Protein 4ITJ (pdb70)

Organism: Homo sapiens (NCBI:txid9606)

InterPro domains:
  IPR000488 Death domain [PF00531] (585-666)
  IPR000488 Death domain [PS50017] (583-669)
  IPR000488 Death domain [SM00005] (573-669)
  IPR000719 Protein kinase domain [PS50011] (17-289)
  IPR000719 Protein kinase domain [SM00220] (17-289)
  IPR001245 Serine-threonine/tyrosine-protein kinase, catalytic domain [PF07714] (21-284)
  IPR001245 Serine-threonine/tyrosine-protein kinase, catalytic domain [PR00109] (92-105)
  IPR001245 Serine-threonine/tyrosine-protein kinase, catalytic domain [PR00109] (209-231)
  IPR001245 Serine-threonine/tyrosine-protein kinase, catalytic domain [PR00109] (256-278)
  IPR008271 Serine/threonine-protein kinase, active site [PS00108] (134-146)
  IPR011009 Protein kinase-like domain superfamily [SSF56112] (6-286)
  IPR011029 Death-like domain superfamily [G3DSA:1.10.533.10] (572-668)
  IPR011029 Death-like domain superfamily [SSF47986] (578-666)
  IPR037934 RIP1, Death domain [cd08777] (583-668)
  IPR051681 Serine/Threonine Kinases and Pseudokinases [PTHR44329] (22-290)

Secondary structure (DSSP, 8-state):
-PPEE-GGGB----EEEEEEETTTEEEEEEEEEESS--GGGHHHHHHHHHHHHT---TTB--EEEEEEETTEEEEEEE--TT-BHHHHHTSSS---HHHHHHHHHHHHHHHHHHHHTT---S--SGGGEEE-TTS-EEE--TT-SS-HHHHHH----TTS-GGGTT-SSSPP-HHHHHHHHHHHHHHHHHTS-S-TT-S-HHHHHHHHHTT----GGG--S---HHHHHHHHHHT-SSGGGSPPHHHHHHHHHHHIIIII-/----EE-GGGEEEEEEPS-S-SSEEEEEEETTTEEEEEEEEEESS--GGGHHHHHHHHHHHHT---TTBPPEEEEEEETTEEEEEE---TT-BHHHHHTSSSPPPHHHHHHHHHHHHHHHHHHHHTT---S--SGGGEEE-TTS-EEE--TT-TT-HHHHHHHH-TT----GGGS-GGGTT-TT----HHHHHHHHHHHHHHHHHTS-S-TT---HHHHHHHHHHT----GGG--S---HHHHHHHHHHT-SSGGGSPPHHHHHHHHHHHIIIII-

Nearest PDB structures (foldseek):
  4itj-assembly2_B  TM=1.004E+00  e=1.442E-56  Homo sapiens
  6ocq-assembly2_B  TM=9.776E-01  e=4.265E-48  Homo sapiens
  6nyh-assembly1_A  TM=9.895E-01  e=3.797E-47  Homo sapiens
  6rln-assembly2_B  TM=9.912E-01  e=4.018E-46  Homo sapiens
  5hx6-assembly2_B  TM=9.685E-01  e=1.902E-46  Homo sapiens

B-factor: mean 28.62, std 14.61, range [7.78, 112.58]

Solvent-accessible surface area: 25467 Å² total; per-residue (Å²): 141,6,108,109,11,125,42,87,38,22,116,106,104,38,56,87,53,90,6,93,17,159,118,116,15,77,5,28,24,14,6,8,46,138,38,108,102,25,126,100,88,34,151,39,2,44,87,22,0,40,95,29,25,139,29,85,44,12,24,8,26,38,23,48,0,0,0,48,58,141,6,30,2,0,8,0,23,30,68,6,95,66,30,41,0,19,125,18,16,123,50,120,85,102,29,85,54,37,30,4,0,56,0,0,12,4,0,0,24,0,0,23,45,12,15,44,104,65,35,36,7,64,36,1,24,4,88,2,0,10,0,31,81,79,72,21,1,28,4,4,24,48,34,4,31,22,25,121,82,0,41,78,16,82,109,37,52,58,6,58,1,9,49,28,4,96,61,139,130,39,178,49,71,64,37,6,1,0,1,4,0,0,0,0,0,2,0,0,1,12,45,58,60,1,27,118,134,38,146,49,98,112,82,19,20,99,28,5,80,93,39,87,43,5,66,43,114,46,18,132,67,146,13,2,206,77,1,42,69,23,0,100,73,0,17,74,61,83,43,148,46,4,28,56,0,62,35,2,23,70,167,8,22,67,20,16,42,89,112,17,104,118,93,19,98,124,9,116,34,78,37,11,113,85,48,87,127,54,157,61,18,52,60,28,27,4,9,43,0,112,13,140,121,114,17,74,7,18,0,9,14,0,4,102,21,75,83,12,113,123,45,43,78,39,0,38,99,12,0,66,76,45,12,165,38,60,46,10,24,8,26,39,30,56,0,0,0,34,55,149,4,42,1,0,8,0,24,31,58,11,89,63,30,24,0,15,122,9,12,124,54,116,83,104,14,76,59,43,29,2,0,55,0,0,11,4,0,0,23,0,0,20,36,12,19,56,94,65,32,50,7,82,25,1,38,2,100,3,0,12,0,25,89,70,65,13,1,29,3,3,26,14,33,5,48,24,26,139,56,0,30,117,2,31,126,47,113,59,19,113,81,79,53,73,11,47,1,10,58,21,3,87,66,166,134,38,79,47,62,72,32,5,1,1,1,7,0,0,0,0,0,4,0,0,1,14,46,58,56,1,32,113,127,38,158,51,120,101,95,15,13,105,24,3,89,98,41,82,34,4,82,34,137,54,21,140,63,154,14,2,195,76,0,42,61,21,0,104,102,0,17,80,60,80,33,130,58,4,35,66,1,61,30,3,23,65,158,8,26,72,27,12,44,92,116,14,124

Structure (mmCIF, N/CA/C/O backbone):
data_4ITJ
#
_entry.id   4ITJ
#
_cell.length_a   46.841
_cell.length_b   97.136
_cell.length_c   128.119
_cell.angle_alpha   90.00
_cell.angle_beta   90.00
_cell.angle_gamma   90.00
#
_symmetry.space_group_name_H-M   'P 21 21 21'
#
loop_
_entity.id
_entity.type
_entity.pdbx_description
1 polymer 'Receptor-interacting serine/threonine-protein kinase 1'
2 non-polymer N-[(1S)-1-(2-chloro-6-fluorophenyl)ethyl]-5-cyano-1-methyl-1H-pyrrole-2-carboxamide
3 non-polymer 'IODIDE ION'
4 water water
#
loop_
_atom_site.group_PDB
_atom_site.id
_atom_site.type_symbol
_atom_site.label_atom_id
_atom_site.label_alt_id
_atom_site.label_comp_id
_atom_site.label_asym_id
_atom_site.label_entity_id
_atom_site.label_seq_id
_atom_site.pdbx_PDB_ins_code
_atom_site.Cartn_x
_atom_site.Cartn_y
_atom_site.Cartn_z
_atom_site.occupancy
_atom_site.B_iso_or_equiv
_atom_site.auth_seq_id
_atom_site.auth_comp_id
_atom_site.auth_asym_id
_atom_site.auth_atom_id
_atom_site.pdbx_PDB_model_num
ATOM 1 N N . ASN A 1 8 ? 8.435 -12.703 47.921 1.00 87.14 8 ASN A N 1
ATOM 2 C CA . ASN A 1 8 ? 8.997 -13.230 49.160 1.00 88.58 8 ASN A CA 1
ATOM 3 C C . ASN A 1 8 ? 10.518 -13.310 49.137 1.00 84.87 8 ASN A C 1
ATOM 4 O O . ASN A 1 8 ? 11.135 -13.388 48.072 1.00 83.26 8 ASN A O 1
ATOM 9 N N . VAL A 1 9 ? 11.114 -13.291 50.326 1.00 74.08 9 VAL A N 1
ATOM 10 C CA . VAL A 1 9 ? 12.550 -13.475 50.480 1.00 70.13 9 VAL A CA 1
ATOM 11 C C . VAL A 1 9 ? 12.947 -14.932 50.279 1.00 70.86 9 VAL A C 1
ATOM 12 O O . VAL A 1 9 ? 12.208 -15.849 50.647 1.00 71.67 9 VAL A O 1
ATOM 16 N N . ILE A 1 10 ? 14.124 -15.129 49.695 1.00 59.85 10 ILE A N 1
ATOM 17 C CA . ILE A 1 10 ? 14.718 -16.450 49.551 1.00 59.44 10 ILE A CA 1
ATOM 18 C C . ILE A 1 10 ? 15.039 -17.041 50.921 1.00 57.63 10 ILE A C 1
ATOM 19 O O . ILE A 1 10 ? 15.718 -16.406 51.731 1.00 52.84 10 ILE A O 1
ATOM 24 N N . LYS A 1 11 ? 14.545 -18.246 51.190 1.00 65.14 11 LYS A N 1
ATOM 25 C CA . LYS A 1 11 ? 14.898 -18.930 52.432 1.00 65.57 11 LYS A CA 1
ATOM 26 C C . LYS A 1 11 ? 16.161 -19.734 52.216 1.00 65.17 11 LYS A C 1
ATOM 27 O O . LYS A 1 11 ? 16.240 -20.552 51.300 1.00 68.31 11 LYS A O 1
ATOM 33 N N . MET A 1 12 ? 17.154 -19.502 53.062 1.00 47.27 12 MET A N 1
ATOM 34 C CA . MET A 1 12 ? 18.421 -20.197 52.926 1.00 46.01 12 MET A CA 1
ATOM 35 C C . MET A 1 12 ? 18.702 -21.052 54.145 1.00 47.52 12 MET A C 1
ATOM 36 O O . MET A 1 12 ? 18.121 -20.847 55.213 1.00 41.77 12 MET A O 1
ATOM 41 N N . LYS A 1 13 ? 19.597 -22.016 53.971 1.00 45.83 13 LYS A N 1
ATOM 42 C CA . LYS A 1 13 ? 19.955 -22.939 55.036 1.00 50.59 13 LYS A CA 1
ATOM 43 C C . LYS A 1 13 ? 21.447 -22.818 55.302 1.00 47.64 13 LYS A C 1
ATOM 44 O O . LYS A 1 13 ? 22.216 -22.472 54.406 1.00 45.92 13 LYS A O 1
ATOM 50 N N . SER A 1 14 ? 21.857 -23.090 56.536 1.00 45.51 14 SER A N 1
ATOM 51 C CA . SER A 1 14 ? 23.264 -22.995 56.900 1.00 48.30 14 SER A CA 1
ATOM 52 C C . SER A 1 14 ? 24.073 -24.050 56.158 1.00 50.41 14 SER A C 1
ATOM 53 O O . SER A 1 14 ? 25.274 -23.887 55.941 1.00 49.76 14 SER A O 1
ATOM 56 N N . SER A 1 15 ? 23.399 -25.132 55.774 1.00 52.53 15 SER A N 1
ATOM 57 C CA . SER A 1 15 ? 24.034 -26.225 55.041 1.00 57.67 15 SER A CA 1
ATOM 58 C C . SER A 1 15 ? 24.061 -25.950 53.539 1.00 55.23 15 SER A C 1
ATOM 59 O O . SER A 1 15 ? 24.453 -26.811 52.746 1.00 52.61 15 SER A O 1
ATOM 62 N N . ASP A 1 16 ? 23.626 -24.752 53.153 1.00 49.67 16 ASP A N 1
ATOM 63 C CA . ASP A 1 16 ? 23.747 -24.304 51.773 1.00 49.06 16 ASP A CA 1
ATOM 64 C C . ASP A 1 16 ? 25.075 -23.587 51.634 1.00 46.38 16 ASP A C 1
ATOM 65 O O . ASP A 1 16 ? 25.468 -23.176 50.537 1.00 45.29 16 ASP A O 1
ATOM 70 N N . PHE A 1 17 ? 25.768 -23.436 52.758 1.00 45.60 17 PHE A N 1
ATOM 71 C CA . PHE A 1 17 ? 27.023 -22.704 52.764 1.00 45.37 17 PHE A CA 1
ATOM 72 C C . PHE A 1 17 ? 28.234 -23.565 53.062 1.00 51.88 17 PHE A C 1
ATOM 73 O O . PHE A 1 17 ? 28.146 -24.599 53.729 1.00 56.51 17 PHE A O 1
ATOM 81 N N . LEU A 1 18 ? 29.361 -23.121 52.523 1.00 66.07 18 LEU A N 1
ATOM 82 C CA . LEU A 1 18 ? 30.642 -23.772 52.688 1.00 67.91 18 LEU A CA 1
ATOM 83 C C . LEU A 1 18 ? 31.405 -22.906 53.681 1.00 69.91 18 LEU A C 1
ATOM 84 O O . LEU A 1 18 ? 30.790 -22.225 54.503 1.00 70.91 18 LEU A O 1
ATOM 89 N N . GLU A 1 19 ? 32.733 -22.906 53.592 1.00 67.00 19 GLU A N 1
ATOM 90 C CA . GLU A 1 19 ? 33.565 -22.108 54.493 1.00 65.52 19 GLU A CA 1
ATOM 91 C C . GLU A 1 19 ? 33.432 -20.617 54.193 1.00 60.20 19 GLU A C 1
ATOM 92 O O . GLU A 1 19 ? 32.580 -20.210 53.395 1.00 53.92 19 GLU A O 1
ATOM 94 N N . PHE A 1 28 ? 28.593 -5.725 62.926 1.00 68.56 28 PHE A N 1
ATOM 95 C CA . PHE A 1 28 ? 27.357 -5.929 63.676 1.00 67.00 28 PHE A CA 1
ATOM 96 C C . PHE A 1 28 ? 26.838 -7.350 63.480 1.00 69.98 28 PHE A C 1
ATOM 97 O O . PHE A 1 28 ? 26.549 -7.768 62.353 1.00 67.30 28 PHE A O 1
ATOM 105 N N . GLY A 1 29 ? 26.715 -8.076 64.592 1.00 66.43 29 GLY A N 1
ATOM 106 C CA . GLY A 1 29 ? 26.447 -9.505 64.572 1.00 62.89 29 GLY A CA 1
ATOM 107 C C . GLY A 1 29 ? 27.740 -10.222 64.236 1.00 68.65 29 GLY A C 1
ATOM 108 O O . GLY A 1 29 ? 28.797 -9.592 64.181 1.00 69.99 29 GLY A O 1
ATOM 109 N N . LYS A 1 30 ? 27.674 -11.532 64.019 1.00 55.57 30 LYS A N 1
ATOM 110 C CA . LYS A 1 30 ? 28.823 -12.265 63.505 1.00 55.27 30 LYS A CA 1
ATOM 111 C C . LYS A 1 30 ? 28.831 -12.127 61.988 1.00 56.00 30 LYS A C 1
ATOM 112 O O . LYS A 1 30 ? 28.008 -12.737 61.295 1.00 50.22 30 LYS A O 1
ATOM 114 N N . VAL A 1 31 ? 29.745 -11.308 61.476 1.00 54.32 31 VAL A N 1
ATOM 115 C CA . VAL A 1 31 ? 29.826 -11.066 60.036 1.00 54.50 31 VAL A CA 1
ATOM 116 C C . VAL A 1 31 ? 30.885 -11.943 59.371 1.00 56.11 31 VAL A C 1
ATOM 117 O O . VAL A 1 31 ? 32.075 -11.870 59.691 1.00 56.60 31 VAL A O 1
ATOM 121 N N . SER A 1 32 ? 30.435 -12.769 58.436 1.00 49.10 32 SER A N 1
ATOM 122 C CA . SER A 1 32 ? 31.289 -13.774 57.835 1.00 53.03 32 SER A CA 1
ATOM 123 C C . SER A 1 32 ? 31.177 -13.752 56.319 1.00 46.65 32 SER A C 1
ATOM 124 O O . SER A 1 32 ? 30.080 -13.765 55.767 1.00 45.14 32 SER A O 1
ATOM 127 N N . LEU A 1 33 ? 32.321 -13.705 55.650 1.00 46.10 33 LEU A N 1
ATOM 128 C CA . LEU A 1 33 ? 32.376 -13.978 54.226 1.00 41.00 33 LEU A CA 1
ATOM 129 C C . LEU A 1 33 ? 32.064 -15.461 54.090 1.00 47.00 33 LEU A C 1
ATOM 130 O O . LEU A 1 33 ? 32.792 -16.294 54.624 1.00 47.88 33 LEU A O 1
ATOM 135 N N . ALA A 1 34 ? 30.972 -15.800 53.409 1.00 39.46 34 ALA A N 1
ATOM 136 C CA . ALA A 1 34 ? 30.560 -17.202 53.306 1.00 40.72 34 ALA A CA 1
ATOM 137 C C . ALA A 1 34 ? 30.343 -17.644 51.856 1.00 42.43 34 ALA A C 1
ATOM 138 O O . ALA A 1 34 ? 29.684 -16.950 51.084 1.00 36.45 34 ALA A O 1
ATOM 140 N N . PHE A 1 35 ? 30.890 -18.804 51.492 1.00 38.01 35 PHE A N 1
ATOM 141 C CA . PHE A 1 35 ? 30.737 -19.323 50.132 1.00 35.12 35 PHE A CA 1
ATOM 142 C C . PHE A 1 35 ? 29.514 -20.234 50.015 1.00 36.16 35 PHE A C 1
ATOM 143 O O . PHE A 1 35 ? 29.516 -21.361 50.509 1.00 42.44 35 PHE A O 1
ATOM 151 N N . HIS A 1 36 ? 28.465 -19.728 49.376 1.00 33.53 36 HIS A N 1
ATOM 152 C CA . HIS A 1 36 ? 27.270 -20.517 49.107 1.00 30.56 36 HIS A CA 1
ATOM 153 C C . HIS A 1 36 ? 27.627 -21.581 48.073 1.00 37.38 36 HIS A C 1
ATOM 154 O O . HIS A 1 36 ? 28.226 -21.270 47.040 1.00 31.71 36 HIS A O 1
ATOM 161 N N . ARG A 1 37 ? 27.252 -22.829 48.346 1.00 38.13 37 ARG A N 1
ATOM 162 C CA . ARG A 1 37 ? 27.678 -23.977 47.537 1.00 40.97 37 ARG A CA 1
ATOM 163 C C . ARG A 1 37 ? 27.224 -23.953 46.075 1.00 40.59 37 ARG A C 1
ATOM 164 O O . ARG A 1 37 ? 27.698 -24.747 45.262 1.00 44.04 37 ARG A O 1
ATOM 172 N N . THR A 1 38 ? 26.311 -23.045 45.744 1.00 43.13 38 THR A N 1
ATOM 173 C CA . THR A 1 38 ? 25.777 -22.945 44.388 1.00 44.17 38 THR A CA 1
ATOM 174 C C . THR A 1 38 ? 26.003 -21.552 43.795 1.00 45.40 38 THR A C 1
ATOM 175 O O . THR A 1 38 ? 26.320 -21.403 42.607 1.00 47.43 38 THR A O 1
ATOM 179 N N . GLN A 1 39 ? 25.860 -20.531 44.638 1.00 46.02 39 GLN A N 1
ATOM 180 C CA . GLN A 1 39 ? 25.813 -19.150 44.170 1.00 39.31 39 GLN A CA 1
ATOM 181 C C . GLN A 1 39 ? 27.055 -18.334 44.490 1.00 38.94 39 GLN A C 1
ATOM 182 O O . GLN A 1 39 ? 27.146 -17.158 44.124 1.00 39.07 39 GLN A O 1
ATOM 188 N N . GLY A 1 40 ? 28.008 -18.946 45.177 1.00 31.92 40 GLY A N 1
ATOM 189 C CA . GLY A 1 40 ? 29.271 -18.289 45.442 1.00 32.77 40 GLY A CA 1
ATOM 190 C C . GLY A 1 40 ? 29.308 -17.379 46.656 1.00 32.11 40 GLY A C 1
ATOM 191 O O . GLY A 1 40 ? 28.541 -17.535 47.612 1.00 32.29 40 GLY A O 1
ATOM 192 N N . LEU A 1 41 ? 30.227 -16.424 46.602 1.00 32.48 41 LEU A N 1
ATOM 193 C CA . LEU A 1 41 ? 30.571 -15.597 47.752 1.00 38.84 41 LEU A CA 1
ATOM 194 C C . LEU A 1 41 ? 29.447 -14.639 48.134 1.00 38.07 41 LEU A C 1
ATOM 195 O O . LEU A 1 41 ? 28.896 -13.934 47.286 1.00 35.19 41 LEU A O 1
ATOM 200 N N . MET A 1 42 ? 29.116 -14.628 49.419 1.00 32.23 42 MET A N 1
ATOM 201 C CA . MET A 1 42 ? 28.117 -13.723 49.958 1.00 34.18 42 MET A CA 1
ATOM 202 C C . MET A 1 42 ? 28.591 -13.268 51.325 1.00 37.72 42 MET A C 1
ATOM 203 O O . MET A 1 42 ? 29.598 -13.766 51.842 1.00 37.82 42 MET A O 1
ATOM 208 N N . ILE A 1 43 ? 27.869 -12.328 51.918 1.00 34.47 43 ILE A N 1
ATOM 209 C CA . ILE A 1 43 ? 28.163 -11.935 53.285 1.00 35.17 43 ILE A CA 1
ATOM 210 C C . ILE A 1 43 ? 27.023 -12.359 54.188 1.00 33.84 43 ILE A C 1
ATOM 211 O O . ILE A 1 43 ? 25.870 -11.984 53.979 1.00 40.24 43 ILE A O 1
ATOM 216 N N . MET A 1 44 ? 27.344 -13.183 55.177 1.00 39.56 44 MET A N 1
ATOM 217 C CA . MET A 1 44 ? 26.344 -13.614 56.131 1.00 37.37 44 MET A CA 1
ATOM 218 C C . MET A 1 44 ? 26.518 -12.817 57.406 1.00 38.87 44 MET A C 1
ATOM 219 O O . MET A 1 44 ? 27.593 -12.787 57.995 1.00 40.13 44 MET A O 1
ATOM 224 N N . LYS A 1 45 ? 25.452 -12.142 57.800 1.00 35.06 45 LYS A N 1
ATOM 225 C CA . LYS A 1 45 ? 25.390 -11.467 59.077 1.00 37.71 45 LYS A CA 1
ATOM 226 C C . LYS A 1 45 ? 24.538 -12.353 59.971 1.00 35.90 45 LYS A C 1
ATOM 227 O O . LYS A 1 45 ? 23.311 -12.357 59.876 1.00 37.30 45 LYS A O 1
ATOM 233 N N . THR A 1 46 ? 25.196 -13.165 60.791 1.00 38.06 46 THR A N 1
ATOM 234 C CA . THR A 1 46 ? 24.477 -13.987 61.757 1.00 42.04 46 THR A CA 1
ATOM 235 C C . THR A 1 46 ? 24.167 -13.103 62.949 1.00 45.53 46 THR A C 1
ATOM 236 O O . THR A 1 46 ? 25.072 -12.645 63.641 1.00 44.49 46 THR A O 1
ATOM 240 N N . VAL A 1 47 ? 22.884 -12.838 63.171 1.00 41.32 47 VAL A N 1
ATOM 241 C CA . VAL A 1 47 ? 22.499 -11.865 64.181 1.00 45.46 47 VAL A CA 1
ATOM 242 C C . VAL A 1 47 ? 22.262 -12.549 65.524 1.00 50.42 47 VAL A C 1
ATOM 243 O O . VAL A 1 47 ? 22.304 -11.904 66.575 1.00 48.21 47 VAL A O 1
ATOM 247 N N . TYR A 1 48 ? 22.031 -13.860 65.482 1.00 42.20 48 TYR A N 1
ATOM 248 C CA . TYR A 1 48 ? 21.684 -14.604 66.690 1.00 43.86 48 TYR A CA 1
ATOM 249 C C . TYR A 1 48 ? 22.151 -16.059 66.669 1.00 45.53 48 TYR A C 1
ATOM 250 O O . TYR A 1 48 ? 22.064 -16.754 65.652 1.00 43.11 48 TYR A O 1
ATOM 259 N N . LYS A 1 49 ? 22.660 -16.494 67.817 1.00 49.23 49 LYS A N 1
ATOM 260 C CA . LYS A 1 49 ? 22.947 -17.893 68.093 1.00 50.36 49 LYS A CA 1
ATOM 261 C C . LYS A 1 49 ? 22.695 -18.082 69.576 1.00 52.34 49 LYS A C 1
ATOM 262 O O . LYS A 1 49 ? 23.326 -17.418 70.401 1.00 48.93 49 LYS A O 1
ATOM 268 N N . GLY A 1 50 ? 21.762 -18.962 69.920 1.00 55.94 50 GLY A N 1
ATOM 269 C CA . GLY A 1 50 ? 21.425 -19.166 71.318 1.00 59.19 50 GLY A CA 1
ATOM 270 C C . GLY A 1 50 ? 20.175 -19.994 71.527 1.00 58.92 50 GLY A C 1
ATOM 271 O O . GLY A 1 50 ? 19.808 -20.790 70.661 1.00 59.98 50 GLY A O 1
ATOM 272 N N . PRO A 1 51 ? 19.516 -19.810 72.681 1.00 62.94 51 PRO A N 1
ATOM 273 C CA . PRO A 1 51 ? 18.296 -20.551 73.020 1.00 63.21 51 PRO A CA 1
ATOM 274 C C . PRO A 1 51 ? 17.216 -20.374 71.959 1.00 63.17 51 PRO A C 1
ATOM 275 O O . PRO A 1 51 ? 17.136 -19.311 71.337 1.00 59.50 51 PRO A O 1
ATOM 279 N N . ASN A 1 52 ? 16.407 -21.407 71.750 1.00 51.19 52 ASN A N 1
ATOM 280 C CA . ASN A 1 52 ? 15.272 -21.311 70.841 1.00 54.31 52 ASN A CA 1
ATOM 281 C C . ASN A 1 52 ? 14.370 -20.119 71.161 1.00 56.44 52 ASN A C 1
ATOM 282 O O . ASN A 1 52 ? 14.158 -19.775 72.329 1.00 50.01 52 ASN A O 1
ATOM 287 N N . CYS A 1 53 ? 13.854 -19.486 70.112 1.00 55.53 53 CYS A N 1
ATOM 288 C CA . CYS A 1 53 ? 12.983 -18.325 70.252 1.00 56.87 53 CYS A CA 1
ATOM 289 C C . CYS A 1 53 ? 12.078 -18.203 69.031 1.00 57.00 53 CYS A C 1
ATOM 290 O O . CYS A 1 53 ? 12.070 -17.175 68.351 1.00 58.85 53 CYS A O 1
ATOM 293 N N . ILE A 1 54 ? 11.319 -19.263 68.760 1.00 56.51 54 ILE A N 1
ATOM 294 C CA . ILE A 1 54 ? 10.495 -19.347 67.555 1.00 57.49 54 ILE A CA 1
ATOM 295 C C . ILE A 1 54 ? 9.359 -18.317 67.546 1.00 55.70 54 ILE A C 1
ATOM 296 O O . ILE A 1 54 ? 8.840 -17.958 66.484 1.00 51.20 54 ILE A O 1
ATOM 301 N N . GLU A 1 55 ? 9.002 -17.823 68.729 1.00 53.51 55 GLU A N 1
ATOM 302 C CA . GLU A 1 55 ? 7.994 -16.768 68.856 1.00 57.20 55 GLU A CA 1
ATOM 303 C C . GLU A 1 55 ? 8.292 -15.562 67.953 1.00 52.8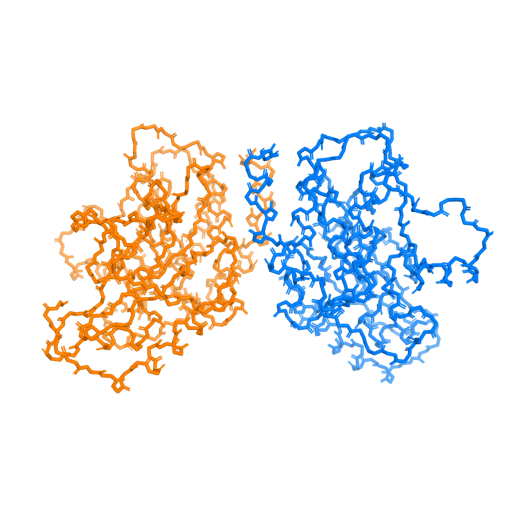5 55 GLU A C 1
ATOM 304 O O . GLU A 1 55 ? 7.386 -14.970 67.363 1.00 45.07 55 GLU A O 1
ATOM 306 N N . HIS A 1 56 ? 9.568 -15.210 67.844 1.00 77.70 56 HIS A N 1
ATOM 307 C CA . HIS A 1 56 ? 9.997 -14.098 67.000 1.00 76.94 56 HIS A CA 1
ATOM 308 C C . HIS A 1 56 ? 9.707 -14.344 65.513 1.00 73.53 56 HIS A C 1
ATOM 309 O O . HIS A 1 56 ? 9.325 -13.420 64.770 1.00 72.21 56 HIS A O 1
ATOM 316 N N . ASN A 1 57 ? 9.865 -15.604 65.104 1.00 50.28 57 ASN A N 1
ATOM 317 C CA . ASN A 1 57 ? 10.006 -15.972 63.692 1.00 52.15 57 ASN A CA 1
ATOM 318 C C . ASN A 1 57 ? 9.139 -15.222 62.679 1.00 50.34 57 ASN A C 1
ATOM 319 O O . ASN A 1 57 ? 9.684 -14.500 61.832 1.00 44.43 57 ASN A O 1
ATOM 324 N N . GLU A 1 58 ? 7.817 -15.376 62.784 1.00 64.28 58 GLU A N 1
ATOM 325 C CA . GLU A 1 58 ? 6.872 -14.679 61.908 1.00 66.21 58 GLU A CA 1
ATOM 326 C C . GLU A 1 58 ? 7.349 -13.256 61.632 1.00 61.72 58 GLU A C 1
ATOM 327 O O . GLU A 1 58 ? 7.697 -12.914 60.487 1.00 59.51 58 GLU A O 1
ATOM 333 N N . ALA A 1 59 ? 7.453 -12.467 62.701 1.00 47.09 59 ALA A N 1
ATOM 334 C CA . ALA A 1 59 ? 7.816 -11.060 62.581 1.00 46.15 59 ALA A CA 1
ATOM 335 C C . ALA A 1 59 ? 9.073 -10.915 61.736 1.00 42.81 59 ALA A C 1
ATOM 336 O O . ALA A 1 59 ? 9.063 -10.229 60.701 1.00 41.80 59 ALA A O 1
ATOM 338 N N . LEU A 1 60 ? 10.129 -11.614 62.155 1.00 43.30 60 LEU A N 1
ATOM 339 C CA . LEU A 1 60 ? 11.414 -11.551 61.471 1.00 41.19 60 LEU A CA 1
ATOM 340 C C . LEU A 1 60 ? 11.218 -11.738 59.981 1.00 44.34 60 LEU A C 1
ATOM 341 O O . LEU A 1 60 ? 11.631 -10.885 59.176 1.00 37.75 60 LEU A O 1
ATOM 346 N N . LEU A 1 61 ? 10.533 -12.827 59.631 1.00 41.88 61 LEU A N 1
ATOM 347 C CA . LEU A 1 61 ? 10.391 -13.207 58.235 1.00 39.84 61 LEU A CA 1
ATOM 348 C C . LEU A 1 61 ? 9.745 -12.034 57.530 1.00 42.57 61 LEU A C 1
ATOM 349 O O . LEU A 1 61 ? 10.262 -11.526 56.519 1.00 40.11 61 LEU A O 1
ATOM 354 N N . GLU A 1 62 ? 8.642 -11.576 58.115 1.00 42.27 62 GLU A N 1
ATOM 355 C CA . GLU A 1 62 ? 7.862 -10.499 57.534 1.00 48.04 62 GLU A CA 1
ATOM 356 C C . GLU A 1 62 ? 8.766 -9.292 57.305 1.00 43.53 62 GLU A C 1
ATOM 357 O O . GLU A 1 62 ? 8.784 -8.710 56.204 1.00 39.71 62 GLU A O 1
ATOM 363 N N . GLU A 1 63 ? 9.562 -8.962 58.323 1.00 38.32 63 GLU A N 1
ATOM 364 C CA . GLU A 1 63 ? 10.410 -7.782 58.227 1.00 39.20 63 GLU A CA 1
ATOM 365 C C . GLU A 1 63 ? 11.339 -7.943 57.032 1.00 37.27 63 GLU A C 1
ATOM 366 O O . GLU A 1 63 ? 11.473 -7.031 56.206 1.00 31.49 63 GLU A O 1
ATOM 372 N N . ALA A 1 64 ? 11.931 -9.127 56.906 1.00 32.80 64 ALA A N 1
ATOM 373 C CA . ALA A 1 64 ? 12.849 -9.365 55.803 1.00 32.17 64 ALA A CA 1
ATOM 374 C C . ALA A 1 64 ? 12.145 -9.074 54.484 1.00 33.91 64 ALA A C 1
ATOM 375 O O . ALA A 1 64 ? 12.679 -8.350 53.624 1.00 30.65 64 ALA A O 1
ATOM 377 N N . LYS A 1 65 ? 10.919 -9.574 54.351 1.00 31.53 65 LYS A N 1
ATOM 378 C CA . LYS A 1 65 ? 10.218 -9.417 53.085 1.00 35.49 65 LYS A CA 1
ATOM 379 C C . LYS A 1 65 ? 10.070 -7.935 52.798 1.00 36.46 65 LYS A C 1
ATOM 380 O O . LYS A 1 65 ? 10.352 -7.468 51.681 1.00 29.99 65 LYS A O 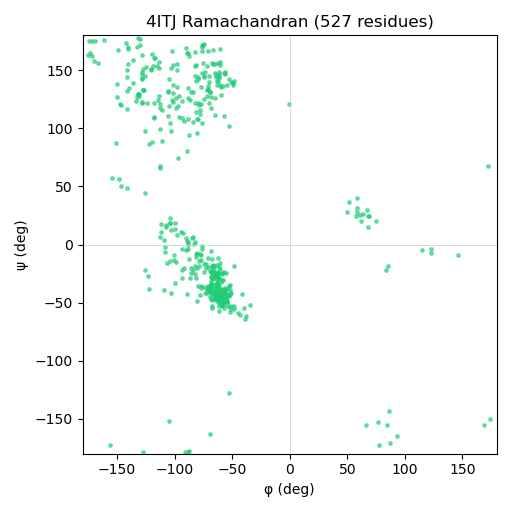1
ATOM 386 N N . MET A 1 66 ? 9.708 -7.186 53.837 1.00 34.87 66 MET A N 1
ATOM 387 C CA . MET A 1 66 ? 9.476 -5.763 53.666 1.00 36.51 66 MET A CA 1
ATOM 388 C C . MET A 1 66 ? 10.768 -5.139 53.162 1.00 27.16 66 MET A C 1
ATOM 389 O O . MET A 1 66 ? 10.782 -4.413 52.157 1.00 31.14 66 MET A O 1
ATOM 394 N N . MET A 1 67 ? 11.868 -5.495 53.817 1.00 32.09 67 MET A N 1
ATOM 395 C CA . MET A 1 67 ? 13.128 -4.834 53.516 1.00 28.72 67 MET A CA 1
ATOM 396 C C . MET A 1 67 ? 13.629 -5.308 52.157 1.00 30.97 67 MET A C 1
ATOM 397 O O . MET A 1 67 ? 14.429 -4.628 51.506 1.00 25.91 67 MET A O 1
ATOM 402 N N . ASN A 1 68 ? 13.133 -6.462 51.715 1.00 26.03 68 ASN A N 1
ATOM 403 C CA . ASN A 1 68 ? 13.546 -6.976 50.413 1.00 30.61 68 ASN A CA 1
ATOM 404 C C . ASN A 1 68 ? 12.842 -6.267 49.269 1.00 27.17 68 ASN A C 1
ATOM 405 O O . ASN A 1 68 ? 13.176 -6.475 48.097 1.00 27.46 68 ASN A O 1
ATOM 410 N N . ARG A 1 69 ? 11.855 -5.431 49.580 1.00 26.97 69 ARG A N 1
ATOM 411 C CA . ARG A 1 69 ? 11.190 -4.738 48.482 1.00 27.73 69 ARG A CA 1
ATOM 412 C C . ARG A 1 69 ? 11.994 -3.512 48.031 1.00 25.69 69 ARG A C 1
ATOM 413 O O . ARG A 1 69 ? 11.683 -2.888 47.016 1.00 27.12 69 ARG A O 1
ATOM 421 N N . LEU A 1 70 ? 13.035 -3.188 48.790 1.00 23.73 70 LEU A N 1
ATOM 422 C CA . LEU A 1 70 ? 13.907 -2.063 48.469 1.00 20.19 70 LEU A CA 1
ATOM 423 C C . LEU A 1 70 ? 14.997 -2.548 47.524 1.00 21.27 70 LEU A C 1
ATOM 424 O O . LEU A 1 70 ? 16.024 -3.074 47.960 1.00 25.56 70 LEU A O 1
ATOM 429 N N . ARG A 1 71 ? 14.747 -2.387 46.227 1.00 23.17 71 ARG A N 1
ATOM 430 C CA . ARG A 1 71 ? 15.632 -2.914 45.191 1.00 27.09 71 ARG A CA 1
ATOM 431 C C . ARG A 1 71 ? 16.023 -1.851 44.172 1.00 21.62 71 ARG A C 1
ATOM 432 O O . ARG A 1 71 ? 15.166 -1.258 43.503 1.00 21.03 71 ARG A O 1
ATOM 440 N N . HIS A 1 72 ? 17.325 -1.636 44.025 1.00 16.84 72 HIS A N 1
ATO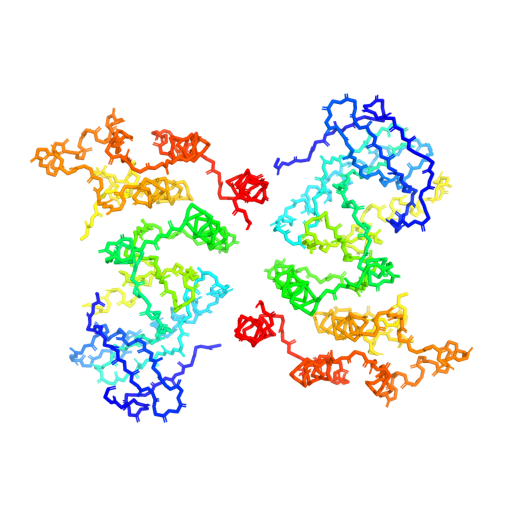M 441 C CA . HIS A 1 72 ? 17.806 -0.585 43.139 1.00 14.98 72 HIS A CA 1
ATOM 442 C C . HIS A 1 72 ? 19.293 -0.837 42.942 1.00 17.07 72 HIS A C 1
ATOM 443 O O . HIS A 1 72 ? 19.903 -1.504 43.768 1.00 14.62 72 HIS A O 1
ATOM 450 N N . SER A 1 73 ? 19.880 -0.350 41.849 1.00 15.28 73 SER A N 1
ATOM 451 C CA . SER A 1 73 ? 21.297 -0.639 41.593 1.00 16.48 73 SER A CA 1
ATOM 452 C C . SER A 1 73 ? 22.239 -0.091 42.676 1.00 15.57 73 SER A C 1
ATOM 453 O O . SER A 1 73 ? 23.382 -0.556 42.825 1.00 16.23 73 SER A O 1
ATOM 456 N N . ARG A 1 74 ? 21.762 0.881 43.451 1.00 14.55 74 ARG A N 1
ATOM 457 C CA . ARG A 1 74 ? 22.632 1.545 44.416 1.00 12.18 74 ARG A CA 1
ATOM 458 C C . ARG A 1 74 ? 22.282 1.244 45.867 1.00 15.75 74 ARG A C 1
ATOM 459 O O . ARG A 1 74 ? 22.691 1.986 46.762 1.00 14.77 74 ARG A O 1
ATOM 467 N N . VAL A 1 75 ? 21.513 0.179 46.097 1.00 13.14 75 VAL A N 1
ATOM 468 C CA . VAL A 1 75 ? 21.326 -0.359 47.441 1.00 11.90 75 VAL A CA 1
ATOM 469 C C . VAL A 1 75 ? 21.613 -1.862 47.450 1.00 13.52 75 VAL A C 1
ATOM 470 O O . VAL A 1 75 ? 21.405 -2.567 46.440 1.00 15.01 75 VAL A O 1
ATOM 474 N N . VAL A 1 76 ? 22.117 -2.358 48.571 1.00 15.12 76 VAL A N 1
ATOM 475 C CA . VAL A 1 76 ? 22.544 -3.753 48.624 1.00 16.70 76 VAL A CA 1
ATOM 476 C C . VAL A 1 76 ? 21.340 -4.667 48.612 1.00 21.16 76 VAL A C 1
ATOM 477 O O . VAL A 1 76 ? 20.243 -4.278 49.039 1.00 19.80 76 VAL A O 1
ATOM 481 N N . LYS A 1 77 ? 21.546 -5.889 48.124 1.00 18.45 77 LYS A N 1
ATOM 482 C CA . LYS A 1 77 ? 20.479 -6.874 48.055 1.00 22.05 77 LYS A CA 1
ATOM 483 C C . LYS A 1 77 ? 20.524 -7.846 49.223 1.00 26.85 77 LYS A C 1
ATOM 484 O O . LYS A 1 77 ? 21.594 -8.331 49.613 1.00 21.56 77 LYS A O 1
ATOM 490 N N . LEU A 1 78 ? 19.352 -8.110 49.788 1.00 21.49 78 LEU A N 1
ATOM 491 C CA . LEU A 1 78 ? 19.187 -9.223 50.722 1.00 26.37 78 LEU A CA 1
ATOM 492 C C . LEU A 1 78 ? 19.043 -10.478 49.875 1.00 22.48 78 LEU A C 1
ATOM 493 O O . LEU A 1 78 ? 18.023 -10.665 49.218 1.00 23.82 78 LEU A O 1
ATOM 498 N N . LEU A 1 79 ? 20.069 -11.321 49.877 1.00 22.22 79 LEU A N 1
ATOM 499 C CA . LEU A 1 79 ? 20.065 -12.516 49.038 1.00 26.17 79 LEU A CA 1
ATOM 500 C C . LEU A 1 79 ? 19.269 -13.631 49.700 1.00 29.90 79 LEU A C 1
ATOM 501 O O . LEU A 1 79 ? 18.697 -14.494 49.019 1.00 31.70 79 LEU A O 1
ATOM 506 N N . GLY A 1 80 ? 19.234 -13.627 51.030 1.00 29.71 80 GLY A N 1
ATOM 507 C CA . GLY A 1 80 ? 18.426 -14.626 51.706 1.00 30.75 80 GLY A CA 1
ATOM 508 C C . GLY A 1 80 ? 18.358 -14.448 53.201 1.00 37.49 80 GLY A C 1
ATOM 509 O O . GLY A 1 80 ? 19.019 -13.576 53.758 1.00 26.66 80 GLY A O 1
ATOM 510 N N . VAL A 1 81 ? 17.540 -15.277 53.842 1.00 34.04 81 VAL A N 1
ATOM 511 C CA . VAL A 1 81 ? 17.460 -15.325 55.296 1.00 35.61 81 VAL A CA 1
ATOM 512 C C . VAL A 1 81 ? 17.628 -16.767 55.754 1.00 39.74 81 VAL A C 1
ATOM 513 O O . VAL A 1 81 ? 17.167 -17.699 55.095 1.00 41.92 81 VAL A O 1
ATOM 517 N N . ILE A 1 82 ? 18.318 -16.949 56.872 1.00 34.72 82 ILE A N 1
ATOM 518 C CA . ILE A 1 82 ? 18.410 -18.249 57.500 1.00 37.12 82 ILE A CA 1
ATOM 519 C C . ILE A 1 82 ? 17.630 -18.170 58.796 1.00 39.31 82 ILE A C 1
ATOM 520 O O . ILE A 1 82 ? 17.973 -17.395 59.700 1.00 33.65 82 ILE A O 1
ATOM 525 N N . ILE A 1 83 ? 16.556 -18.949 58.857 1.00 40.27 83 ILE A N 1
ATOM 526 C CA . ILE A 1 83 ? 15.710 -19.004 60.036 1.00 41.68 83 ILE A CA 1
ATOM 527 C C . ILE A 1 83 ? 15.713 -20.429 60.575 1.00 47.88 83 ILE A C 1
ATOM 528 O O . ILE A 1 83 ? 14.882 -21.261 60.198 1.00 45.72 83 ILE A O 1
ATOM 533 N N . GLU A 1 84 ? 16.684 -20.699 61.440 1.00 40.26 84 GLU A N 1
ATOM 534 C CA . GLU A 1 84 ? 16.877 -22.024 62.015 1.00 42.60 84 GLU A CA 1
ATOM 535 C C . GLU A 1 84 ? 16.743 -21.980 63.535 1.00 48.90 84 GLU A C 1
ATOM 536 O O . GLU A 1 84 ? 16.803 -20.904 64.149 1.00 44.39 84 GLU A O 1
ATOM 542 N N . GLU A 1 85 ? 16.568 -23.157 64.131 1.00 49.67 85 GLU A N 1
ATOM 543 C CA . GLU A 1 85 ? 16.453 -23.290 65.581 1.00 53.63 85 GLU A CA 1
ATOM 544 C C . GLU A 1 85 ? 17.622 -22.610 66.301 1.00 52.35 85 GLU A C 1
ATOM 545 O O . GLU A 1 85 ? 18.734 -23.143 66.354 1.00 46.69 85 GLU A O 1
ATOM 551 N N . GLY A 1 86 ? 17.369 -21.421 66.840 1.00 49.50 86 GLY A N 1
ATOM 552 C CA . GLY A 1 86 ? 18.389 -20.701 67.582 1.00 43.97 86 GLY A CA 1
ATOM 553 C C . GLY A 1 86 ? 19.548 -20.210 66.728 1.00 47.74 86 GLY A C 1
ATOM 554 O O . GLY A 1 86 ? 20.603 -19.851 67.258 1.00 44.82 86 GLY A O 1
ATOM 555 N N . LYS A 1 87 ? 19.370 -20.212 65.408 1.00 51.08 87 LYS A N 1
ATOM 556 C CA . LYS A 1 87 ? 20.334 -19.561 64.521 1.00 47.72 87 LYS A CA 1
ATOM 557 C C . LYS A 1 87 ? 19.598 -18.705 63.504 1.00 45.60 87 LYS A C 1
ATOM 558 O O . LYS A 1 87 ? 18.728 -19.195 62.783 1.00 45.67 87 LYS A O 1
ATOM 564 N N . TYR A 1 88 ? 19.944 -17.422 63.464 1.00 46.63 88 TYR A N 1
ATOM 565 C CA . TYR A 1 88 ? 19.280 -16.474 62.571 1.00 44.38 88 TYR A CA 1
ATOM 566 C C . TYR A 1 88 ? 20.315 -15.664 61.797 1.00 41.85 88 TYR A C 1
ATOM 567 O O . TYR A 1 88 ? 21.257 -15.111 62.378 1.00 37.89 88 TYR A O 1
ATOM 576 N N . SER A 1 89 ? 20.146 -15.604 60.481 1.00 38.08 89 SER A N 1
ATOM 577 C CA . SER A 1 89 ? 21.125 -14.920 59.650 1.00 37.06 89 SER A CA 1
ATOM 578 C C . SER A 1 89 ? 20.477 -14.147 58.512 1.00 26.62 89 SER A C 1
ATOM 579 O O . SER A 1 89 ? 19.464 -14.566 57.959 1.00 28.69 89 SER A O 1
ATOM 582 N N . LEU A 1 90 ? 21.062 -13.000 58.197 1.00 32.30 90 LEU A N 1
ATOM 583 C CA . LEU A 1 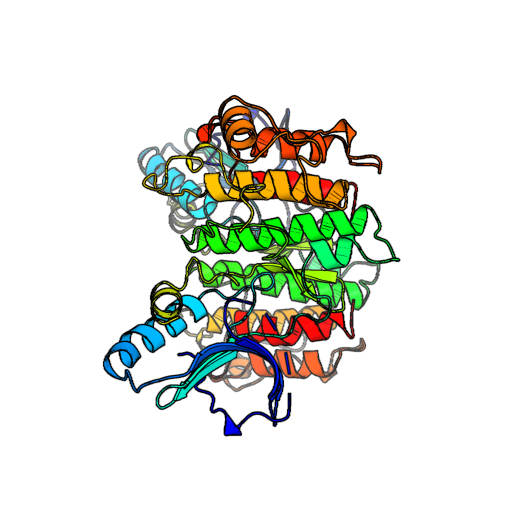90 ? 20.723 -12.247 57.003 1.00 27.80 90 LEU A CA 1
ATOM 584 C C . LEU A 1 90 ? 21.866 -12.447 56.018 1.00 26.56 90 LEU A C 1
ATOM 585 O O . LEU A 1 90 ? 23.023 -12.314 56.378 1.00 26.88 90 LEU A O 1
ATOM 590 N N . VAL A 1 91 ? 21.539 -12.768 54.777 1.00 31.57 91 VAL A N 1
ATOM 591 C CA . VAL A 1 91 ? 22.551 -12.979 53.753 1.00 32.34 91 VAL A CA 1
ATOM 592 C C . VAL A 1 91 ? 22.419 -11.902 52.674 1.00 20.81 91 VAL A C 1
ATOM 593 O O . VAL A 1 91 ? 21.341 -11.724 52.074 1.00 26.78 91 VAL A O 1
ATOM 597 N N . MET A 1 92 ? 23.538 -11.208 52.466 1.00 26.97 92 MET A N 1
ATOM 598 C CA . MET A 1 92 ? 23.620 -9.963 51.703 1.00 25.78 92 MET A CA 1
ATOM 599 C C . MET A 1 92 ? 24.669 -10.155 50.616 1.00 25.85 92 MET A C 1
ATOM 600 O O . MET A 1 92 ? 25.592 -10.958 50.778 1.00 29.22 92 MET A O 1
ATOM 605 N N . GLU A 1 93 ? 24.541 -9.433 49.509 1.00 22.44 93 GLU A N 1
ATOM 606 C CA . GLU A 1 93 ? 25.525 -9.556 48.445 1.00 25.96 93 GLU A CA 1
ATOM 607 C C . GLU A 1 93 ? 26.910 -9.130 48.934 1.00 29.14 93 GLU A C 1
ATOM 608 O O . GLU A 1 93 ? 27.042 -8.381 49.911 1.00 21.91 93 GLU A O 1
ATOM 614 N N . TYR A 1 94 ? 27.937 -9.633 48.263 1.00 24.39 94 TYR A N 1
ATOM 615 C CA . TYR A 1 94 ? 29.314 -9.406 48.668 1.00 30.38 94 TYR A CA 1
ATOM 616 C C . TYR A 1 94 ? 29.847 -8.197 47.929 1.00 29.16 94 TYR A C 1
ATOM 617 O O . TYR A 1 94 ? 29.813 -8.140 46.698 1.00 32.05 94 TYR A O 1
ATOM 626 N N . MET A 1 95 ? 30.317 -7.212 48.683 1.00 23.30 95 MET A N 1
ATOM 627 C CA . MET A 1 95 ? 30.881 -6.016 48.078 1.00 22.90 95 MET A CA 1
ATOM 628 C C . MET A 1 95 ? 32.402 -6.065 48.187 1.00 24.36 95 MET A C 1
ATOM 629 O O . MET A 1 95 ? 32.970 -5.840 49.254 1.00 22.72 95 MET A O 1
ATOM 634 N N . GLU A 1 96 ? 33.042 -6.367 47.062 1.00 26.05 96 GLU A N 1
ATOM 635 C CA . GLU A 1 96 ? 34.447 -6.795 47.026 1.00 31.27 96 GLU A CA 1
ATOM 636 C C . GLU A 1 96 ? 35.434 -5.830 47.679 1.00 34.17 96 GLU A C 1
ATOM 637 O O . GLU A 1 96 ? 36.393 -6.253 48.345 1.00 33.20 96 GLU A O 1
ATOM 643 N N . LYS A 1 97 ? 35.204 -4.534 47.489 1.00 29.80 97 LYS A N 1
ATOM 644 C CA . LYS A 1 97 ? 36.137 -3.542 47.999 1.00 26.79 97 LYS A CA 1
ATOM 645 C C . LYS A 1 97 ? 35.786 -2.976 49.372 1.00 29.82 97 LYS A C 1
ATOM 646 O O . LYS A 1 97 ? 36.406 -2.005 49.810 1.00 31.88 97 LYS A O 1
ATOM 652 N N . GLY A 1 98 ? 34.812 -3.576 50.055 1.00 25.88 98 GLY A N 1
ATOM 653 C CA . GLY A 1 98 ? 34.467 -3.155 51.412 1.00 26.00 98 GLY A CA 1
ATOM 654 C C . GLY A 1 98 ? 33.872 -1.754 51.486 1.00 26.35 98 GLY A C 1
ATOM 655 O O . GLY A 1 98 ? 33.308 -1.261 50.505 1.00 21.62 98 GLY A O 1
ATOM 656 N N . ASN A 1 99 ? 33.996 -1.089 52.632 1.00 27.68 99 ASN A N 1
ATOM 657 C CA . ASN A 1 99 ? 33.325 0.206 52.774 1.00 25.81 99 ASN A CA 1
ATOM 658 C C . ASN A 1 99 ? 34.085 1.390 52.181 1.00 27.63 99 ASN A C 1
ATOM 659 O O . ASN A 1 99 ? 35.277 1.283 51.846 1.00 25.38 99 ASN A O 1
ATOM 664 N N . LEU A 1 100 ? 33.383 2.514 52.031 1.00 20.27 100 LEU A N 1
ATOM 665 C CA . LEU A 1 100 ? 33.935 3.696 51.378 1.00 17.03 100 LEU A CA 1
ATOM 666 C C . LEU A 1 100 ? 35.196 4.198 52.064 1.00 20.63 100 LEU A C 1
ATOM 667 O O . LEU A 1 100 ? 36.144 4.593 51.402 1.00 24.79 100 LEU A O 1
ATOM 672 N N . MET A 1 101 ? 35.191 4.195 53.393 1.00 25.08 101 MET A N 1
ATOM 673 C CA . MET A 1 101 ? 36.337 4.706 54.152 1.00 24.04 101 MET A CA 1
ATOM 674 C C . MET A 1 101 ? 37.551 3.807 53.904 1.00 28.37 101 MET A C 1
ATOM 675 O O . MET A 1 101 ? 38.683 4.285 53.743 1.00 29.73 101 MET A O 1
ATOM 680 N N . HIS A 1 102 ? 37.305 2.506 53.846 1.00 31.14 102 HIS A N 1
ATOM 681 C CA . HIS A 1 102 ? 38.376 1.560 53.538 1.00 35.16 102 HIS A CA 1
ATOM 682 C C . HIS A 1 102 ? 38.972 1.856 52.165 1.00 35.08 102 HIS A C 1
ATOM 683 O O . HIS A 1 102 ? 40.194 1.902 52.005 1.00 34.28 102 HIS A O 1
ATOM 690 N N . VAL A 1 103 ? 38.109 2.069 51.176 1.00 29.16 103 VAL A N 1
ATOM 691 C CA . VAL A 1 103 ? 38.536 2.417 49.818 1.00 28.76 103 VAL A CA 1
ATOM 692 C C . VAL A 1 103 ? 39.332 3.732 49.725 1.00 37.42 103 VAL A C 1
ATOM 693 O O . VAL A 1 103 ? 40.346 3.814 49.021 1.00 36.18 103 VAL A O 1
ATOM 697 N N . LEU A 1 104 ? 38.865 4.759 50.430 1.00 29.56 104 LEU A N 1
ATOM 698 C CA . LEU A 1 104 ? 39.547 6.050 50.462 1.00 32.51 104 LEU A CA 1
ATOM 699 C C . LEU A 1 104 ? 40.930 5.944 51.115 1.00 26.85 104 LEU A C 1
ATOM 700 O O . LEU A 1 104 ? 41.841 6.701 50.783 1.00 39.07 104 LEU A O 1
ATOM 705 N N . LYS A 1 105 ? 41.068 5.008 52.047 1.00 32.70 105 LYS A N 1
ATOM 706 C CA . LYS A 1 105 ? 42.283 4.900 52.853 1.00 40.27 105 LYS A CA 1
ATOM 707 C C . LYS A 1 105 ? 43.277 3.836 52.396 1.00 46.76 105 LYS A C 1
ATOM 708 O O . LYS A 1 105 ? 44.141 3.420 53.171 1.00 44.43 105 LYS A O 1
ATOM 714 N N . ALA A 1 106 ? 43.164 3.391 51.149 1.00 56.47 106 ALA A N 1
ATOM 715 C CA . ALA A 1 106 ? 44.093 2.389 50.637 1.00 63.55 106 ALA A CA 1
ATOM 716 C C . ALA A 1 106 ? 45.207 3.056 49.837 1.00 74.81 106 ALA A C 1
ATOM 717 O O . ALA A 1 106 ? 45.021 4.157 49.312 1.00 70.94 106 ALA A O 1
ATOM 719 N N . GLU A 1 107 ? 46.351 2.371 49.749 1.00 62.42 107 GLU A N 1
ATOM 720 C CA . GLU A 1 107 ? 47.561 2.870 49.087 1.00 62.96 107 GLU A CA 1
ATOM 721 C C . GLU A 1 107 ? 47.309 3.596 47.766 1.00 66.06 107 GLU A C 1
ATOM 722 O O . GLU A 1 107 ? 47.906 4.640 47.499 1.00 70.23 107 GLU A O 1
ATOM 724 N N . MET A 1 108 ? 46.416 3.046 46.952 1.00 83.47 108 MET A N 1
ATOM 725 C CA . MET A 1 108 ? 46.093 3.630 45.654 1.00 87.10 108 MET A CA 1
ATOM 726 C C . MET A 1 108 ? 45.342 4.954 45.775 1.00 85.46 108 MET A C 1
ATOM 727 O O . MET A 1 108 ? 45.323 5.586 46.834 1.00 84.68 108 MET A O 1
ATOM 729 N N . SER A 1 109 ? 44.713 5.369 44.681 1.00 80.91 109 SER A N 1
ATOM 730 C CA . SER A 1 109 ? 44.020 6.649 44.658 1.00 77.48 109 SER A CA 1
ATOM 731 C C . SER A 1 109 ? 42.921 6.677 43.598 1.00 74.23 109 SER A C 1
ATOM 732 O O . SER A 1 109 ? 42.632 5.659 42.968 1.00 78.66 109 SER A O 1
ATOM 735 N N . THR A 1 110 ? 42.330 7.854 43.395 1.00 58.39 110 THR A N 1
ATOM 736 C CA . THR A 1 110 ? 41.056 7.992 42.688 1.00 46.39 110 THR A CA 1
ATOM 737 C C . THR A 1 110 ? 40.974 9.333 41.972 1.00 39.84 110 THR A C 1
ATOM 738 O O . THR A 1 110 ? 41.158 10.382 42.593 1.00 43.73 110 THR A O 1
ATOM 742 N N . PRO A 1 111 ? 40.684 9.321 40.666 1.00 38.56 111 PRO A N 1
ATOM 743 C CA . PRO A 1 111 ? 40.507 10.636 40.041 1.00 35.61 111 PRO A CA 1
ATOM 744 C C . PRO A 1 111 ? 39.298 11.382 40.609 1.00 38.57 111 PRO A C 1
ATOM 745 O O . PRO A 1 111 ? 38.372 10.762 41.146 1.00 38.04 111 PRO A O 1
ATOM 749 N N . LEU A 1 112 ? 39.345 12.708 40.498 1.00 35.71 112 LEU A N 1
ATOM 750 C CA . LEU A 1 112 ? 38.194 13.577 40.705 1.00 33.56 112 LEU A CA 1
ATOM 751 C C . LEU A 1 112 ? 36.923 12.960 40.111 1.00 33.20 112 LEU A C 1
ATOM 752 O O . LEU A 1 112 ? 35.923 12.805 40.794 1.00 27.98 112 LEU A O 1
ATOM 757 N N . SER A 1 113 ? 36.976 12.613 38.830 1.00 43.55 113 SER A N 1
ATOM 758 C CA . SER A 1 113 ? 35.835 12.037 38.116 1.00 36.14 113 SER A CA 1
ATOM 759 C C . SER A 1 113 ? 35.189 10.843 38.836 1.00 30.87 113 SER A C 1
ATOM 760 O O . SER A 1 113 ? 33.962 10.714 38.873 1.00 29.90 113 SER A O 1
ATOM 763 N N . VAL A 1 114 ? 36.022 9.965 39.381 1.00 20.36 114 VAL A N 1
ATOM 764 C CA . VAL A 1 114 ? 35.549 8.788 40.096 1.00 25.36 114 VAL A CA 1
ATOM 765 C C . VAL A 1 114 ? 34.924 9.101 41.477 1.00 28.66 114 VAL A C 1
ATOM 766 O O . VAL A 1 114 ? 33.890 8.522 41.851 1.00 19.07 114 VAL A O 1
ATOM 770 N N . LYS A 1 115 ? 35.542 10.008 42.233 1.00 24.57 115 LYS A N 1
ATOM 771 C CA . LYS A 1 115 ? 34.938 10.432 43.504 1.00 23.58 115 LYS A CA 1
ATOM 772 C C . LYS A 1 115 ? 33.594 11.097 43.194 1.00 18.85 115 LYS A C 1
ATOM 773 O O . LYS A 1 115 ? 32.607 10.945 43.946 1.00 20.83 115 LYS A O 1
ATOM 779 N N . GLY A 1 116 ? 33.549 11.781 42.053 1.00 20.83 116 GLY A N 1
ATOM 780 C CA . GLY A 1 116 ? 32.345 12.419 41.552 1.00 23.07 116 GLY A CA 1
ATOM 781 C C . GLY A 1 116 ? 31.248 11.424 41.212 1.00 21.28 116 GLY A C 1
ATOM 782 O O . GLY A 1 116 ? 30.065 11.655 41.509 1.00 16.79 116 GLY A O 1
ATOM 783 N N . ARG A 1 117 ? 31.638 10.330 40.557 1.00 20.62 117 ARG A N 1
ATOM 784 C CA . ARG A 1 117 ? 30.696 9.256 40.245 1.00 24.58 117 ARG A CA 1
ATOM 785 C C . ARG A 1 117 ? 30.176 8.602 41.521 1.00 18.80 117 ARG A C 1
ATOM 786 O O . ARG A 1 117 ? 28.982 8.308 41.628 1.00 17.63 117 ARG A O 1
ATOM 794 N N . ILE A 1 118 ? 31.064 8.374 42.484 1.00 15.98 118 ILE A N 1
ATOM 795 C CA . ILE A 1 118 ? 30.658 7.807 43.772 1.00 16.34 118 ILE A CA 1
ATOM 796 C C . ILE A 1 118 ? 29.608 8.701 44.418 1.00 14.43 118 ILE A C 1
ATOM 797 O O . ILE A 1 118 ? 28.600 8.201 44.955 1.00 13.55 118 ILE A O 1
ATOM 802 N N . ILE A 1 119 ? 29.838 10.014 44.366 1.00 14.07 119 ILE A N 1
ATOM 803 C CA . ILE A 1 119 ? 28.856 10.951 44.931 1.00 15.78 119 ILE A CA 1
ATOM 804 C C . ILE A 1 119 ? 27.520 10.838 44.195 1.00 17.22 119 ILE A C 1
ATOM 805 O O . ILE A 1 119 ? 26.450 10.735 44.822 1.00 11.14 119 ILE A O 1
ATOM 810 N N . LEU A 1 120 ? 27.575 10.839 42.863 1.00 14.90 120 LEU A N 1
ATOM 811 C CA . LEU A 1 120 ? 26.346 10.683 42.080 1.00 17.03 120 LEU A CA 1
ATOM 812 C C . LEU A 1 120 ? 25.574 9.400 42.444 1.00 14.16 120 LEU A C 1
ATOM 813 O O . LEU A 1 120 ? 24.334 9.410 42.552 1.00 15.34 120 LEU A O 1
ATOM 818 N N . GLU A 1 121 ? 26.292 8.299 42.648 1.00 12.76 121 GLU A N 1
ATOM 819 C CA . GLU A 1 121 ? 25.650 7.012 42.939 1.00 12.30 121 GLU A CA 1
ATOM 820 C C . GLU A 1 121 ? 25.051 7.018 44.341 1.00 12.28 121 GLU A C 1
ATOM 821 O O . GLU A 1 121 ? 23.982 6.441 44.590 1.00 9.98 121 GLU A O 1
ATOM 827 N N . ILE A 1 122 ? 25.737 7.682 45.264 1.00 11.05 122 ILE A N 1
ATOM 828 C CA . ILE A 1 122 ? 25.152 7.897 46.591 1.00 9.95 122 ILE A CA 1
ATOM 829 C C . ILE A 1 122 ? 23.831 8.682 46.510 1.00 11.65 122 ILE A C 1
ATOM 830 O O . ILE A 1 122 ? 22.825 8.318 47.155 1.00 11.09 122 ILE A O 1
ATOM 835 N N . ILE A 1 123 ? 23.832 9.764 45.735 1.00 10.76 123 ILE A N 1
ATOM 836 C CA . ILE A 1 123 ? 22.625 10.557 45.547 1.00 11.55 123 ILE A CA 1
ATOM 837 C C . ILE A 1 123 ? 21.515 9.689 44.957 1.00 12.13 123 ILE A C 1
ATOM 838 O O . ILE A 1 123 ? 20.367 9.765 45.406 1.00 11.55 123 ILE A O 1
ATOM 843 N N . GLU A 1 124 ? 21.853 8.862 43.967 1.00 11.73 124 GLU A N 1
ATOM 844 C CA . GLU A 1 124 ? 20.853 8.006 43.318 1.00 13.09 124 GLU A CA 1
ATOM 845 C C . GLU A 1 124 ? 20.247 7.045 44.316 1.00 13.00 124 GLU A C 1
ATOM 846 O O . GLU A 1 124 ? 19.028 6.853 44.357 1.00 13.54 124 GLU A O 1
ATOM 852 N N . GLY A 1 125 ? 21.111 6.419 45.107 1.00 10.26 125 GLY A N 1
ATOM 853 C CA . GLY A 1 125 ? 20.635 5.468 46.113 1.00 10.48 125 GLY A CA 1
ATOM 854 C C . GLY A 1 125 ? 19.733 6.118 47.140 1.00 14.17 125 GLY A C 1
ATOM 855 O O . GLY A 1 125 ? 18.670 5.559 47.521 1.00 13.31 125 GLY A O 1
ATOM 856 N N . MET A 1 126 ? 20.143 7.297 47.611 1.00 10.08 126 MET A N 1
ATOM 857 C CA . MET A 1 126 ? 19.365 7.952 48.660 1.00 13.07 126 MET A CA 1
ATOM 858 C C . MET A 1 126 ? 18.037 8.464 48.124 1.00 13.73 126 MET A C 1
ATOM 859 O O . MET A 1 126 ? 17.013 8.401 48.820 1.00 12.36 126 MET A O 1
ATOM 864 N N . ALA A 1 127 ? 18.057 8.954 46.889 1.00 12.86 127 ALA A N 1
ATOM 865 C CA . ALA A 1 127 ? 16.841 9.375 46.202 1.00 15.09 127 ALA A CA 1
ATOM 866 C C . ALA A 1 127 ? 15.903 8.187 46.071 1.00 14.79 127 ALA A C 1
ATOM 867 O O . ALA A 1 127 ? 14.694 8.325 46.274 1.00 17.72 127 ALA A O 1
ATOM 869 N N . TYR A 1 128 ? 16.447 7.022 45.723 1.00 13.83 128 TYR A N 1
ATOM 870 C CA . TYR A 1 128 ? 15.602 5.820 45.670 1.00 11.92 128 TYR A CA 1
ATOM 871 C C . TYR A 1 128 ? 14.938 5.526 47.029 1.00 13.17 128 TYR A C 1
ATOM 872 O O . TYR A 1 128 ? 13.679 5.390 47.112 1.00 15.74 128 TYR A O 1
ATOM 881 N N . LEU A 1 129 ? 15.759 5.453 48.084 1.00 11.94 129 LEU A N 1
ATOM 882 C CA . LEU A 1 129 ? 15.225 5.148 49.427 1.00 13.50 129 LEU A CA 1
ATOM 883 C C . LEU A 1 129 ? 14.153 6.149 49.839 1.00 16.64 129 LEU A C 1
ATOM 884 O O . LEU A 1 129 ? 13.074 5.763 50.282 1.00 16.78 129 LEU A O 1
ATOM 889 N N . HIS A 1 130 ? 14.437 7.434 49.683 1.00 12.91 130 HIS A N 1
ATOM 890 C CA . HIS A 1 130 ? 13.466 8.463 50.056 1.00 16.07 130 HIS A CA 1
ATOM 891 C C . HIS A 1 130 ? 12.198 8.398 49.212 1.00 17.43 130 HIS A C 1
ATOM 892 O O . HIS A 1 130 ? 11.102 8.687 49.708 1.00 18.61 130 HIS A O 1
ATOM 899 N N . GLY A 1 131 ? 12.350 8.024 47.944 1.00 14.81 131 GLY A N 1
ATOM 900 C CA . GLY A 1 131 ? 11.207 7.840 47.061 1.00 17.47 131 GLY A CA 1
ATOM 901 C C . GLY A 1 131 ? 10.339 6.678 47.511 1.00 19.91 131 GLY A C 1
ATOM 902 O O . GLY A 1 131 ? 9.145 6.620 47.172 1.00 23.67 131 GLY A O 1
ATOM 903 N N . LYS A 1 132 ? 10.933 5.741 48.250 1.00 16.13 132 LYS A N 1
ATOM 904 C CA . LYS A 1 132 ? 10.153 4.643 48.843 1.00 21.02 132 LYS A CA 1
ATOM 905 C C . LYS A 1 132 ? 9.629 4.975 50.245 1.00 24.45 132 LYS A C 1
ATOM 906 O O . LYS A 1 132 ? 9.037 4.123 50.922 1.00 23.44 132 LYS A O 1
ATOM 912 N N . GLY A 1 133 ? 9.840 6.209 50.683 1.00 19.37 133 GLY A N 1
ATOM 913 C CA . GLY A 1 133 ? 9.413 6.603 52.019 1.00 20.69 133 GLY A CA 1
ATOM 914 C C . GLY A 1 133 ? 10.292 6.071 53.134 1.00 20.35 133 GLY A C 1
ATOM 915 O O . GLY A 1 133 ? 9.884 6.021 54.310 1.00 21.44 133 GLY A O 1
ATOM 916 N N . VAL A 1 134 ? 11.520 5.695 52.780 1.00 17.51 134 VAL A N 1
ATOM 917 C CA . VAL A 1 134 ? 12.448 5.123 53.744 1.00 17.08 134 VAL A CA 1
ATOM 918 C C . VAL A 1 134 ? 13.551 6.105 54.133 1.00 19.96 134 VAL A C 1
ATOM 919 O O . VAL A 1 134 ? 14.325 6.543 53.277 1.00 19.81 134 VAL A O 1
ATOM 923 N N A ILE A 1 135 ? 13.627 6.427 55.423 0.54 16.18 135 ILE A N 1
ATOM 924 N N B ILE A 1 135 ? 13.622 6.446 55.417 0.46 16.17 135 ILE A N 1
ATOM 925 C CA A ILE A 1 135 ? 14.701 7.273 55.943 0.54 15.04 135 ILE A CA 1
ATOM 926 C CA B ILE A 1 135 ? 14.704 7.289 55.922 0.46 15.03 135 ILE A CA 1
ATOM 927 C C A ILE A 1 135 ? 15.815 6.383 56.464 0.54 13.45 135 ILE A C 1
ATOM 928 C C B ILE A 1 135 ? 15.812 6.397 56.464 0.46 13.46 135 ILE A C 1
ATOM 929 O O A ILE A 1 135 ? 15.576 5.494 57.281 0.54 15.42 135 ILE A O 1
ATOM 930 O O B ILE A 1 135 ? 15.560 5.520 57.289 0.46 15.42 135 ILE A O 1
ATOM 939 N N . HIS A 1 136 ? 17.041 6.606 56.001 1.00 11.59 136 HIS A N 1
ATOM 940 C CA . HIS A 1 136 ? 18.132 5.736 56.423 1.00 10.83 136 HIS A CA 1
ATOM 941 C C . HIS A 1 136 ? 18.419 5.859 57.910 1.00 13.29 136 HIS A C 1
ATOM 942 O O . HIS A 1 136 ? 18.436 4.845 58.636 1.00 15.32 136 HIS A O 1
ATOM 949 N N . LYS A 1 137 ? 18.637 7.103 58.339 1.00 13.45 137 LYS A N 1
ATOM 950 C CA . LYS A 1 137 ? 18.896 7.470 59.735 1.00 13.78 137 LYS A CA 1
ATOM 951 C C . LYS A 1 137 ? 20.351 7.314 60.181 1.00 13.86 137 LYS A C 1
ATOM 952 O O . LYS A 1 137 ? 20.763 7.954 61.156 1.00 13.55 137 LYS A O 1
ATOM 958 N N . ASP A 1 138 ? 21.136 6.482 59.481 1.00 10.73 138 ASP A N 1
ATOM 959 C CA . ASP A 1 138 ? 22.530 6.298 59.871 1.00 13.10 138 ASP A CA 1
ATOM 960 C C . ASP A 1 138 ? 23.447 6.189 58.660 1.00 14.85 138 ASP A C 1
ATOM 961 O O . ASP A 1 138 ? 24.286 5.284 58.573 1.00 14.46 138 ASP A O 1
ATOM 966 N N . LEU A 1 139 ? 23.292 7.129 57.732 1.00 13.91 139 LEU A N 1
ATOM 967 C CA . LEU A 1 139 ? 24.175 7.181 56.576 1.00 13.38 139 LEU A CA 1
ATOM 968 C C . LEU A 1 139 ? 25.557 7.633 57.019 1.00 15.10 139 LEU A C 1
ATOM 969 O O . LEU A 1 139 ? 25.705 8.597 57.786 1.00 12.74 139 LEU A O 1
ATOM 974 N N . LYS A 1 140 ? 26.574 6.921 56.537 1.00 11.30 140 LYS A N 1
ATOM 975 C CA . LYS A 1 140 ? 27.949 7.161 56.952 1.00 14.14 140 LYS A CA 1
ATOM 976 C C . LYS A 1 140 ? 28.815 6.270 56.074 1.00 14.88 140 LYS A C 1
ATOM 977 O O . LYS A 1 140 ? 28.297 5.340 55.439 1.00 14.91 140 LYS A O 1
ATOM 983 N N . PRO A 1 141 ? 30.129 6.534 56.035 1.00 13.75 141 PRO A N 1
ATOM 984 C CA . PRO A 1 141 ? 30.957 5.767 55.092 1.00 15.58 141 PRO A CA 1
ATOM 985 C C . PRO A 1 141 ? 30.976 4.252 55.363 1.00 20.13 141 PRO A C 1
ATOM 986 O O . PRO A 1 141 ? 31.126 3.481 54.405 1.00 16.40 141 PRO A O 1
ATOM 990 N N . GLU A 1 142 ? 30.813 3.830 56.616 1.00 18.12 142 GLU A N 1
ATOM 991 C CA . GLU A 1 142 ? 30.705 2.401 56.919 1.00 18.73 142 GLU A CA 1
ATOM 992 C C . GLU A 1 142 ? 29.495 1.758 56.260 1.00 19.99 142 GLU A C 1
ATOM 993 O O . GLU A 1 142 ? 29.465 0.543 56.067 1.00 20.44 142 GLU A O 1
ATOM 999 N N . ASN A 1 143 ? 28.482 2.565 55.956 1.00 17.22 143 ASN A N 1
ATOM 1000 C CA . ASN A 1 143 ? 27.274 2.041 55.323 1.00 15.96 143 ASN A CA 1
ATOM 1001 C C . ASN A 1 143 ? 27.246 2.276 53.819 1.00 15.48 143 ASN A C 1
ATOM 1002 O O . ASN A 1 143 ? 26.204 2.122 53.181 1.00 14.76 143 ASN A O 1
ATOM 1007 N N . ILE A 1 144 ? 28.391 2.650 53.253 1.00 15.44 144 ILE A N 1
ATOM 1008 C CA . ILE A 1 144 ? 28.505 2.818 51.796 1.00 16.45 144 ILE A CA 1
ATOM 1009 C C . ILE A 1 144 ? 29.536 1.804 51.307 1.00 20.72 144 ILE A C 1
ATOM 1010 O O . ILE A 1 144 ? 30.729 1.933 51.585 1.00 23.34 144 ILE A O 1
ATOM 1015 N N . LEU A 1 145 ? 29.064 0.773 50.611 1.00 17.11 145 LEU A N 1
ATOM 1016 C CA . LEU A 1 145 ? 29.929 -0.343 50.241 1.00 21.45 145 LEU A CA 1
ATOM 1017 C C . LEU A 1 145 ? 30.354 -0.218 48.783 1.00 22.81 145 LEU A C 1
ATOM 1018 O O . LEU A 1 145 ? 29.672 0.428 47.984 1.00 16.60 145 LEU A O 1
ATOM 1023 N N . VAL A 1 146 ? 31.498 -0.808 48.435 1.00 18.50 146 VAL A N 1
ATOM 1024 C CA . VAL A 1 146 ? 32.084 -0.584 47.112 1.00 18.53 146 VAL A CA 1
ATOM 1025 C C . VAL A 1 146 ? 32.349 -1.921 46.417 1.00 21.42 146 VAL A C 1
ATOM 1026 O O . VAL A 1 146 ? 32.879 -2.846 47.034 1.00 20.23 146 VAL A O 1
ATOM 1030 N N . ASP A 1 147 ? 31.951 -2.038 45.150 1.00 17.21 147 ASP A N 1
ATOM 1031 C CA . ASP A 1 147 ? 32.196 -3.286 44.432 1.00 24.32 147 ASP A CA 1
ATOM 1032 C C . ASP A 1 147 ? 33.569 -3.285 43.769 1.00 24.51 147 ASP A C 1
ATOM 1033 O O . ASP A 1 147 ? 34.336 -2.320 43.882 1.00 21.95 147 ASP A O 1
ATOM 1038 N N . ASN A 1 148 ? 33.859 -4.359 43.047 1.00 30.50 148 ASN A N 1
ATOM 1039 C CA . ASN A 1 148 ? 35.155 -4.508 42.412 1.00 31.02 148 ASN A CA 1
ATOM 1040 C C . ASN A 1 148 ? 35.408 -3.480 41.318 1.00 31.56 148 ASN A C 1
ATOM 1041 O O . ASN A 1 148 ? 36.559 -3.257 40.937 1.00 33.03 148 ASN A O 1
ATOM 1046 N N . ASP A 1 149 ? 34.345 -2.854 40.818 1.00 26.66 149 ASP A N 1
ATOM 1047 C CA . ASP A 1 149 ? 34.489 -1.834 39.776 1.00 26.53 149 ASP A CA 1
ATOM 1048 C C . ASP A 1 149 ? 34.330 -0.385 40.276 1.00 24.69 149 ASP A C 1
ATOM 1049 O O . ASP A 1 149 ? 34.114 0.529 39.469 1.00 21.90 149 ASP A O 1
ATOM 1054 N N . PHE A 1 150 ? 34.459 -0.196 41.591 1.00 25.39 150 PHE A N 1
ATOM 1055 C CA . PHE A 1 150 ? 34.326 1.118 42.240 1.00 25.88 150 PHE A CA 1
ATOM 1056 C C . PHE A 1 150 ? 32.939 1.746 42.125 1.00 25.71 150 PHE A C 1
ATOM 1057 O O . PHE A 1 150 ? 32.814 2.972 42.158 1.00 24.36 150 PHE A O 1
ATOM 1065 N N . HIS A 1 151 ? 31.909 0.914 41.975 1.00 23.38 151 HIS A N 1
ATOM 1066 C CA . HIS A 1 151 ? 30.529 1.391 42.034 1.00 16.47 151 HIS A CA 1
ATOM 1067 C C . HIS A 1 151 ? 30.014 1.121 43.446 1.00 15.32 151 HIS A C 1
ATOM 1068 O O . HIS A 1 151 ? 30.464 0.175 44.109 1.00 19.60 151 HIS A O 1
ATOM 1075 N N . ILE A 1 152 ? 29.097 1.952 43.931 1.00 17.99 152 ILE A N 1
ATOM 1076 C CA . ILE A 1 152 ? 28.726 1.831 45.339 1.00 16.99 152 ILE A CA 1
ATOM 1077 C C . ILE A 1 152 ? 27.293 1.368 45.568 1.00 16.03 152 ILE A C 1
ATOM 1078 O O . ILE A 1 152 ? 26.430 1.527 44.694 1.00 11.56 152 ILE A O 1
ATOM 1083 N N . LYS A 1 153 ? 27.050 0.803 46.746 1.00 13.81 153 LYS A N 1
ATOM 1084 C CA . LYS A 1 153 ? 25.685 0.536 47.185 1.00 13.69 153 LYS A CA 1
ATOM 1085 C C . LYS A 1 153 ? 25.537 0.947 48.633 1.00 16.87 153 LYS A C 1
ATOM 1086 O O . LYS A 1 153 ? 26.424 0.697 49.457 1.00 18.27 153 LYS A O 1
ATOM 1092 N N . ILE A 1 154 ? 24.410 1.570 48.948 1.00 13.13 154 ILE A N 1
ATOM 1093 C CA . ILE A 1 154 ? 24.125 1.958 50.330 1.00 14.00 154 ILE A CA 1
ATOM 1094 C C . ILE A 1 154 ? 23.624 0.729 51.085 1.00 15.86 154 ILE A C 1
ATOM 1095 O O . ILE A 1 154 ? 22.935 -0.119 50.508 1.00 14.13 154 ILE A O 1
ATOM 1100 N N . ALA A 1 155 ? 23.984 0.623 52.364 1.00 14.09 155 ALA A N 1
ATOM 1101 C CA . ALA A 1 155 ? 23.605 -0.531 53.182 1.00 14.78 155 ALA A CA 1
ATOM 1102 C C . ALA A 1 155 ? 23.133 -0.071 54.553 1.00 18.51 155 ALA A C 1
ATOM 1103 O O . ALA A 1 155 ? 23.489 1.018 54.983 1.00 14.44 155 ALA A O 1
ATOM 1105 N N . ASP A 1 156 ? 22.363 -0.914 55.240 1.00 16.21 156 ASP A N 1
ATOM 1106 C CA . ASP A 1 156 ? 21.956 -0.642 56.623 1.00 19.57 156 ASP A CA 1
ATOM 1107 C C . ASP A 1 156 ? 22.621 -1.674 57.530 1.00 17.23 156 ASP A C 1
ATOM 1108 O O . ASP A 1 156 ? 21.937 -2.486 58.149 1.00 22.30 156 ASP A O 1
ATOM 1113 N N . LEU A 1 157 ? 23.950 -1.633 57.622 1.00 14.27 157 LEU A N 1
ATOM 1114 C CA . LEU A 1 157 ? 24.692 -2.712 58.292 1.00 21.50 157 LEU A CA 1
ATOM 1115 C C . LEU A 1 157 ? 24.442 -2.770 59.801 1.00 27.73 157 LEU A C 1
ATOM 1116 O O . LEU A 1 157 ? 24.545 -3.842 60.412 1.00 28.09 157 LEU A O 1
ATOM 1121 N N . GLY A 1 158 ? 24.151 -1.621 60.405 1.00 21.20 158 GLY A N 1
ATOM 1122 C CA . GLY A 1 158 ? 23.838 -1.575 61.833 1.00 24.90 158 GLY A CA 1
ATOM 1123 C C . GLY A 1 158 ? 22.392 -1.931 62.127 1.00 26.52 158 GLY A C 1
ATOM 1124 O O . GLY A 1 158 ? 21.945 -1.891 63.288 1.00 27.33 158 GLY A O 1
ATOM 1125 N N . LEU A 1 159 ? 21.656 -2.268 61.072 1.00 20.14 159 LEU A N 1
ATOM 1126 C CA . LEU A 1 159 ? 20.256 -2.692 61.159 1.00 19.85 159 LEU A CA 1
ATOM 1127 C C . LEU A 1 159 ? 19.336 -1.646 61.810 1.00 26.14 159 LEU A C 1
ATOM 1128 O O . LEU A 1 159 ? 18.432 -1.976 62.583 1.00 25.16 159 LEU A O 1
ATOM 1133 N N . ALA A 1 160 ? 19.563 -0.382 61.478 1.00 26.11 160 ALA A N 1
ATOM 1134 C CA . ALA A 1 160 ? 18.778 0.714 62.043 1.00 22.91 160 ALA A CA 1
ATOM 1135 C C . ALA A 1 160 ? 17.343 0.671 61.542 1.00 22.58 160 ALA A C 1
ATOM 1136 O O . ALA A 1 160 ? 16.439 1.213 62.187 1.00 30.05 160 ALA A O 1
ATOM 1138 N N . SER A 1 161 ? 17.135 0.037 60.388 1.00 22.93 161 SER A N 1
ATOM 1139 C CA . SER A 1 161 ? 15.807 -0.052 59.793 1.00 21.76 161 SER A CA 1
ATOM 1140 C C . SER A 1 161 ? 15.194 -1.457 59.919 1.00 25.29 161 SER A C 1
ATOM 1141 O O . SER A 1 161 ? 13.989 -1.634 59.716 1.00 27.91 161 SER A O 1
ATOM 1144 N N . PHE A 1 162 ? 16.031 -2.445 60.229 1.00 25.40 162 PHE A N 1
ATOM 1145 C CA . PHE A 1 162 ? 15.578 -3.811 60.500 1.00 29.06 162 PHE A CA 1
ATOM 1146 C C . PHE A 1 162 ? 15.270 -3.934 61.995 1.00 31.12 162 PHE A C 1
ATOM 1147 O O . PHE A 1 162 ? 16.086 -4.448 62.765 1.00 31.69 162 PHE A O 1
ATOM 1155 N N . LYS A 1 163 ? 14.099 -3.468 62.409 1.00 33.03 163 LYS A N 1
ATOM 1156 C CA . LYS A 1 163 ? 13.817 -3.317 63.839 1.00 40.98 163 LYS A CA 1
ATOM 1157 C C . LYS A 1 163 ? 13.805 -4.644 64.602 1.00 40.98 163 LYS A C 1
ATOM 1158 O O . LYS A 1 163 ? 14.403 -4.763 65.677 1.00 42.38 163 LYS A O 1
ATOM 1164 N N . MET A 1 164 ? 13.144 -5.642 64.027 1.00 35.75 164 MET A N 1
ATOM 1165 C CA . MET A 1 164 ? 13.054 -6.955 64.657 1.00 34.22 164 MET A CA 1
ATOM 1166 C C . MET A 1 164 ? 14.403 -7.663 64.713 1.00 40.05 164 MET A C 1
ATOM 1167 O O . MET A 1 164 ? 14.784 -8.170 65.761 1.00 36.87 164 MET A O 1
ATOM 1172 N N . TRP A 1 165 ? 15.135 -7.685 63.600 1.00 27.32 165 TRP A N 1
ATOM 1173 C CA . TRP A 1 165 ? 16.434 -8.350 63.575 1.00 32.02 165 TRP A CA 1
ATOM 1174 C C . TRP A 1 165 ? 17.390 -7.657 64.535 1.00 35.48 165 TRP A C 1
ATOM 1175 O O . TRP A 1 165 ? 18.237 -8.301 65.164 1.00 37.19 165 TRP A O 1
ATOM 1186 N N . SER A 1 166 ? 17.222 -6.343 64.667 1.00 31.70 166 SER A N 1
ATOM 1187 C CA . SER A 1 166 ? 18.010 -5.566 65.611 1.00 34.40 166 SER A CA 1
ATOM 1188 C C . SER A 1 166 ? 17.671 -5.972 67.052 1.00 36.36 166 SER A C 1
ATOM 1189 O O . SER A 1 166 ? 18.570 -6.142 67.882 1.00 42.84 166 SER A O 1
ATOM 1192 N N . LYS A 1 167 ? 16.377 -6.121 67.345 1.00 44.52 167 LYS A N 1
ATOM 1193 C CA . LYS A 1 167 ? 15.945 -6.537 68.685 1.00 50.95 167 LYS A CA 1
ATOM 1194 C C . LYS A 1 167 ? 16.496 -7.922 69.033 1.00 52.94 167 LYS A C 1
ATOM 1195 O O . LYS A 1 167 ? 17.192 -8.094 70.042 1.00 53.24 167 LYS A O 1
ATOM 1197 N N . LEU A 1 168 ? 16.159 -8.889 68.179 1.00 42.76 168 LEU A N 1
ATOM 1198 C CA . LEU A 1 168 ? 16.679 -10.256 68.197 1.00 46.79 168 LEU A CA 1
ATOM 1199 C C . LEU A 1 168 ? 18.131 -10.309 68.650 1.00 51.67 168 LEU A C 1
ATOM 1200 O O . LEU A 1 168 ? 18.488 -11.065 69.554 1.00 57.10 168 LEU A O 1
ATOM 1205 N N . ASN A 1 169 ? 18.961 -9.497 68.001 1.00 48.06 169 ASN A N 1
ATOM 1206 C CA . ASN A 1 169 ? 20.392 -9.427 68.284 1.00 50.18 169 ASN A CA 1
ATOM 1207 C C . ASN A 1 169 ? 20.717 -9.195 69.760 1.00 58.29 169 ASN A C 1
ATOM 1208 O O . ASN A 1 169 ? 21.772 -9.611 70.250 1.00 60.10 169 ASN A O 1
ATOM 1213 N N . GLY A 1 188 ? 30.175 3.377 66.868 1.00 57.21 188 GLY A N 1
ATOM 1214 C CA . GLY A 1 188 ? 28.936 4.127 66.758 1.00 47.51 188 GLY A CA 1
ATOM 1215 C C . GLY A 1 188 ? 29.198 5.617 66.650 1.00 44.26 188 GLY A C 1
ATOM 1216 O O . GLY A 1 188 ? 28.872 6.398 67.555 1.00 35.72 188 GLY A O 1
ATOM 1217 N N . THR A 1 189 ? 29.794 6.004 65.528 1.00 37.11 189 THR A N 1
ATOM 1218 C CA . THR A 1 189 ? 30.194 7.377 65.309 1.00 31.02 189 THR A CA 1
ATOM 1219 C C . THR A 1 189 ? 28.990 8.303 65.324 1.00 27.45 189 THR A C 1
ATOM 1220 O O . THR A 1 189 ? 27.872 7.938 64.917 1.00 28.72 189 THR A O 1
ATOM 1224 N N . LEU A 1 190 ? 29.241 9.505 65.815 1.00 20.39 190 LEU A N 1
ATOM 1225 C CA . LEU A 1 190 ? 28.253 10.559 65.859 1.00 17.43 190 LEU A CA 1
ATOM 1226 C C . LEU A 1 190 ? 28.644 11.616 64.835 1.00 17.80 190 LEU A C 1
ATOM 1227 O O . LEU A 1 190 ? 27.991 12.655 64.733 1.00 15.17 190 LEU A O 1
ATOM 1232 N N . TYR A 1 191 ? 29.707 11.345 64.077 1.00 18.37 191 TYR A N 1
ATOM 1233 C CA . TYR A 1 191 ? 30.303 12.356 63.201 1.00 17.39 191 TYR A CA 1
ATOM 1234 C C . TYR A 1 191 ? 29.393 12.758 62.038 1.00 13.29 191 TYR A C 1
ATOM 1235 O O . TYR A 1 191 ? 29.521 13.861 61.496 1.00 11.04 191 TYR A O 1
ATOM 1244 N N . TYR A 1 192 ? 28.495 11.861 61.643 1.00 13.05 192 TYR A N 1
ATOM 1245 C CA . TYR A 1 192 ? 27.628 12.113 60.481 1.00 12.25 192 TYR A CA 1
ATOM 1246 C C . TYR A 1 192 ? 26.176 12.295 60.890 1.00 12.85 192 TYR A C 1
ATOM 1247 O O . TYR A 1 192 ? 25.279 12.337 60.039 1.00 13.11 192 TYR A O 1
ATOM 1256 N N . MET A 1 193 ? 25.942 12.416 62.193 1.00 13.38 193 MET A N 1
ATOM 1257 C CA . MET A 1 193 ? 24.572 12.564 62.699 1.00 12.62 193 MET A CA 1
ATOM 1258 C C . MET A 1 193 ? 24.105 14.037 62.770 1.00 10.73 193 MET A C 1
ATOM 1259 O O . MET A 1 193 ? 24.836 14.921 63.246 1.00 12.45 193 MET A O 1
ATOM 1264 N N . ALA A 1 194 ? 22.883 14.306 62.303 1.00 8.79 194 ALA A N 1
ATOM 1265 C CA . ALA A 1 194 ? 22.378 15.683 62.242 1.00 9.28 194 ALA A CA 1
ATOM 1266 C C . ALA A 1 194 ? 22.276 16.231 63.661 1.00 12.71 194 ALA A C 1
ATOM 1267 O O . ALA A 1 194 ? 21.976 15.480 64.589 1.00 15.32 194 ALA A O 1
ATOM 1269 N N . PRO A 1 195 ? 22.556 17.527 63.841 1.00 12.40 195 PRO A N 1
ATOM 1270 C CA . PRO A 1 195 ? 22.634 18.016 65.220 1.00 12.80 195 PRO A CA 1
ATOM 1271 C C . PRO A 1 195 ? 21.298 17.934 65.954 1.00 14.69 195 PRO A C 1
ATOM 1272 O O . PRO A 1 195 ? 21.304 17.803 67.173 1.00 15.82 195 PRO A O 1
ATOM 1276 N N . GLU A 1 196 ? 20.181 17.984 65.236 1.00 12.94 196 GLU A N 1
ATOM 1277 C CA . GLU A 1 196 ? 18.869 17.804 65.875 1.00 16.42 196 GLU A CA 1
ATOM 1278 C C . GLU A 1 196 ? 18.709 16.445 66.566 1.00 19.53 196 GLU A C 1
ATOM 1279 O O . GLU A 1 196 ? 17.805 16.274 67.387 1.00 18.31 196 GLU A O 1
ATOM 1285 N N . HIS A 1 197 ? 19.577 15.485 66.253 1.00 12.00 197 HIS A N 1
ATOM 1286 C CA . HIS A 1 197 ? 19.555 14.182 66.943 1.00 14.15 197 HIS A CA 1
ATOM 1287 C C . HIS A 1 197 ? 20.610 14.048 68.027 1.00 16.15 197 HIS A C 1
ATOM 1288 O O . HIS A 1 197 ? 20.572 13.104 68.831 1.00 16.52 197 HIS A O 1
ATOM 1295 N N . LEU A 1 198 ? 21.569 14.964 68.045 1.00 13.69 198 LEU A N 1
ATOM 1296 C CA . LEU A 1 198 ? 22.578 14.953 69.101 1.00 16.13 198 LEU A CA 1
ATOM 1297 C C . LEU A 1 198 ? 21.905 15.403 70.398 1.00 16.72 198 LEU A C 1
ATOM 1298 O O . LEU A 1 198 ? 21.245 16.453 70.422 1.00 19.42 198 LEU A O 1
ATOM 1303 N N . ASN A 1 199 ? 22.058 14.612 71.459 1.00 16.23 199 ASN A N 1
ATOM 1304 C CA . ASN A 1 199 ? 21.453 14.922 72.762 1.00 20.53 199 ASN A CA 1
ATOM 1305 C C . ASN A 1 199 ? 19.932 15.068 72.709 1.00 27.93 199 ASN A C 1
ATOM 1306 O O . ASN A 1 199 ? 19.335 15.754 73.543 1.00 29.20 199 ASN A O 1
ATOM 1311 N N . ASP A 1 200 ? 19.316 14.442 71.710 1.00 23.93 200 ASP A N 1
ATOM 1312 C CA . ASP A 1 200 ? 17.856 14.344 71.643 1.00 24.67 200 ASP A CA 1
ATOM 1313 C C . ASP A 1 200 ? 17.468 13.072 70.898 1.00 24.82 200 ASP A C 1
ATOM 1314 O O . ASP A 1 200 ? 17.251 13.088 69.686 1.00 25.71 200 ASP A O 1
ATOM 1319 N N . VAL A 1 201 ? 17.363 11.966 71.628 1.00 22.07 201 VAL A N 1
ATOM 1320 C CA . VAL A 1 201 ? 17.094 10.683 70.990 1.00 21.21 201 VAL A CA 1
ATOM 1321 C C . VAL A 1 201 ? 15.623 10.480 70.667 1.00 24.23 201 VAL A C 1
ATOM 1322 O O . VAL A 1 201 ? 15.250 9.495 70.028 1.00 25.17 201 VAL A O 1
ATOM 1326 N N . ASN A 1 202 ? 14.777 11.395 71.118 1.00 17.54 202 ASN A N 1
ATOM 1327 C CA . ASN A 1 202 ? 13.348 11.196 70.923 1.00 23.40 202 ASN A CA 1
ATOM 1328 C C . ASN A 1 202 ? 12.839 11.867 69.664 1.00 19.98 202 ASN A C 1
ATOM 1329 O O . ASN A 1 202 ? 11.803 11.493 69.128 1.00 19.18 202 ASN A O 1
ATOM 1334 N N . ALA A 1 203 ? 13.582 12.857 69.189 1.00 23.40 203 ALA A N 1
ATOM 1335 C CA . ALA A 1 203 ? 13.206 13.553 67.959 1.00 23.57 203 ALA A CA 1
ATOM 1336 C C . ALA A 1 203 ? 13.150 12.563 66.801 1.00 19.19 203 ALA A C 1
ATOM 1337 O O . ALA A 1 203 ? 14.030 11.702 66.662 1.00 22.43 203 ALA A O 1
ATOM 1339 N N . LYS A 1 204 ? 12.108 12.649 65.977 1.00 17.54 204 LYS A N 1
ATOM 1340 C CA . LYS A 1 204 ? 11.984 11.715 64.876 1.00 19.21 204 LYS A CA 1
ATOM 1341 C C . LYS A 1 204 ? 12.893 12.172 63.746 1.00 19.90 204 LYS A C 1
ATOM 1342 O O . LYS A 1 204 ? 13.034 13.373 63.507 1.00 20.17 204 LYS A O 1
ATOM 1348 N N . PRO A 1 205 ? 13.521 11.217 63.051 1.00 18.33 205 PRO A N 1
ATOM 1349 C CA . PRO A 1 205 ? 14.344 11.598 61.894 1.00 17.20 205 PRO A CA 1
ATOM 1350 C C . PRO A 1 205 ? 13.475 11.965 60.698 1.00 18.70 205 PRO A C 1
ATOM 1351 O O . PRO A 1 205 ? 12.330 11.528 60.616 1.00 19.98 205 PRO A O 1
ATOM 1355 N N . THR A 1 206 ? 14.012 12.763 59.779 1.00 16.61 206 THR A N 1
ATOM 1356 C CA . THR A 1 206 ? 13.317 13.124 58.545 1.00 14.50 206 THR A CA 1
ATOM 1357 C C . THR A 1 206 ? 14.306 12.907 57.406 1.00 16.00 206 THR A C 1
ATOM 1358 O O . THR A 1 206 ? 15.461 12.553 57.657 1.00 12.51 206 THR A O 1
ATOM 1362 N N . GLU A 1 207 ? 13.869 13.130 56.166 1.00 15.38 207 GLU A N 1
ATOM 1363 C CA . GLU A 1 207 ? 14.786 13.074 55.018 1.00 14.12 207 GLU A CA 1
ATOM 1364 C C . GLU A 1 207 ? 16.017 13.983 55.218 1.00 13.97 207 GLU A C 1
ATOM 1365 O O . GLU A 1 207 ? 17.171 13.654 54.791 1.00 11.26 207 GLU A O 1
ATOM 1371 N N . LYS A 1 208 ? 15.781 15.125 55.869 1.00 14.91 208 LYS A N 1
ATOM 1372 C CA . LYS A 1 208 ? 16.852 16.094 56.115 1.00 11.21 208 LYS A CA 1
ATOM 1373 C C . LYS A 1 208 ? 17.956 15.563 57.049 1.00 11.03 208 LYS A C 1
ATOM 1374 O O . LYS A 1 208 ? 19.121 16.023 56.989 1.00 12.01 208 LYS A O 1
ATOM 1380 N N . SER A 1 209 ? 17.608 14.595 57.903 1.00 11.34 209 SER A N 1
ATOM 1381 C CA . SER A 1 209 ? 18.614 13.926 58.741 1.00 12.35 209 SER A CA 1
ATOM 1382 C C . SER A 1 209 ? 19.683 13.248 57.848 1.00 9.38 209 SER A C 1
ATOM 1383 O O . SER A 1 209 ? 20.935 13.333 58.082 1.00 12.72 209 SER A O 1
ATOM 1386 N N . ASP A 1 210 ? 19.170 12.601 56.800 1.00 11.38 210 ASP A N 1
ATOM 1387 C CA . ASP A 1 210 ? 20.033 11.890 55.859 1.00 10.92 210 ASP A CA 1
ATOM 1388 C C . ASP A 1 210 ? 20.803 12.897 55.025 1.00 13.47 210 ASP A C 1
ATOM 1389 O O . ASP A 1 210 ? 21.980 12.656 54.681 1.00 10.96 210 ASP A O 1
ATOM 1394 N N . VAL A 1 211 ? 20.151 14.003 54.669 1.00 9.79 211 VAL A N 1
ATOM 1395 C CA . VAL A 1 211 ? 20.872 15.029 53.869 1.00 10.26 211 VAL A CA 1
ATOM 1396 C C . VAL A 1 211 ? 22.093 15.579 54.626 1.00 10.41 211 VAL A C 1
ATOM 1397 O O . VAL A 1 211 ? 23.201 15.781 54.051 1.00 10.94 211 VAL A O 1
ATOM 1401 N N . TYR A 1 212 ? 21.910 15.799 55.928 1.00 11.24 212 TYR A N 1
ATOM 1402 C CA . TYR A 1 212 ? 23.062 16.183 56.754 1.00 10.84 212 TYR A CA 1
ATOM 1403 C C . TYR A 1 212 ? 24.189 15.137 56.726 1.00 10.09 212 TYR A C 1
ATOM 1404 O O . TYR A 1 212 ? 25.437 15.465 56.529 1.00 10.90 212 TYR A O 1
ATOM 1413 N N . SER A 1 213 ? 23.779 13.886 56.975 1.00 11.09 213 SER A N 1
ATOM 1414 C CA . SER A 1 213 ? 24.787 12.821 56.947 1.00 11.37 213 SER A CA 1
ATOM 1415 C C . SER A 1 213 ? 25.587 12.829 55.645 1.00 12.89 213 SER A C 1
ATOM 1416 O O . SER A 1 213 ? 26.822 12.703 55.650 1.00 12.91 213 SER A O 1
ATOM 1419 N N . PHE A 1 214 ? 24.867 12.984 54.536 1.00 9.81 214 PHE A N 1
ATOM 1420 C CA . PHE A 1 214 ? 25.467 13.063 53.203 1.00 12.60 214 PHE A CA 1
ATOM 1421 C C . PHE A 1 214 ? 26.460 14.212 53.090 1.00 14.02 214 PHE A C 1
ATOM 1422 O O . PHE A 1 214 ? 27.536 14.049 52.491 1.00 12.50 214 PHE A O 1
ATOM 1430 N N . ALA A 1 215 ? 26.134 15.366 53.673 1.00 10.96 215 ALA A N 1
ATOM 1431 C CA . ALA A 1 215 ? 27.101 16.483 53.663 1.00 13.90 215 ALA A CA 1
ATOM 1432 C C . ALA A 1 215 ? 28.444 16.068 54.281 1.00 12.92 215 ALA A C 1
ATOM 1433 O O . ALA A 1 215 ? 29.564 16.330 53.721 1.00 15.72 215 ALA A O 1
ATOM 1435 N N . VAL A 1 216 ? 28.358 15.435 55.453 1.00 12.28 216 VAL A N 1
ATOM 1436 C CA . VAL A 1 216 ? 29.639 15.042 56.064 1.00 10.57 216 VAL A CA 1
ATOM 1437 C C . VAL A 1 216 ? 30.348 13.936 55.274 1.00 16.34 216 VAL A C 1
ATOM 1438 O O . VAL A 1 216 ? 31.592 13.902 55.184 1.00 15.28 216 VAL A O 1
ATOM 1442 N N . VAL A 1 217 ? 29.558 13.041 54.681 1.00 11.10 217 VAL A N 1
ATOM 1443 C CA . VAL A 1 217 ? 30.133 12.096 53.725 1.00 11.38 217 VAL A CA 1
ATOM 1444 C C . VAL A 1 217 ? 30.909 12.784 52.577 1.00 11.42 217 VAL A C 1
ATOM 1445 O O . VAL A 1 217 ? 32.017 12.344 52.246 1.00 14.56 217 VAL A O 1
ATOM 1449 N N . LEU A 1 218 ? 30.371 13.861 51.993 1.00 11.33 218 LEU A N 1
ATOM 1450 C CA . LEU A 1 218 ? 31.096 14.614 50.944 1.00 15.08 218 LEU A CA 1
ATOM 1451 C C . LEU A 1 218 ? 32.446 15.071 51.475 1.00 20.66 218 LEU A C 1
ATOM 1452 O O . LEU A 1 218 ? 33.537 14.900 50.815 1.00 19.32 218 LEU A O 1
ATOM 1457 N N . TRP A 1 219 ? 32.383 15.641 52.686 1.00 13.96 219 TRP A N 1
ATOM 1458 C CA . TRP A 1 219 ? 33.641 16.047 53.310 1.00 16.25 219 TRP A CA 1
ATOM 1459 C C . TRP A 1 219 ? 34.659 14.912 53.400 1.00 15.30 219 TRP A C 1
ATOM 1460 O O . TRP A 1 219 ? 35.826 15.089 53.037 1.00 19.55 219 TRP A O 1
ATOM 1471 N N . ALA A 1 220 ? 34.231 13.761 53.911 1.00 13.26 220 ALA A N 1
ATOM 1472 C CA . ALA A 1 220 ? 35.114 12.624 54.112 1.00 17.41 220 ALA A CA 1
ATOM 1473 C C . ALA A 1 220 ? 35.675 12.083 52.792 1.00 22.04 220 ALA A C 1
ATOM 1474 O O . ALA A 1 220 ? 36.840 11.654 52.719 1.00 20.50 220 ALA A O 1
ATOM 1476 N N . ILE A 1 221 ? 34.841 12.092 51.757 1.00 15.52 221 ILE A N 1
ATOM 1477 C CA . ILE A 1 221 ? 35.275 11.681 50.424 1.00 15.61 221 ILE A CA 1
ATOM 1478 C C . ILE A 1 221 ? 36.433 12.546 49.969 1.00 20.47 221 ILE A C 1
ATOM 1479 O O . ILE A 1 221 ? 37.384 12.031 49.350 1.00 24.53 221 ILE A O 1
ATOM 1484 N N . PHE A 1 222 ? 36.394 13.846 50.271 1.00 17.25 222 PHE A N 1
ATOM 1485 C CA . PHE A 1 222 ? 37.588 14.624 49.892 1.00 18.66 222 PHE A CA 1
ATOM 1486 C C . PHE A 1 222 ? 38.775 14.671 50.890 1.00 25.98 222 PHE A C 1
ATOM 1487 O O . PHE A 1 222 ? 39.938 14.792 50.485 1.00 25.08 222 PHE A O 1
ATOM 1495 N N . ALA A 1 223 ? 38.504 14.544 52.180 1.00 17.34 223 ALA A N 1
ATOM 1496 C CA . ALA A 1 223 ? 39.581 14.511 53.177 1.00 22.48 223 ALA A CA 1
ATOM 1497 C C . ALA A 1 223 ? 40.309 13.163 53.306 1.00 28.29 223 ALA A C 1
ATOM 1498 O O . ALA A 1 223 ? 41.418 13.114 53.855 1.00 30.28 223 ALA A O 1
ATOM 1500 N N . ASN A 1 224 ? 39.687 12.082 52.824 1.00 19.48 224 ASN A N 1
ATOM 1501 C CA . ASN A 1 224 ? 40.187 10.710 52.998 1.00 21.53 224 ASN A CA 1
ATOM 1502 C C . ASN A 1 224 ? 40.355 10.267 54.447 1.00 30.13 224 ASN A C 1
ATOM 1503 O O . ASN A 1 224 ? 41.241 9.467 54.751 1.00 27.00 224 ASN A O 1
ATOM 1508 N N . LYS A 1 225 ? 39.513 10.784 55.335 1.00 25.54 225 LYS A N 1
ATOM 1509 C CA . LYS A 1 225 ? 39.618 10.463 56.745 1.00 28.41 225 LYS A CA 1
ATOM 1510 C C . LYS A 1 225 ? 38.379 10.980 57.452 1.00 22.89 225 LYS A C 1
ATOM 1511 O O . LYS A 1 225 ? 37.555 11.666 56.838 1.00 21.26 225 LYS A O 1
ATOM 1517 N N . GLU A 1 226 ? 38.280 10.669 58.740 1.00 27.87 226 GLU A N 1
ATOM 1518 C CA . GLU A 1 226 ? 37.179 11.123 59.582 1.00 27.01 226 GLU A CA 1
ATOM 1519 C C . GLU A 1 226 ? 37.366 12.593 59.959 1.00 24.38 226 GLU A C 1
ATOM 1520 O O . GLU A 1 226 ? 38.496 13.061 60.097 1.00 24.31 226 GLU A O 1
ATOM 1526 N N . PRO A 1 227 ? 36.251 13.335 60.125 1.00 17.68 227 PRO A N 1
ATOM 1527 C CA . PRO A 1 227 ? 36.306 14.737 60.541 1.00 18.70 227 PRO A CA 1
ATOM 1528 C C . PRO A 1 227 ? 36.647 14.858 62.028 1.00 18.92 227 PRO A C 1
ATOM 1529 O O . PRO A 1 227 ? 36.689 13.840 62.729 1.00 21.45 227 PRO A O 1
ATOM 1533 N N . TYR A 1 228 ? 36.872 16.091 62.480 1.00 22.53 228 TYR A N 1
ATOM 1534 C CA . TYR A 1 228 ? 36.945 16.407 63.912 1.00 24.53 228 TYR A CA 1
ATOM 1535 C C . TYR A 1 228 ? 38.157 15.808 64.649 1.00 29.80 228 TYR A C 1
ATOM 1536 O O . TYR A 1 228 ? 38.112 15.621 65.873 1.00 25.90 228 TYR A O 1
ATOM 1545 N N . GLU A 1 229 ? 39.242 15.524 63.931 1.00 25.25 229 GLU A N 1
ATOM 1546 C CA . GLU A 1 229 ? 40.375 14.828 64.567 1.00 32.19 229 GLU A CA 1
ATOM 1547 C C . GLU A 1 229 ? 40.980 15.565 65.772 1.00 36.30 229 GLU A C 1
ATOM 1548 O O . GLU A 1 229 ? 41.572 14.939 66.652 1.00 42.04 229 GLU A O 1
ATOM 1554 N N . ASN A 1 230 ? 40.817 16.885 65.830 1.00 36.66 230 ASN A N 1
ATOM 1555 C CA . ASN A 1 230 ? 41.310 17.627 66.996 1.00 42.31 230 ASN A CA 1
ATOM 1556 C C . ASN A 1 230 ? 40.234 18.084 67.996 1.00 41.23 230 ASN A C 1
ATOM 1557 O O . ASN A 1 230 ? 40.444 19.033 68.762 1.00 39.10 230 ASN A O 1
ATOM 1562 N N . ALA A 1 231 ? 39.086 17.414 67.992 1.00 31.60 231 ALA A N 1
ATOM 1563 C CA . ALA A 1 231 ? 38.076 17.675 69.009 1.00 35.02 231 ALA A CA 1
ATOM 1564 C C . ALA A 1 231 ? 38.653 17.343 70.383 1.00 36.79 231 ALA A C 1
ATOM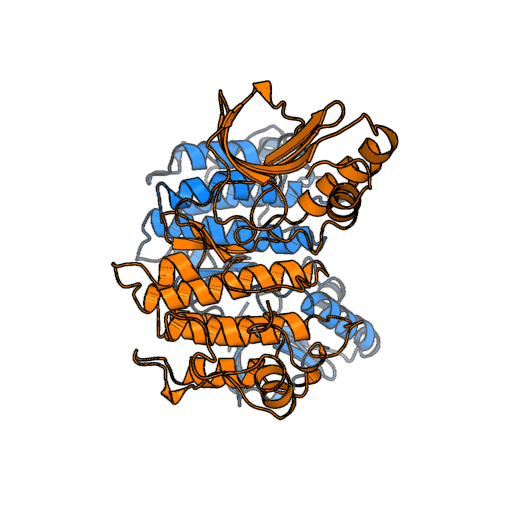 1565 O O . ALA A 1 231 ? 39.496 16.450 70.506 1.00 38.60 231 ALA A O 1
ATOM 1567 N N . ILE A 1 232 ? 38.211 18.060 71.410 1.00 32.09 232 ILE A N 1
ATOM 1568 C CA . ILE A 1 232 ? 38.684 17.799 72.770 1.00 44.28 232 ILE A CA 1
ATOM 1569 C C . ILE A 1 232 ? 38.184 16.447 73.260 1.00 46.89 232 ILE A C 1
ATOM 1570 O O . ILE A 1 232 ? 38.972 15.600 73.693 1.00 47.17 232 ILE A O 1
ATOM 1575 N N . ALA A 1 233 ? 36.864 16.270 73.190 1.00 46.72 233 ALA A N 1
ATOM 1576 C CA . ALA A 1 233 ? 36.197 15.073 73.696 1.00 47.59 233 ALA A CA 1
ATOM 1577 C C . ALA A 1 233 ? 34.723 15.071 73.297 1.00 44.85 233 ALA A C 1
ATOM 1578 O O . ALA A 1 233 ? 34.166 16.115 72.956 1.00 41.61 233 ALA A O 1
ATOM 1580 N N . GLU A 1 234 ? 34.095 13.898 73.371 1.00 50.78 234 GLU A N 1
ATOM 1581 C CA . GLU A 1 234 ? 32.730 13.682 72.876 1.00 43.92 234 GLU A CA 1
ATOM 1582 C C . GLU A 1 234 ? 31.717 14.734 73.327 1.00 45.57 234 GLU A C 1
ATOM 1583 O O . GLU A 1 234 ? 31.058 15.343 72.498 1.00 41.77 234 GLU A O 1
ATOM 1589 N N . GLN A 1 235 ? 31.600 14.944 74.635 1.00 36.12 235 GLN A N 1
ATOM 1590 C CA . GLN A 1 235 ? 30.642 15.904 75.203 1.00 35.36 235 GLN A CA 1
ATOM 1591 C C . GLN A 1 235 ? 30.739 17.301 74.576 1.00 32.26 235 GLN A C 1
ATOM 1592 O O . GLN A 1 235 ? 29.761 17.857 74.009 1.00 34.75 235 GLN A O 1
ATOM 1598 N N . GLN A 1 236 ? 31.939 17.862 74.680 1.00 29.53 236 GLN A N 1
ATOM 1599 C CA . GLN A 1 236 ? 32.214 19.187 74.158 1.00 33.64 236 GLN A CA 1
ATOM 1600 C C . GLN A 1 236 ? 32.052 19.227 72.647 1.00 25.70 236 GLN A C 1
ATOM 1601 O O . GLN A 1 236 ? 31.575 20.215 72.119 1.00 24.07 236 GLN A O 1
ATOM 1607 N N . LEU A 1 237 ? 32.447 18.163 71.958 1.00 24.14 237 LEU A N 1
ATOM 1608 C CA . LEU A 1 237 ? 32.304 18.127 70.498 1.00 22.14 237 LEU A CA 1
ATOM 1609 C C . LEU A 1 237 ? 30.833 18.154 70.085 1.00 23.60 237 LEU A C 1
ATOM 1610 O O . LEU A 1 237 ? 30.441 18.916 69.207 1.00 16.61 237 LEU A O 1
ATOM 1615 N N . ILE A 1 238 ? 30.015 17.324 70.727 1.00 23.87 238 ILE A N 1
ATOM 1616 C CA . ILE A 1 238 ? 28.574 17.324 70.477 1.00 20.60 238 ILE A CA 1
ATOM 1617 C C . ILE A 1 238 ? 28.011 18.717 70.692 1.00 22.41 238 ILE A C 1
ATOM 1618 O O . ILE A 1 238 ? 27.277 19.239 69.837 1.00 16.43 238 ILE A O 1
ATOM 1623 N N . MET A 1 239 ? 28.358 19.344 71.822 1.00 21.63 239 MET A N 1
ATOM 1624 C CA . MET A 1 239 ? 27.861 20.710 72.032 1.00 23.25 239 MET A CA 1
ATOM 1625 C C . MET A 1 239 ? 28.342 21.709 70.977 1.00 19.42 239 MET A C 1
ATOM 1626 O O . MET A 1 239 ? 27.596 22.595 70.573 1.00 19.34 239 MET A O 1
ATOM 1631 N N . ALA A 1 240 ? 29.587 21.569 70.532 1.00 20.87 240 ALA A N 1
ATOM 1632 C CA . ALA A 1 240 ? 30.109 22.437 69.473 1.00 21.74 240 ALA A CA 1
ATOM 1633 C C . ALA A 1 240 ? 29.350 22.262 68.147 1.00 19.90 240 ALA A C 1
ATOM 1634 O O . ALA A 1 240 ? 29.014 23.239 67.468 1.00 16.84 240 ALA A O 1
ATOM 1636 N N . ILE A 1 241 ? 29.081 21.016 67.779 1.00 18.34 241 ILE A N 1
ATOM 1637 C CA . ILE A 1 241 ? 28.339 20.739 66.543 1.00 14.01 241 ILE A CA 1
ATOM 1638 C C . ILE A 1 241 ? 26.922 21.285 66.642 1.00 15.30 241 ILE A C 1
ATOM 1639 O O . ILE A 1 241 ? 26.411 21.900 65.697 1.00 16.31 241 ILE A O 1
ATOM 1644 N N . LYS A 1 242 ? 26.296 21.098 67.799 1.00 18.40 242 LYS A N 1
ATOM 1645 C CA . LYS A 1 242 ? 24.947 21.626 68.004 1.00 18.59 242 LYS A CA 1
ATOM 1646 C C . LYS A 1 242 ? 24.929 23.148 67.909 1.00 19.55 242 LYS A C 1
ATOM 1647 O O . LYS A 1 242 ? 23.896 23.741 67.578 1.00 21.30 242 LYS A O 1
ATOM 1653 N N . SER A 1 243 ? 26.071 23.783 68.159 1.00 17.23 243 SER A N 1
ATOM 1654 C CA . SER A 1 243 ? 26.134 25.246 68.119 1.00 23.42 243 SER A CA 1
ATOM 1655 C C . SER A 1 243 ? 26.671 25.763 66.793 1.00 25.37 243 SER A C 1
ATOM 1656 O O . SER A 1 243 ? 26.940 26.962 66.644 1.00 29.65 243 SER A O 1
ATOM 1659 N N . GLY A 1 244 ? 26.843 24.859 65.835 1.00 18.06 244 GLY A N 1
ATOM 1660 C CA . GLY A 1 244 ? 27.210 25.267 64.492 1.00 17.29 244 GLY A CA 1
ATOM 1661 C C . GLY A 1 244 ? 28.576 24.838 63.984 1.00 17.75 244 GLY A C 1
ATOM 1662 O O . GLY A 1 244 ? 28.884 25.071 62.810 1.00 22.22 244 GLY A O 1
ATOM 1663 N N . ASN A 1 245 ? 29.397 24.205 64.819 1.00 21.57 245 ASN A N 1
ATOM 1664 C CA . ASN A 1 245 ? 30.704 23.752 64.334 1.00 22.50 245 ASN A CA 1
ATOM 1665 C C . ASN A 1 245 ? 30.585 22.584 63.337 1.00 21.26 245 ASN A C 1
ATOM 1666 O O . ASN A 1 245 ? 29.686 21.738 63.448 1.00 15.66 245 ASN A O 1
ATOM 1671 N N . ARG A 1 246 ? 31.475 22.556 62.350 1.00 17.81 246 ARG A N 1
ATOM 1672 C CA . ARG A 1 246 ? 31.361 21.609 61.239 1.00 17.95 246 ARG A CA 1
ATOM 1673 C C . ARG A 1 246 ? 32.756 21.089 60.867 1.00 19.92 246 ARG A C 1
ATOM 1674 O O . ARG A 1 246 ? 33.769 21.593 61.388 1.00 19.92 246 ARG A O 1
ATOM 1682 N N . PRO A 1 247 ? 32.828 20.062 60.001 1.00 17.22 247 PRO A N 1
ATOM 1683 C CA . PRO A 1 247 ? 34.162 19.581 59.623 1.00 16.51 247 PRO A CA 1
ATOM 1684 C C . PRO A 1 247 ? 35.004 20.699 59.023 1.00 18.36 247 PRO A C 1
ATOM 1685 O O . PRO A 1 247 ? 34.466 21.602 58.372 1.00 19.75 247 PRO A O 1
ATOM 1689 N N . ASP A 1 248 ? 36.316 20.637 59.243 1.00 23.90 248 ASP A N 1
ATOM 1690 C CA . ASP A 1 248 ? 37.217 21.709 58.819 1.00 24.75 248 ASP A CA 1
ATOM 1691 C C . ASP A 1 248 ? 37.489 21.614 57.325 1.00 21.28 248 ASP A C 1
ATOM 1692 O O . ASP A 1 248 ? 38.130 20.668 56.857 1.00 22.36 248 ASP A O 1
ATOM 1697 N N . VAL A 1 249 ? 36.997 22.596 56.580 1.00 21.03 249 VAL A N 1
ATOM 1698 C CA . VAL A 1 249 ? 37.162 22.605 55.132 1.00 25.01 249 VAL A CA 1
ATOM 1699 C C . VAL A 1 249 ? 38.654 22.694 54.776 1.00 34.06 249 VAL A C 1
ATOM 1700 O O . VAL A 1 249 ? 39.077 22.199 53.730 1.00 33.24 249 VAL A O 1
ATOM 1704 N N . ASP A 1 250 ? 39.448 23.289 55.668 1.00 25.72 250 ASP A N 1
ATOM 1705 C CA . ASP A 1 250 ? 40.908 23.356 55.489 1.00 35.51 250 ASP A CA 1
ATOM 1706 C C . ASP A 1 250 ? 41.600 21.992 55.518 1.00 39.12 250 ASP A C 1
ATOM 1707 O O . ASP A 1 250 ? 42.574 21.771 54.792 1.00 47.52 250 ASP A O 1
ATOM 1712 N N . ASP A 1 251 ? 41.124 21.084 56.371 1.00 38.05 251 ASP A N 1
ATOM 1713 C CA . ASP A 1 251 ? 41.745 19.758 56.485 1.00 39.75 251 ASP A CA 1
ATOM 1714 C C . ASP A 1 251 ? 41.555 18.889 55.239 1.00 41.84 251 ASP A C 1
ATOM 1715 O O . ASP A 1 251 ? 42.108 17.789 55.142 1.00 46.94 251 ASP A O 1
ATOM 1720 N N . ILE A 1 252 ? 40.769 19.387 54.291 1.00 38.66 252 ILE A N 1
ATOM 1721 C CA . ILE A 1 252 ? 40.766 18.841 52.943 1.00 35.49 252 ILE A CA 1
ATOM 1722 C C . ILE A 1 252 ? 41.992 19.446 52.286 1.00 46.01 252 ILE A C 1
ATOM 1723 O O . ILE A 1 252 ? 42.017 20.645 51.999 1.00 46.48 252 ILE A O 1
ATOM 1728 N N . THR A 1 253 ? 43.022 18.635 52.074 1.00 48.57 253 THR A N 1
ATOM 1729 C CA . THR A 1 253 ? 44.249 19.143 51.468 1.00 51.85 253 THR A CA 1
ATOM 1730 C C . THR A 1 253 ? 44.401 18.734 50.002 1.00 51.99 253 THR A C 1
ATOM 1731 O O . THR A 1 253 ? 45.233 19.290 49.285 1.00 51.91 253 THR A O 1
ATOM 1735 N N . GLU A 1 254 ? 43.600 17.771 49.553 1.00 56.74 254 GLU A N 1
ATOM 1736 C CA . GLU A 1 254 ? 43.541 17.479 48.121 1.00 54.11 254 GLU A CA 1
ATOM 1737 C C . GLU A 1 254 ? 42.462 18.349 47.482 1.00 53.76 254 GLU A C 1
ATOM 1738 O O . GLU A 1 254 ? 41.641 18.937 48.183 1.00 51.73 254 GLU A O 1
ATOM 1744 N N . TYR A 1 255 ? 42.464 18.447 46.156 1.00 42.96 255 TYR A N 1
ATOM 1745 C CA . TYR A 1 255 ? 41.559 19.369 45.474 1.00 35.85 255 TYR A CA 1
ATOM 1746 C C . TYR A 1 255 ? 40.088 18.959 45.574 1.00 32.61 255 TYR A C 1
ATOM 1747 O O . TYR A 1 255 ? 39.727 17.835 45.232 1.00 35.83 255 TYR A O 1
ATOM 1756 N N . CYS A 1 256 ? 39.244 19.879 46.028 1.00 34.86 256 CYS A N 1
ATOM 1757 C CA . CYS A 1 256 ? 37.800 19.642 46.018 1.00 28.80 256 CYS A CA 1
ATOM 1758 C C . CYS A 1 256 ? 37.088 20.754 45.246 1.00 23.19 256 CYS A C 1
ATOM 1759 O O . CYS A 1 256 ? 37.235 21.934 45.577 1.00 23.08 256 CYS A O 1
ATOM 1762 N N . PRO A 1 257 ? 36.327 20.395 44.185 1.00 24.00 257 PRO A N 1
ATOM 1763 C CA . PRO A 1 257 ? 35.637 21.407 43.374 1.00 22.82 257 PRO A CA 1
ATOM 1764 C C . PRO A 1 257 ? 34.822 22.360 44.225 1.00 27.28 257 PRO A C 1
ATOM 1765 O O . PRO A 1 257 ? 34.184 21.915 45.184 1.00 21.90 257 PRO A O 1
ATOM 1769 N N . ARG A 1 258 ? 34.853 23.645 43.875 1.00 23.83 258 ARG A N 1
ATOM 1770 C CA . ARG A 1 258 ? 34.136 24.685 44.614 1.00 26.32 258 ARG A CA 1
ATOM 1771 C C . ARG A 1 258 ? 32.662 24.364 44.825 1.00 24.80 258 ARG A C 1
ATOM 1772 O O . ARG A 1 258 ? 32.116 24.584 45.913 1.00 19.64 258 ARG A O 1
ATOM 1780 N N . GLU A 1 259 ? 32.004 23.856 43.792 1.00 24.16 259 GLU A N 1
ATOM 1781 C CA . GLU A 1 259 ? 30.583 23.590 43.956 1.00 28.48 259 GLU A CA 1
ATOM 1782 C C . GLU A 1 259 ? 30.276 22.393 44.883 1.00 19.68 259 GLU A C 1
ATOM 1783 O O . GLU A 1 259 ? 29.178 22.316 45.438 1.00 22.92 259 GLU A O 1
ATOM 1789 N N . ILE A 1 260 ? 31.246 21.507 45.106 1.00 16.86 260 ILE A N 1
ATOM 1790 C CA . ILE A 1 260 ? 31.050 20.431 46.086 1.00 19.49 260 ILE A CA 1
ATOM 1791 C C . ILE A 1 260 ? 31.261 20.975 47.494 1.00 23.21 260 ILE A C 1
ATOM 1792 O O . ILE A 1 260 ? 30.569 20.574 48.424 1.00 19.00 260 ILE A O 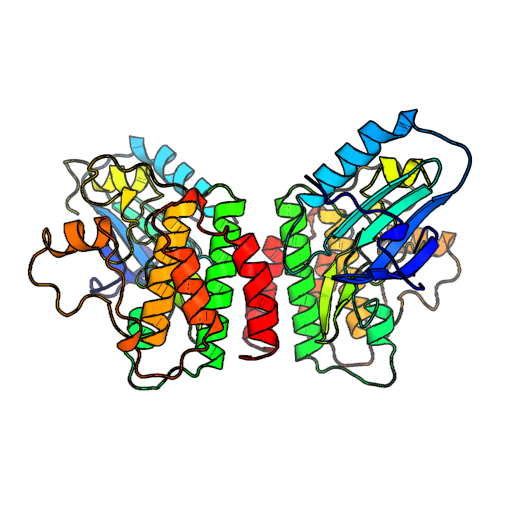1
ATOM 1797 N N . ILE A 1 261 ? 32.197 21.906 47.647 1.00 19.02 261 ILE A N 1
ATOM 1798 C CA . ILE A 1 261 ? 32.316 22.632 48.920 1.00 20.64 261 ILE A CA 1
ATOM 1799 C C . ILE A 1 261 ? 31.008 23.379 49.257 1.00 19.74 261 ILE A C 1
ATOM 1800 O O . ILE A 1 261 ? 30.498 23.324 50.411 1.00 19.15 261 ILE A O 1
ATOM 1805 N N . SER A 1 262 ? 30.451 24.061 48.254 1.00 16.99 262 SER A N 1
ATOM 1806 C CA . SER A 1 262 ? 29.199 24.767 48.446 1.00 20.15 262 SER A CA 1
ATOM 1807 C C . SER A 1 262 ? 28.109 23.764 48.815 1.00 20.01 262 SER A C 1
ATOM 1808 O O . SER A 1 262 ? 27.314 24.001 49.731 1.00 18.85 262 SER A O 1
ATOM 1811 N N . LEU A 1 263 ? 28.094 22.642 48.103 1.00 18.31 263 LEU A N 1
ATOM 1812 C CA . LEU A 1 263 ? 27.078 21.606 48.328 1.00 18.74 263 LEU A CA 1
ATOM 1813 C C . LEU A 1 263 ? 27.142 21.062 49.742 1.00 14.72 263 LEU A C 1
ATOM 1814 O O . LEU A 1 263 ? 26.111 20.965 50.419 1.00 16.50 263 LEU A O 1
ATOM 1819 N N . MET A 1 264 ? 28.331 20.701 50.208 1.00 14.62 264 MET A N 1
ATOM 1820 C CA . MET A 1 264 ? 28.430 20.163 51.565 1.00 17.01 264 MET A CA 1
ATOM 1821 C C . MET A 1 264 ? 28.018 21.221 52.578 1.00 18.36 264 MET A C 1
ATOM 1822 O O . MET A 1 264 ? 27.340 20.889 53.557 1.00 14.86 264 MET A O 1
ATOM 1827 N N . LYS A 1 265 ? 28.367 22.491 52.348 1.00 17.97 265 LYS A N 1
ATOM 1828 C CA . LYS A 1 265 ? 27.922 23.496 53.322 1.00 16.96 265 LYS A CA 1
ATOM 1829 C C . LYS A 1 265 ? 26.404 23.692 53.322 1.00 18.77 265 LYS A C 1
ATOM 1830 O O . LYS A 1 265 ? 25.809 23.961 54.369 1.00 16.07 265 LYS A O 1
ATOM 1836 N N . LEU A 1 266 ? 25.767 23.559 52.161 1.00 17.63 266 LEU A N 1
ATOM 1837 C CA . LEU A 1 266 ? 24.313 23.711 52.109 1.00 17.58 266 LEU A CA 1
ATOM 1838 C C . LEU A 1 266 ? 23.646 22.515 52.800 1.00 16.68 266 LEU A C 1
ATOM 1839 O O . LEU A 1 266 ? 22.628 22.651 53.502 1.00 18.21 266 LEU A O 1
ATOM 1844 N N . CYS A 1 267 ? 24.202 21.331 52.580 1.00 15.76 267 CYS A N 1
ATOM 1845 C CA . CYS A 1 267 ? 23.576 20.122 53.125 1.00 13.97 267 CYS A CA 1
ATOM 1846 C C . CYS A 1 267 ? 23.786 19.966 54.630 1.00 15.55 267 CYS A C 1
ATOM 1847 O O . CYS A 1 267 ? 23.073 19.182 55.272 1.00 15.21 267 CYS A O 1
ATOM 1850 N N . TRP A 1 268 ? 24.746 20.696 55.208 1.00 11.58 268 TRP A N 1
ATOM 1851 C CA . TRP A 1 268 ? 24.924 20.626 56.672 1.00 13.44 268 TRP A CA 1
ATOM 1852 C C . TRP A 1 268 ? 24.472 21.865 57.449 1.00 15.43 268 TRP A C 1
ATOM 1853 O O . TRP A 1 268 ? 24.828 22.046 58.616 1.00 14.23 268 TRP A O 1
ATOM 1864 N N . GLU A 1 269 ? 23.665 22.699 56.804 1.00 14.02 269 GLU A N 1
ATOM 1865 C CA . GLU A 1 269 ? 23.006 23.822 57.500 1.00 16.36 269 GLU A CA 1
ATOM 1866 C C . GLU A 1 269 ? 22.319 23.365 58.784 1.00 16.64 269 GLU A C 1
ATOM 1867 O O . GLU A 1 269 ? 21.682 22.321 58.799 1.00 14.68 269 GLU A O 1
ATOM 1873 N N . ALA A 1 270 ? 22.433 24.149 59.851 1.00 15.56 270 ALA A N 1
ATOM 1874 C CA . ALA A 1 270 ? 21.776 23.810 61.113 1.00 16.67 270 ALA A CA 1
ATOM 1875 C C . ALA A 1 270 ? 20.270 23.631 60.957 1.00 16.13 270 ALA A C 1
ATOM 1876 O O . ALA A 1 270 ? 19.696 22.686 61.505 1.00 17.60 270 ALA A O 1
ATOM 1878 N N . ASN A 1 271 ? 19.630 24.531 60.214 1.00 15.67 271 ASN A N 1
ATOM 1879 C CA . ASN A 1 271 ? 18.177 24.448 59.987 1.00 21.17 271 ASN A CA 1
ATOM 1880 C C . ASN A 1 271 ? 17.866 23.392 58.941 1.00 15.57 271 ASN A C 1
ATOM 1881 O O . ASN A 1 271 ? 18.266 23.528 57.789 1.00 15.33 271 ASN A O 1
ATOM 1886 N N . PRO A 1 272 ? 17.149 22.328 59.339 1.00 17.67 272 PRO A N 1
ATOM 1887 C CA . PRO A 1 272 ? 16.950 21.223 58.392 1.00 16.71 272 PRO A CA 1
ATOM 1888 C C . PRO A 1 272 ? 16.188 21.703 57.168 1.00 21.01 272 PRO A C 1
ATOM 1889 O O . PRO A 1 272 ? 16.371 21.161 56.070 1.00 19.36 272 PRO A O 1
ATOM 1893 N N . GLU A 1 273 ? 15.352 22.722 57.367 1.00 21.61 273 GLU A N 1
ATOM 1894 C CA . GLU A 1 273 ? 14.557 23.293 56.279 1.00 25.13 273 GLU A CA 1
ATOM 1895 C C . GLU A 1 273 ? 15.439 23.958 55.219 1.00 24.45 273 GLU A C 1
ATOM 1896 O O . GLU A 1 273 ? 15.063 24.035 54.041 1.00 27.63 273 GLU A O 1
ATOM 1902 N N . ALA A 1 274 ? 16.611 24.433 55.634 1.00 22.86 274 ALA A N 1
ATOM 1903 C CA . ALA A 1 274 ? 17.547 25.045 54.691 1.00 22.71 274 ALA A CA 1
ATOM 1904 C C . ALA A 1 274 ? 18.316 24.025 53.840 1.00 22.68 274 ALA A C 1
ATOM 1905 O O . ALA A 1 274 ? 18.952 24.391 52.850 1.00 21.03 274 ALA A O 1
ATOM 1907 N N . ARG A 1 275 ? 18.271 22.753 54.228 1.00 21.79 275 ARG A N 1
ATOM 1908 C CA . ARG A 1 275 ? 18.963 21.705 53.465 1.00 19.35 275 ARG A CA 1
ATOM 1909 C C . ARG A 1 275 ? 18.109 21.266 52.279 1.00 19.35 275 ARG A C 1
ATOM 1910 O O . ARG A 1 275 ? 16.880 21.237 52.377 1.00 20.19 275 ARG A O 1
ATOM 1918 N N . PRO A 1 276 ? 18.750 20.929 51.145 1.00 16.19 276 PRO A N 1
ATOM 1919 C CA . PRO A 1 276 ? 17.963 20.503 49.978 1.00 17.83 276 PRO A CA 1
ATOM 1920 C C . PRO A 1 276 ? 17.449 19.073 50.127 1.00 20.94 276 PRO A C 1
ATOM 1921 O O . PRO A 1 276 ? 17.840 18.370 51.059 1.00 18.98 276 PRO A O 1
ATOM 1925 N N . THR A 1 277 ? 16.558 18.663 49.231 1.00 18.21 277 THR A N 1
ATOM 1926 C CA . THR A 1 277 ? 16.120 17.274 49.176 1.00 19.06 277 THR A CA 1
ATOM 1927 C C . THR A 1 277 ? 17.079 16.537 48.265 1.00 14.41 277 THR A C 1
ATOM 1928 O O . THR A 1 277 ? 17.828 17.164 47.525 1.00 16.03 277 THR A O 1
ATOM 1932 N N . PHE A 1 278 ? 17.065 15.208 48.298 1.00 16.66 278 PHE A N 1
ATOM 1933 C CA . PHE A 1 278 ? 17.907 14.480 47.359 1.00 14.76 278 PHE A CA 1
ATOM 1934 C C . PHE A 1 278 ? 17.542 14.706 45.892 1.00 19.13 278 PHE A C 1
ATOM 1935 O O . PHE A 1 278 ? 18.434 14.782 45.061 1.00 16.70 278 PHE A O 1
ATOM 1943 N N . PRO A 1 279 ? 16.243 14.811 45.568 1.00 20.68 279 PRO A N 1
ATOM 1944 C CA . PRO A 1 279 ? 15.991 15.186 44.169 1.00 19.21 279 PRO A CA 1
ATOM 1945 C C . PRO A 1 279 ? 16.613 16.540 43.779 1.00 22.41 279 PRO A C 1
ATOM 1946 O O . PRO A 1 279 ? 17.193 16.638 42.683 1.00 21.50 279 PRO A O 1
ATOM 1950 N N . GLY A 1 280 ? 16.521 17.544 44.655 1.00 17.61 280 GLY A N 1
ATOM 1951 C CA . GLY A 1 280 ? 17.128 18.843 44.378 1.00 23.64 280 GLY A CA 1
ATOM 1952 C C . GLY A 1 280 ? 18.637 18.728 44.199 1.00 17.39 280 GLY A C 1
ATOM 1953 O O . GLY A 1 280 ? 19.241 19.298 43.248 1.00 20.09 280 GLY A O 1
ATOM 1954 N N . ILE A 1 281 ? 19.245 17.962 45.109 1.00 16.10 281 ILE A N 1
ATOM 1955 C CA . ILE A 1 281 ? 20.664 17.652 45.001 1.00 16.20 281 ILE A CA 1
ATOM 1956 C C . ILE A 1 281 ? 20.988 17.046 43.652 1.00 18.56 281 ILE A C 1
ATOM 1957 O O . ILE A 1 281 ? 21.913 17.520 42.998 1.00 16.58 281 ILE A O 1
ATOM 1962 N N . GLU A 1 282 ? 20.240 16.029 43.211 1.00 15.27 282 GLU A N 1
ATOM 1963 C CA . GLU A 1 282 ? 20.582 15.332 41.977 1.00 14.71 282 GLU A CA 1
ATOM 1964 C C . GLU A 1 282 ? 20.442 16.296 40.805 1.00 15.98 282 GLU A C 1
ATOM 1965 O O . GLU A 1 282 ? 21.276 16.296 39.892 1.00 19.09 282 GLU A O 1
ATOM 1971 N N . GLU A 1 283 ? 19.400 17.119 40.851 1.00 19.04 283 GLU A N 1
ATOM 1972 C CA . GLU A 1 283 ? 19.107 18.013 39.735 1.00 21.46 283 GLU A CA 1
ATOM 1973 C C . GLU A 1 283 ? 20.093 19.169 39.649 1.00 29.03 283 GLU A C 1
ATOM 1974 O O . GLU A 1 283 ? 20.181 19.811 38.606 1.00 33.31 283 GLU A O 1
ATOM 1980 N N . LYS A 1 284 ? 20.845 19.432 40.720 1.00 24.57 284 LYS A N 1
ATOM 1981 C CA . LYS A 1 284 ? 22.046 20.274 40.529 1.00 27.69 284 LYS A CA 1
ATOM 1982 C C . LYS A 1 284 ? 23.330 19.509 40.177 1.00 27.44 284 LYS A C 1
ATOM 1983 O O . LYS A 1 284 ? 24.096 19.927 39.307 1.00 24.54 284 LYS A O 1
ATOM 1989 N N . PHE A 1 285 ? 23.571 18.390 40.853 1.00 20.59 285 PHE A N 1
ATOM 1990 C CA . PHE A 1 285 ? 24.831 17.662 40.743 1.00 21.33 285 PHE A CA 1
ATOM 1991 C C . PHE A 1 285 ? 25.052 16.866 39.454 1.00 26.33 285 PHE A C 1
ATOM 1992 O O . PHE A 1 285 ? 26.188 16.761 38.972 1.00 21.73 285 PHE A O 1
ATOM 2000 N N . ARG A 1 286 ? 23.999 16.265 38.908 1.00 19.63 286 ARG A N 1
ATOM 2001 C CA . ARG A 1 286 ? 24.200 15.436 37.726 1.00 21.26 286 ARG A CA 1
ATOM 2002 C C . ARG A 1 286 ? 24.815 16.224 36.555 1.00 21.22 286 ARG A C 1
ATOM 2003 O O . ARG A 1 286 ? 25.838 15.810 36.020 1.00 25.22 286 ARG A O 1
ATOM 2011 N N . PRO A 1 287 ? 24.220 17.363 36.190 1.00 25.50 287 PRO A N 1
ATOM 2012 C CA . PRO A 1 287 ? 24.840 18.053 35.052 1.00 35.86 287 PRO A CA 1
ATOM 2013 C C . PRO A 1 287 ? 26.223 18.624 35.365 1.00 34.58 287 PRO A C 1
ATOM 2014 O O . PRO A 1 287 ? 26.995 18.838 34.440 1.00 34.80 287 PRO A O 1
ATOM 2018 N N . PHE A 1 288 ? 26.525 18.876 36.637 1.00 24.37 288 PHE A N 1
ATOM 2019 C CA . PHE A 1 288 ? 27.863 19.323 37.007 1.00 23.91 288 PHE A CA 1
ATOM 2020 C C . PHE A 1 288 ? 28.838 18.185 36.803 1.00 26.12 288 PHE A C 1
ATOM 2021 O O . PHE A 1 288 ? 29.925 18.380 36.271 1.00 29.15 288 PHE A O 1
ATOM 2029 N N . TYR A 1 289 ? 28.452 16.988 37.246 1.00 23.65 289 TYR A N 1
ATOM 2030 C CA . TYR A 1 289 ? 29.264 15.803 37.051 1.00 21.05 289 TYR A CA 1
ATOM 2031 C C . TYR A 1 289 ? 29.409 15.575 35.548 1.00 27.00 289 TYR A C 1
ATOM 2032 O O . TYR A 1 289 ? 30.485 15.211 35.072 1.00 34.69 289 TYR A O 1
ATOM 2041 N N . LEU A 1 290 ? 28.314 15.797 34.825 1.00 26.68 290 LEU A N 1
ATOM 2042 C CA . LEU A 1 290 ? 28.253 15.562 33.379 1.00 30.99 290 LEU A CA 1
ATOM 2043 C C . LEU A 1 290 ? 29.043 16.603 32.596 1.00 35.04 290 LEU A C 1
ATOM 2044 O O . LEU A 1 290 ? 29.691 16.278 31.595 1.00 37.73 290 LEU A O 1
ATOM 2049 N N . SER A 1 291 ? 28.978 17.858 33.024 1.00 33.57 291 SER A N 1
ATOM 2050 C CA . SER A 1 291 ? 29.675 18.896 32.276 1.00 34.36 291 SER A CA 1
ATOM 2051 C C . SER A 1 291 ? 31.140 19.047 32.673 1.00 40.17 291 SER A C 1
ATOM 2052 O O . SER A 1 291 ? 31.932 19.579 31.896 1.00 34.75 291 SER A O 1
ATOM 2055 N N . GLN A 1 292 ? 31.518 18.570 33.861 1.00 33.35 292 GLN A N 1
ATOM 2056 C CA A GLN A 1 292 ? 32.880 18.789 34.343 0.67 33.16 292 GLN A CA 1
ATOM 2057 C CA B GLN A 1 292 ? 32.871 18.789 34.380 0.33 33.22 292 GLN A CA 1
ATOM 2058 C C . GLN A 1 292 ? 33.630 17.532 34.782 1.00 34.37 292 GLN A C 1
ATOM 2059 O O . GLN A 1 292 ? 34.861 17.542 34.854 1.00 37.56 292 GLN A O 1
ATOM 2070 N N . LEU A 1 293 ? 32.912 16.453 35.084 1.00 32.59 293 LEU A N 1
ATOM 2071 C CA . LEU A 1 293 ? 33.589 15.279 35.641 1.00 31.47 293 LEU A CA 1
ATOM 2072 C C . LEU A 1 293 ? 33.423 13.950 34.867 1.00 31.47 293 LEU A C 1
ATOM 2073 O O . LEU A 1 293 ? 34.281 13.083 34.970 1.00 37.95 293 LEU A O 1
ATOM 2078 N N . GLU A 1 294 ? 32.327 1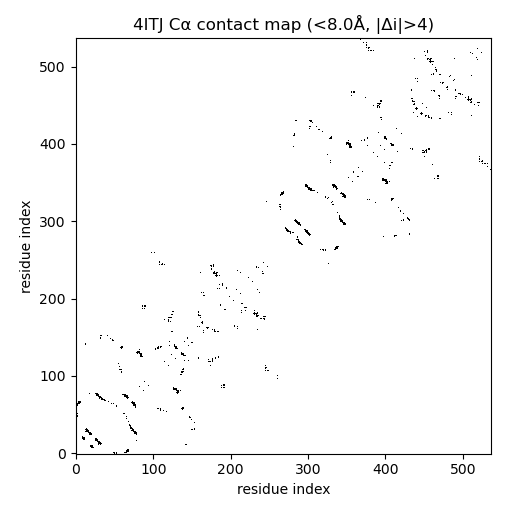3.763 34.127 1.00 36.06 294 GLU A N 1
ATOM 2079 C CA . GLU A 1 294 ? 32.080 12.444 33.499 1.00 30.24 294 GLU A CA 1
ATOM 2080 C C . GLU A 1 294 ? 33.009 12.119 32.338 1.00 39.31 294 GLU A C 1
ATOM 2081 O O . GLU A 1 294 ? 33.645 11.063 32.340 1.00 39.41 294 GLU A O 1
ATOM 2087 N N . LEU B 1 7 ? 10.251 22.880 41.314 1.00 89.38 7 LEU B N 1
ATOM 2088 C CA . LEU B 1 7 ? 9.976 21.558 41.871 1.00 92.16 7 LEU B CA 1
ATOM 2089 C C . LEU B 1 7 ? 8.475 21.273 41.870 1.00 90.60 7 LEU B C 1
ATOM 2090 O O . LEU B 1 7 ? 8.045 20.134 42.067 1.00 86.68 7 LEU B O 1
ATOM 2092 N N . ASN B 1 8 ? 7.689 22.329 41.683 1.00 101.52 8 ASN B N 1
ATOM 2093 C CA . ASN B 1 8 ? 6.306 22.211 41.236 1.00 96.09 8 ASN B CA 1
ATOM 2094 C C . ASN B 1 8 ? 6.147 23.133 40.025 1.00 82.83 8 ASN B C 1
ATOM 2095 O O . ASN B 1 8 ? 7.116 23.772 39.609 1.00 81.83 8 ASN B O 1
ATOM 2100 N N . VAL B 1 9 ? 4.950 23.211 39.457 1.00 52.72 9 VAL B N 1
ATOM 2101 C CA . VAL B 1 9 ? 4.829 23.653 38.064 1.00 43.83 9 VAL B CA 1
ATOM 2102 C C . VAL B 1 9 ? 4.834 25.160 37.807 1.00 40.59 9 VAL B C 1
ATOM 2103 O O . VAL B 1 9 ? 3.993 25.906 38.312 1.00 40.91 9 VAL B O 1
ATOM 2107 N N . ILE B 1 10 ? 5.791 25.583 36.990 1.00 37.92 10 ILE B N 1
ATOM 2108 C CA . ILE B 1 10 ? 5.994 26.988 36.657 1.00 42.12 10 ILE B CA 1
ATOM 2109 C C . ILE B 1 10 ? 5.087 27.463 35.513 1.00 38.30 10 ILE B C 1
ATOM 2110 O O . ILE B 1 10 ? 4.977 26.808 34.474 1.00 31.79 10 ILE B O 1
ATOM 2115 N N . LYS B 1 11 ? 4.424 28.596 35.730 1.00 36.31 11 LYS B N 1
ATOM 2116 C CA . LYS B 1 11 ? 3.512 29.181 34.753 1.00 33.25 11 LYS B CA 1
ATOM 2117 C C . LYS B 1 11 ? 4.276 30.096 33.812 1.00 33.82 11 LYS B C 1
ATOM 2118 O O . LYS B 1 11 ? 4.694 31.178 34.215 1.00 36.40 11 LYS B O 1
ATOM 2124 N N . MET B 1 12 ? 4.456 29.681 32.566 1.00 26.31 12 MET B N 1
ATOM 2125 C CA . MET B 1 12 ? 5.196 30.497 31.612 1.00 30.30 12 MET B CA 1
ATOM 2126 C C . MET B 1 12 ? 4.207 31.196 30.690 1.00 28.54 12 MET B C 1
ATOM 2127 O O . MET B 1 12 ? 3.032 30.843 30.668 1.00 27.80 12 MET B O 1
ATOM 2132 N N . LYS B 1 13 ? 4.670 32.194 29.944 1.00 28.75 13 LYS B N 1
ATOM 2133 C CA . LYS B 1 13 ? 3.796 32.864 28.979 1.00 27.35 13 LYS B CA 1
ATOM 2134 C C . LYS B 1 13 ? 4.354 32.742 27.584 1.00 27.18 13 LYS B C 1
ATOM 2135 O O . LYS B 1 13 ? 5.565 32.686 27.406 1.00 24.97 13 LYS B O 1
ATOM 2141 N N . SER B 1 14 ? 3.464 32.723 26.598 1.00 28.59 14 SER B N 1
ATOM 2142 C CA . SER B 1 14 ? 3.853 32.676 25.198 1.00 30.97 14 SER B CA 1
ATOM 2143 C C . SER B 1 14 ? 4.829 33.802 24.869 1.00 31.52 14 SER B C 1
ATOM 2144 O O . SER B 1 14 ? 5.785 33.611 24.110 1.00 27.75 14 SER B O 1
ATOM 2147 N N . SER B 1 15 ? 4.607 34.961 25.481 1.00 31.97 15 SER B N 1
ATOM 2148 C CA . SER B 1 15 ? 5.477 36.111 25.251 1.00 30.60 15 SER B CA 1
ATOM 2149 C C . SER B 1 15 ? 6.895 35.920 25.803 1.00 30.95 15 SER B C 1
ATOM 2150 O O . SER B 1 15 ? 7.796 36.695 25.468 1.00 29.72 15 SER B O 1
ATOM 2153 N N . ASP B 1 16 ? 7.103 34.890 26.629 1.00 26.79 16 ASP B N 1
ATOM 2154 C CA . ASP B 1 16 ? 8.443 34.575 27.139 1.00 25.43 16 ASP B CA 1
ATOM 2155 C C . ASP B 1 16 ? 9.288 33.886 26.070 1.00 25.06 16 ASP B C 1
ATOM 2156 O O . ASP B 1 16 ? 10.479 33.612 26.289 1.00 22.96 16 ASP B O 1
ATOM 2161 N N . PHE B 1 17 ? 8.673 33.612 24.918 1.00 25.72 17 PHE B N 1
ATOM 2162 C CA . PHE B 1 17 ? 9.267 32.727 23.919 1.00 28.64 17 PHE B CA 1
ATOM 2163 C C . PHE B 1 17 ? 9.327 33.307 22.511 1.00 32.64 17 PHE B C 1
ATOM 2164 O O . PHE B 1 17 ? 8.416 34.009 22.070 1.00 33.01 17 PHE B O 1
ATOM 2172 N N . LEU B 1 18 ? 10.409 32.982 21.807 1.00 28.87 18 LEU B N 1
ATOM 2173 C CA . LEU B 1 18 ? 10.483 33.160 20.360 1.00 31.02 18 LEU B CA 1
ATOM 2174 C C . LEU B 1 18 ? 10.556 31.756 19.779 1.00 31.76 18 LEU B C 1
ATOM 2175 O O . LEU B 1 18 ? 11.393 30.972 20.196 1.00 32.12 18 LEU B O 1
ATOM 2180 N N . GLU B 1 19 ? 9.686 31.420 18.832 1.00 32.17 19 GLU B N 1
ATOM 2181 C CA . GLU B 1 19 ? 9.558 30.023 18.411 1.00 32.33 19 GLU B CA 1
ATOM 2182 C C . GLU B 1 19 ? 9.965 29.731 16.973 1.00 34.03 19 GLU B C 1
ATOM 2183 O O . GLU B 1 19 ? 9.889 30.595 16.097 1.00 34.19 19 GLU B O 1
ATOM 2189 N N . SER B 1 20 ? 10.379 28.490 16.745 1.00 32.60 20 SER B N 1
ATOM 2190 C CA . SER B 1 20 ? 10.601 27.980 15.399 1.00 34.60 20 SER B CA 1
ATOM 2191 C C . SER B 1 20 ? 9.248 27.677 14.775 1.00 33.41 20 SER B C 1
ATOM 2192 O O . SER B 1 20 ? 8.214 27.728 15.453 1.00 33.06 20 SER B O 1
ATOM 2195 N N . ALA B 1 21 ? 9.253 27.361 13.480 1.00 34.13 21 ALA B N 1
ATOM 2196 C CA . ALA B 1 21 ? 8.076 26.817 12.810 1.00 33.54 21 ALA B CA 1
ATOM 2197 C C . ALA B 1 21 ? 7.794 25.433 13.380 1.00 32.38 21 ALA B C 1
ATOM 2198 O O . ALA B 1 21 ? 8.635 24.868 14.084 1.00 27.63 21 ALA B O 1
ATOM 2200 N N . GLU B 1 22 ? 6.617 24.885 13.080 1.00 33.23 22 GLU B N 1
ATOM 2201 C CA . GLU B 1 22 ? 6.238 23.557 13.571 1.00 35.26 22 GLU B CA 1
ATOM 2202 C C . GLU B 1 22 ? 7.236 22.500 13.130 1.00 37.91 22 GLU B C 1
ATOM 2203 O O . GLU B 1 22 ? 7.674 22.502 11.979 1.00 35.25 22 GLU B O 1
ATOM 2209 N N . LEU B 1 23 ? 7.596 21.611 14.054 1.00 32.07 23 LEU B N 1
ATOM 2210 C CA . LEU B 1 23 ? 8.550 20.528 13.786 1.00 37.35 23 LEU B CA 1
ATOM 2211 C C . LEU B 1 23 ? 7.905 19.306 13.114 1.00 43.30 23 LEU B C 1
ATOM 2212 O O . LEU B 1 23 ? 6.704 19.052 13.280 1.00 36.47 23 LEU B O 1
ATOM 2217 N N . ASP B 1 24 ? 8.707 18.546 12.369 1.00 58.50 24 ASP B N 1
ATOM 2218 C CA . ASP B 1 24 ? 8.210 17.325 11.729 1.00 62.84 24 ASP B CA 1
ATOM 2219 C C . ASP B 1 24 ? 8.341 16.126 12.670 1.00 60.96 24 ASP B C 1
ATOM 2220 O O . ASP B 1 24 ? 7.965 15.002 12.328 1.00 64.89 24 ASP B O 1
ATOM 2225 N N . SER B 1 25 ? 8.873 16.385 13.861 1.00 51.57 25 SER B N 1
ATOM 2226 C CA . SER B 1 25 ? 8.923 15.396 14.934 1.00 45.94 25 SER B CA 1
ATOM 2227 C C . SER B 1 25 ? 8.440 16.038 16.238 1.00 44.41 25 SER B C 1
ATOM 2228 O O . SER B 1 25 ? 8.266 17.256 16.314 1.00 43.15 25 SER B O 1
ATOM 2231 N N . GLY B 1 26 ? 8.230 15.229 17.271 1.00 37.61 26 GLY B N 1
ATOM 2232 C CA . GLY B 1 26 ? 7.883 15.786 18.567 1.00 28.18 26 GLY B CA 1
ATOM 2233 C C . GLY B 1 26 ? 6.569 15.271 19.121 1.00 27.74 26 GLY B C 1
ATOM 2234 O O . GLY B 1 26 ? 6.216 15.572 20.265 1.00 26.87 26 GLY B O 1
ATOM 2235 N N . GLY B 1 27 ? 5.840 14.513 18.306 1.00 27.86 27 GLY B N 1
ATOM 2236 C CA . GLY B 1 27 ? 4.632 13.831 18.750 1.00 26.72 27 GLY B CA 1
ATOM 2237 C C . GLY B 1 27 ? 3.337 14.627 18.694 1.00 30.86 27 GLY B C 1
ATOM 2238 O O . GLY B 1 27 ? 3.103 15.435 17.784 1.00 29.78 27 GLY B O 1
ATOM 2239 N N . PHE B 1 28 ? 2.506 14.389 19.703 1.00 27.62 28 PHE B N 1
ATOM 2240 C CA . PHE B 1 28 ? 1.148 14.929 19.835 1.00 26.25 28 PHE B CA 1
ATOM 2241 C C . PHE B 1 28 ? 1.113 16.460 19.951 1.00 28.25 28 PHE B C 1
ATOM 2242 O O . PHE B 1 28 ? 1.949 17.056 20.633 1.00 25.66 28 PHE B O 1
ATOM 2250 N N . GLY B 1 29 ? 0.133 17.092 19.304 1.00 28.90 29 GLY B N 1
ATOM 2251 C CA . GLY B 1 29 ? -0.022 18.540 19.386 1.00 24.70 29 GLY B CA 1
ATOM 2252 C C . GLY B 1 29 ? 0.801 19.294 18.357 1.00 25.92 29 GLY B C 1
ATOM 2253 O O . GLY B 1 29 ? 1.366 18.688 17.448 1.00 27.88 29 GLY B O 1
ATOM 2254 N N . LYS B 1 30 ? 0.856 20.622 18.492 1.00 24.45 30 LYS B N 1
ATOM 2255 C CA . LYS B 1 30 ? 1.682 21.452 17.620 1.00 25.24 30 LYS B CA 1
ATOM 2256 C C . LYS B 1 30 ? 3.014 21.719 18.299 1.00 25.83 30 LYS B C 1
ATOM 2257 O O . LYS B 1 30 ? 3.078 22.458 19.294 1.00 25.66 30 LYS B O 1
ATOM 2259 N N . VAL B 1 31 ? 4.074 21.113 17.772 1.00 20.41 31 VAL B N 1
ATOM 2260 C CA . VAL B 1 31 ? 5.374 21.111 18.449 1.00 25.89 31 VAL B CA 1
ATOM 2261 C C . VAL B 1 31 ? 6.364 22.053 17.778 1.00 24.90 31 VAL B C 1
ATOM 2262 O O . VAL B 1 31 ? 6.528 22.028 16.556 1.00 29.35 31 VAL B O 1
ATOM 2266 N N . SER B 1 32 ? 7.017 22.898 18.573 1.00 24.88 32 SER B N 1
ATOM 2267 C CA . SER B 1 32 ? 8.011 23.816 18.025 1.00 25.99 32 SER B CA 1
ATOM 2268 C C . SER B 1 32 ? 9.208 23.925 18.953 1.00 25.23 32 SER B C 1
ATOM 2269 O O . SER B 1 32 ? 9.099 23.672 20.153 1.00 22.62 32 SER B O 1
ATOM 2272 N N . LEU B 1 33 ? 10.357 24.292 18.399 1.00 23.95 33 LEU B N 1
ATOM 2273 C CA . LEU B 1 33 ? 11.488 24.678 19.228 1.00 22.64 33 LEU B CA 1
ATOM 2274 C C . LEU B 1 33 ? 11.219 26.097 19.717 1.00 25.09 33 LEU B C 1
ATOM 2275 O O . LEU B 1 33 ? 10.803 26.955 18.943 1.00 28.81 33 LEU B O 1
ATOM 2280 N N . ALA B 1 34 ? 11.459 26.355 20.996 1.00 25.34 34 ALA B N 1
ATOM 2281 C CA . ALA B 1 34 ? 11.180 27.674 21.538 1.00 27.09 34 ALA B CA 1
ATOM 2282 C C . ALA B 1 34 ? 12.342 28.192 22.374 1.00 29.84 34 ALA B C 1
ATOM 2283 O O . ALA B 1 34 ? 12.807 27.525 23.294 1.00 33.10 34 ALA B O 1
ATOM 2285 N N . PHE B 1 35 ? 12.802 29.390 22.049 1.00 22.33 35 PHE B N 1
ATOM 2286 C CA . PHE B 1 35 ? 13.836 30.049 22.820 1.00 26.30 35 PHE B CA 1
ATOM 2287 C C . PHE B 1 35 ? 13.176 30.963 23.849 1.00 28.21 35 PHE B C 1
ATOM 2288 O O . PHE B 1 35 ? 12.562 31.976 23.497 1.00 26.90 35 PHE B O 1
ATOM 2296 N N . HIS B 1 36 ? 13.266 30.553 25.115 1.00 23.84 36 HIS B N 1
ATOM 2297 C CA . HIS B 1 36 ? 12.792 31.347 26.247 1.00 20.43 36 HIS B CA 1
ATOM 2298 C C . HIS B 1 36 ? 13.746 32.522 26.414 1.00 27.97 36 HIS B C 1
ATOM 2299 O O . HIS B 1 36 ? 14.968 32.336 26.409 1.00 26.00 36 HIS B O 1
ATOM 2306 N N . ARG B 1 37 ? 13.191 33.725 26.563 1.00 24.88 37 ARG B N 1
ATOM 2307 C CA . ARG B 1 37 ? 13.994 34.951 26.494 1.00 27.74 37 ARG B CA 1
ATOM 2308 C C . ARG B 1 37 ? 15.091 35.056 27.538 1.00 29.35 37 ARG B C 1
ATOM 2309 O O . ARG B 1 37 ? 16.042 35.825 27.364 1.00 28.86 37 ARG B O 1
ATOM 2317 N N . THR B 1 38 ? 14.963 34.304 28.627 1.00 25.27 38 THR B N 1
ATOM 2318 C CA . THR B 1 38 ? 15.995 34.330 29.662 1.00 33.90 38 THR B CA 1
ATOM 2319 C C . THR B 1 38 ? 16.546 32.945 30.007 1.00 36.75 38 THR B C 1
ATOM 2320 O O . THR B 1 38 ? 17.666 32.826 30.518 1.00 37.88 38 THR B O 1
ATOM 2324 N N . GLN B 1 39 ? 15.779 31.898 29.721 1.00 31.85 39 GLN B N 1
ATOM 2325 C CA . GLN B 1 39 ? 16.158 30.560 30.185 1.00 30.37 39 GLN B CA 1
ATOM 2326 C C . GLN B 1 39 ? 16.649 29.628 29.078 1.00 32.00 39 GLN B C 1
ATOM 2327 O O . GLN B 1 39 ? 17.125 28.515 29.343 1.00 31.02 39 GLN B O 1
ATOM 2333 N N . GLY B 1 40 ? 16.545 30.076 27.833 1.00 25.29 40 GLY B N 1
ATOM 2334 C CA . GLY B 1 40 ? 17.118 29.317 26.737 1.00 23.74 40 GLY B CA 1
ATOM 2335 C C . GLY B 1 40 ? 16.176 28.349 26.039 1.00 26.78 40 GLY B C 1
ATOM 2336 O O . GLY B 1 40 ? 14.951 28.415 26.195 1.00 22.99 40 GLY B O 1
ATOM 2337 N N . LEU B 1 41 ? 16.763 27.442 25.263 1.00 24.32 41 LEU B N 1
ATOM 2338 C CA . LEU B 1 41 ? 16.008 26.568 24.364 1.00 27.65 41 LEU B CA 1
ATOM 2339 C C . LEU B 1 41 ? 15.194 25.494 25.097 1.00 25.11 41 LEU B C 1
ATOM 2340 O O . LEU B 1 41 ? 15.665 24.890 26.061 1.00 25.53 41 LEU B O 1
ATOM 2345 N N . MET B 1 42 ? 13.955 25.302 24.648 1.00 23.97 42 MET B N 1
ATOM 2346 C CA . MET B 1 42 ? 13.004 24.342 25.225 1.00 18.64 42 MET B CA 1
ATOM 2347 C C . MET B 1 42 ? 12.103 23.851 24.094 1.00 21.62 42 MET B C 1
ATOM 2348 O O . MET B 1 42 ? 12.085 24.441 23.022 1.00 24.67 42 MET B O 1
ATOM 2353 N N . ILE B 1 43 ? 11.336 22.788 24.336 1.00 18.92 43 ILE B N 1
ATOM 2354 C CA . ILE B 1 43 ? 10.333 22.323 23.380 1.00 16.87 43 ILE B CA 1
ATOM 2355 C C . ILE B 1 43 ? 8.921 22.753 23.787 1.00 20.54 43 ILE B C 1
ATOM 2356 O O . ILE B 1 43 ? 8.502 22.566 24.930 1.00 17.82 43 ILE B O 1
ATOM 2361 N N . MET B 1 44 ? 8.192 23.342 22.846 1.00 18.09 44 MET B N 1
ATOM 2362 C CA . MET B 1 44 ? 6.838 23.828 23.080 1.00 16.35 44 MET B CA 1
ATOM 2363 C C . MET B 1 44 ? 5.843 22.874 22.443 1.00 19.70 44 MET B C 1
ATOM 2364 O O . MET B 1 44 ? 5.889 22.656 21.235 1.00 23.48 44 MET B O 1
ATOM 2369 N N . LYS B 1 45 ? 4.967 22.275 23.250 1.00 19.31 45 LYS B N 1
ATOM 2370 C CA . LYS B 1 45 ? 3.904 21.430 22.719 1.00 19.34 45 LYS B CA 1
ATOM 2371 C C . LYS B 1 45 ? 2.579 22.118 22.985 1.00 19.86 45 LYS B C 1
ATOM 2372 O O . LYS B 1 45 ? 2.052 22.076 24.099 1.00 17.81 45 LYS B O 1
ATOM 2378 N N . THR B 1 46 ? 2.047 22.780 21.967 1.00 20.23 46 THR B N 1
ATOM 2379 C CA . THR B 1 46 ? 0.753 23.440 22.122 1.00 24.31 46 THR B CA 1
ATOM 2380 C C . THR B 1 46 ? -0.377 22.457 21.827 1.00 24.47 46 THR B C 1
ATOM 2381 O O . THR B 1 46 ? -0.415 21.824 20.775 1.00 24.92 46 THR B O 1
ATOM 2385 N N . VAL B 1 47 ? -1.273 22.305 22.794 1.00 17.56 47 VAL B N 1
ATOM 2386 C CA . VAL B 1 47 ? -2.299 21.272 22.735 1.00 21.74 47 VAL B CA 1
ATOM 2387 C C . VAL B 1 47 ? -3.637 21.844 22.262 1.00 32.61 47 VAL B C 1
ATOM 2388 O O . VAL B 1 47 ? -4.403 21.173 21.557 1.00 31.07 47 VAL B O 1
ATOM 2392 N N . TYR B 1 48 ? -3.887 23.099 22.630 1.00 22.91 48 TYR B N 1
ATOM 2393 C CA . TYR B 1 48 ? -5.166 23.745 22.344 1.00 28.11 48 TYR B CA 1
ATOM 2394 C C . TYR B 1 48 ? -4.968 25.197 21.911 1.00 30.94 48 TYR B C 1
ATOM 2395 O O . TYR B 1 48 ? -4.194 25.943 22.518 1.00 22.84 48 TYR B O 1
ATOM 2404 N N . LYS B 1 49 ? -5.677 25.580 20.855 1.00 31.63 49 LYS B N 1
ATOM 2405 C CA . LYS B 1 49 ? -5.778 26.976 20.433 1.00 37.20 49 LYS B CA 1
ATOM 2406 C C . LYS B 1 49 ? -7.214 27.215 19.975 1.00 35.91 49 LYS B C 1
ATOM 2407 O O . LYS B 1 49 ? -7.668 26.589 19.022 1.00 35.85 49 LYS B O 1
ATOM 2413 N N . GLY B 1 50 ? -7.934 28.096 20.662 1.00 38.82 50 GLY B N 1
ATOM 2414 C CA . GLY B 1 50 ? -9.331 28.355 20.336 1.00 38.51 50 GLY B CA 1
ATOM 2415 C C . GLY B 1 50 ? -10.012 29.288 21.326 1.00 40.63 50 GLY B C 1
ATOM 2416 O O . GLY B 1 50 ? -9.358 30.144 21.915 1.00 37.01 50 GLY B O 1
ATOM 2417 N N . PRO B 1 51 ? -11.334 29.130 21.518 1.00 39.75 51 PRO B N 1
ATOM 2418 C CA . PRO B 1 51 ? -12.051 30.018 22.438 1.00 38.30 51 PRO B CA 1
ATOM 2419 C C . PRO B 1 51 ? -11.782 29.666 23.892 1.00 41.22 51 PRO B C 1
ATOM 2420 O O . PRO B 1 51 ? -11.262 28.588 24.183 1.00 41.18 51 PRO B O 1
ATOM 2424 N N . ASN B 1 52 ? -12.157 30.571 24.789 1.00 34.20 52 ASN B N 1
ATOM 2425 C CA . ASN B 1 52 ? -11.865 30.428 26.211 1.00 38.28 52 ASN B CA 1
ATOM 2426 C C . ASN B 1 52 ? -12.555 29.209 26.810 1.00 39.73 52 ASN B C 1
ATOM 2427 O O . ASN B 1 52 ? -13.721 28.942 26.513 1.00 42.71 52 ASN B O 1
ATOM 2432 N N . CYS B 1 53 ? -11.832 28.469 27.646 1.00 38.51 53 CYS B N 1
ATOM 2433 C CA . CYS B 1 53 ? -12.409 27.314 28.333 1.00 41.19 53 CYS B CA 1
ATOM 2434 C C . CYS B 1 53 ? -11.759 27.129 29.697 1.00 39.74 53 CYS B C 1
ATOM 2435 O O . CYS B 1 53 ? -11.228 26.058 30.011 1.00 36.52 53 CYS B O 1
ATOM 2438 N N . ILE B 1 54 ? -11.827 28.183 30.508 1.00 40.12 54 ILE B N 1
ATOM 2439 C CA . ILE B 1 54 ? -11.167 28.238 31.810 1.00 40.55 54 ILE B CA 1
ATOM 2440 C C . ILE B 1 54 ? -11.531 27.092 32.736 1.00 41.81 54 ILE B C 1
ATOM 2441 O O . ILE B 1 54 ? -10.760 26.756 33.644 1.00 35.51 54 ILE B O 1
ATOM 2446 N N . GLU B 1 55 ? -12.701 26.495 32.508 1.00 44.02 55 GLU B N 1
ATOM 2447 C CA . GLU B 1 55 ? -13.212 25.453 33.392 1.00 48.13 55 GLU B CA 1
ATOM 2448 C C . GLU B 1 55 ? -12.249 24.266 33.485 1.00 46.89 55 GLU B C 1
ATOM 2449 O O . GLU B 1 55 ? -12.229 23.542 34.489 1.00 47.80 55 GLU B O 1
ATOM 2455 N N . HIS B 1 56 ? -11.433 24.088 32.449 1.00 40.92 56 HIS B N 1
ATOM 2456 C CA . HIS B 1 56 ? -10.480 22.987 32.415 1.00 35.73 56 HIS B CA 1
ATOM 2457 C C . HIS B 1 56 ? -9.171 23.290 33.143 1.00 35.35 56 HIS B C 1
ATOM 2458 O O . HIS B 1 56 ? -8.463 22.359 33.547 1.00 29.36 56 HIS B O 1
ATOM 2465 N N . ASN B 1 57 ? -8.862 24.579 33.306 1.00 31.35 57 ASN B N 1
ATOM 2466 C CA . ASN B 1 57 ? -7.576 25.008 33.861 1.00 32.82 57 ASN B CA 1
ATOM 2467 C C . ASN B 1 57 ? -7.121 24.192 35.061 1.00 36.10 57 ASN B C 1
ATOM 2468 O O . ASN B 1 57 ? -6.077 23.527 35.010 1.00 33.25 57 ASN B O 1
ATOM 2473 N N . GLU B 1 58 ? -7.926 24.221 36.121 1.00 40.26 58 GLU B N 1
ATOM 2474 C CA . GLU B 1 58 ? -7.639 23.456 37.330 1.00 39.47 58 GLU B CA 1
ATOM 2475 C C . GLU B 1 58 ? -7.207 22.038 36.976 1.00 38.16 58 GLU B C 1
ATOM 2476 O O . GLU B 1 58 ? -6.064 21.652 37.259 1.00 40.86 58 GLU B O 1
ATOM 2478 N N . ALA B 1 59 ? -8.080 21.302 36.280 1.00 27.17 59 ALA B N 1
ATOM 2479 C CA . ALA B 1 59 ? -7.767 19.919 35.910 1.00 30.58 59 ALA B CA 1
ATOM 2480 C C . ALA B 1 59 ? -6.397 19.865 35.234 1.00 23.70 59 ALA B C 1
ATOM 2481 O O . ALA B 1 59 ? -5.488 19.141 35.680 1.00 27.02 59 ALA B O 1
ATOM 2483 N N . LEU B 1 60 ? -6.247 20.698 34.208 1.00 29.54 60 LEU B N 1
ATOM 2484 C CA . LEU B 1 60 ? -5.019 20.736 33.432 1.00 29.72 60 LEU B CA 1
ATOM 2485 C C . LEU B 1 60 ? -3.851 20.922 34.379 1.00 32.97 60 LEU B C 1
ATOM 2486 O O . LEU B 1 60 ? -2.932 20.087 34.418 1.00 29.05 60 LEU B O 1
ATOM 2491 N N . LEU B 1 61 ? -3.927 21.962 35.210 1.00 30.68 61 LEU B N 1
ATOM 2492 C CA . LEU B 1 61 ? -2.782 22.282 36.044 1.00 31.46 61 LEU B CA 1
ATOM 2493 C C . LEU B 1 61 ? -2.493 21.089 36.950 1.00 30.19 61 LEU B C 1
ATOM 2494 O O . LEU B 1 61 ? -1.330 20.660 37.072 1.00 34.12 61 LEU B O 1
ATOM 2499 N N . GLU B 1 62 ? -3.549 20.493 37.508 1.00 29.42 62 GLU B N 1
ATOM 2500 C CA . GLU B 1 62 ? -3.322 19.430 38.477 1.00 32.02 62 GLU B CA 1
ATOM 2501 C C . GLU B 1 62 ? -2.588 18.319 37.756 1.00 30.18 62 GLU B C 1
ATOM 2502 O O . GLU B 1 62 ? -1.576 17.802 38.258 1.00 31.28 62 GLU B O 1
ATOM 2508 N N . GLU B 1 63 ? -3.044 18.016 36.544 1.00 25.88 63 GLU B N 1
ATOM 2509 C CA . GLU B 1 63 ? -2.450 16.894 35.823 1.00 28.78 63 GLU B CA 1
ATOM 2510 C C . GLU B 1 63 ? -0.975 17.169 35.625 1.00 25.62 63 GLU B C 1
ATOM 2511 O O . GLU B 1 63 ? -0.133 16.289 35.855 1.00 24.51 63 GLU B O 1
ATOM 2517 N N . ALA B 1 64 ? -0.654 18.407 35.250 1.00 22.25 64 ALA B N 1
ATOM 2518 C CA . ALA B 1 64 ? 0.745 18.733 35.003 1.00 24.65 64 ALA B CA 1
ATOM 2519 C C . ALA B 1 64 ? 1.517 18.445 36.277 1.00 30.20 64 ALA B C 1
ATOM 2520 O O . ALA B 1 64 ? 2.519 17.705 36.278 1.00 25.20 64 ALA B O 1
ATOM 2522 N N . LYS B 1 65 ? 0.995 18.965 37.382 1.00 28.08 65 LYS B N 1
ATOM 2523 C CA . LYS B 1 65 ? 1.681 18.795 38.644 1.00 30.19 65 LYS B CA 1
ATOM 2524 C C . LYS B 1 65 ? 1.862 17.307 38.922 1.00 23.97 65 LYS B C 1
ATOM 2525 O O . LYS B 1 65 ? 2.958 16.862 39.285 1.00 27.49 65 LYS B O 1
ATOM 2531 N N . MET B 1 66 ? 0.828 16.520 38.644 1.00 22.58 66 MET B N 1
ATOM 2532 C CA . MET B 1 66 ? 0.917 15.103 38.946 1.00 21.79 66 MET B CA 1
ATOM 2533 C C . MET B 1 66 ? 2.032 14.511 38.095 1.00 23.14 66 MET B C 1
ATOM 2534 O O . MET B 1 66 ? 2.938 13.831 38.607 1.00 23.42 66 MET B O 1
ATOM 2539 N N . MET B 1 67 ? 2.004 14.820 36.803 1.00 19.91 67 MET B N 1
ATOM 2540 C CA . MET B 1 67 ? 2.976 14.192 35.914 1.00 19.85 67 MET B CA 1
ATOM 2541 C C . MET B 1 67 ? 4.376 14.703 36.266 1.00 20.80 67 MET B C 1
ATOM 2542 O O . MET B 1 67 ? 5.392 14.016 36.031 1.00 16.51 67 MET B O 1
ATOM 2547 N N . ASN B 1 68 ? 4.436 15.883 36.881 1.00 19.29 68 ASN B N 1
ATOM 2548 C CA . ASN B 1 68 ? 5.733 16.493 37.157 1.00 19.06 68 ASN B CA 1
ATOM 2549 C C . ASN B 1 68 ? 6.383 15.814 38.353 1.00 19.01 68 ASN B C 1
ATOM 2550 O O . ASN B 1 68 ? 7.549 16.077 38.657 1.00 18.08 68 ASN B O 1
ATOM 2555 N N . ARG B 1 69 ? 5.633 14.954 39.042 1.00 15.51 69 ARG B N 1
ATOM 2556 C CA . ARG B 1 69 ? 6.214 14.241 40.173 1.00 22.79 69 ARG B CA 1
ATOM 2557 C C . ARG B 1 69 ? 7.063 13.063 39.710 1.00 17.12 69 ARG B C 1
ATOM 2558 O O . ARG B 1 69 ? 7.837 12.503 40.488 1.00 19.73 69 ARG B O 1
ATOM 2566 N N . LEU B 1 70 ? 6.914 12.692 38.438 1.00 18.42 70 LEU B N 1
ATOM 2567 C CA . LEU B 1 70 ? 7.744 11.647 37.849 1.00 16.82 70 LEU B CA 1
ATOM 2568 C C . LEU B 1 70 ? 9.085 12.282 37.462 1.00 18.66 70 LEU B C 1
ATOM 2569 O O . LEU B 1 70 ? 9.199 12.889 36.405 1.00 16.30 70 LEU B O 1
ATOM 2574 N N . ARG B 1 71 ? 10.084 12.165 38.338 1.00 17.84 71 ARG B N 1
ATOM 2575 C CA . ARG B 1 71 ? 11.362 12.847 38.123 1.00 19.54 71 ARG B CA 1
ATOM 2576 C C . ARG B 1 71 ? 12.509 11.863 38.312 1.00 16.08 71 ARG B C 1
ATOM 2577 O O . ARG B 1 71 ? 12.602 11.172 39.349 1.00 17.43 71 ARG B O 1
ATOM 2585 N N . HIS B 1 72 ? 13.382 11.799 37.312 1.00 14.18 72 HIS B N 1
ATOM 2586 C CA . HIS B 1 72 ? 14.457 10.816 37.314 1.00 13.41 72 HIS B CA 1
ATOM 2587 C C . HIS B 1 72 ? 15.411 11.157 36.179 1.00 13.02 72 HIS B C 1
ATOM 2588 O O . HIS B 1 72 ? 15.025 11.856 35.225 1.00 13.43 72 HIS B O 1
ATOM 2595 N N . SER B 1 73 ? 16.660 10.691 36.270 1.00 10.67 73 SER B N 1
ATOM 2596 C CA . SER B 1 73 ? 17.655 11.072 35.262 1.00 14.13 73 SER B CA 1
ATOM 2597 C C . SER B 1 73 ? 17.270 10.584 33.869 1.00 14.93 73 SER B C 1
ATOM 2598 O O . SER B 1 73 ? 17.710 11.147 32.857 1.00 13.35 73 SER B O 1
ATOM 2601 N N . ARG B 1 74 ? 16.441 9.547 33.813 1.00 12.91 74 ARG B N 1
ATOM 2602 C CA . ARG B 1 74 ? 16.114 8.935 32.515 1.00 10.23 74 ARG B CA 1
ATOM 2603 C C . ARG B 1 74 ? 14.697 9.223 32.010 1.00 12.86 74 ARG B C 1
ATOM 2604 O O . ARG B 1 74 ? 14.221 8.533 31.101 1.00 11.46 74 ARG B O 1
ATOM 2612 N N . VAL B 1 75 ? 14.021 10.208 32.601 1.00 11.80 75 VAL B N 1
ATOM 2613 C CA . VAL B 1 75 ? 12.762 10.706 32.040 1.00 11.53 75 VAL B CA 1
ATOM 2614 C C . VAL B 1 75 ? 12.814 12.217 31.838 1.00 11.28 75 VAL B C 1
ATOM 2615 O O . VAL B 1 75 ? 13.457 12.942 32.614 1.00 15.23 75 VAL B O 1
ATOM 2619 N N . VAL B 1 76 ? 12.172 12.690 30.777 1.00 15.32 76 VAL B N 1
ATOM 2620 C CA . VAL B 1 76 ? 12.244 14.111 30.437 1.00 15.85 76 VAL B CA 1
ATOM 2621 C C . VAL B 1 76 ? 11.531 14.952 31.481 1.00 17.56 76 VAL B C 1
ATOM 2622 O O . VAL B 1 76 ? 10.659 14.451 32.203 1.00 16.70 76 VAL B O 1
ATOM 2626 N N . LYS B 1 77 ? 11.925 16.221 31.577 1.00 13.27 77 LYS B N 1
ATOM 2627 C CA . LYS B 1 77 ? 11.293 17.152 32.500 1.00 14.04 77 LYS B CA 1
ATOM 2628 C C . LYS B 1 77 ? 10.302 18.093 31.825 1.00 15.39 77 LYS B C 1
ATOM 2629 O O . LYS B 1 77 ? 10.550 18.628 30.733 1.00 17.30 77 LYS B O 1
ATOM 2635 N N . LEU B 1 78 ? 9.173 18.280 32.499 1.00 16.20 78 LEU B N 1
ATOM 2636 C CA . LEU B 1 78 ? 8.230 19.339 32.165 1.00 17.65 78 LEU B CA 1
ATOM 2637 C C . LEU B 1 78 ? 8.811 20.620 32.762 1.00 19.66 78 LEU B C 1
ATOM 2638 O O . LEU B 1 78 ? 9.018 20.693 33.977 1.00 19.68 78 LEU B O 1
ATOM 2643 N N . LEU B 1 79 ? 9.098 21.619 31.927 1.00 13.73 79 LEU B N 1
ATOM 2644 C CA . LEU B 1 79 ? 9.776 22.825 32.419 1.00 18.97 79 LEU B CA 1
ATOM 2645 C C . LEU B 1 79 ? 8.746 23.866 32.781 1.00 20.80 79 LEU B C 1
ATOM 2646 O O . LEU B 1 79 ? 8.971 24.712 33.656 1.00 22.50 79 LEU B O 1
ATOM 2651 N N . GLY B 1 80 ? 7.607 23.815 32.104 1.00 18.26 80 GLY B N 1
ATOM 2652 C CA . GLY B 1 80 ? 6.562 24.770 32.450 1.00 20.06 80 GLY B CA 1
ATOM 2653 C C . GLY B 1 80 ? 5.255 24.479 31.761 1.00 19.30 80 GLY B C 1
ATOM 2654 O O . GLY B 1 80 ? 5.181 23.565 30.946 1.00 18.80 80 GLY B O 1
ATOM 2655 N N . VAL B 1 81 ? 4.218 25.240 32.091 1.00 17.44 81 VAL B N 1
ATOM 2656 C CA . VAL B 1 81 ? 2.986 25.165 31.320 1.00 21.17 81 VAL B CA 1
ATOM 2657 C C . VAL B 1 81 ? 2.589 26.570 30.890 1.00 23.37 81 VAL B C 1
ATOM 2658 O O . VAL B 1 81 ? 2.923 27.549 31.557 1.00 24.58 81 VAL B O 1
ATOM 2662 N N . ILE B 1 82 ? 1.901 26.660 29.765 1.00 16.79 82 ILE B N 1
ATOM 2663 C CA . ILE B 1 82 ? 1.301 27.910 29.335 1.00 22.65 82 ILE B CA 1
ATOM 2664 C C . ILE B 1 82 ? -0.211 27.737 29.395 1.00 20.68 82 ILE B C 1
ATOM 2665 O O . ILE B 1 82 ? -0.778 26.880 28.707 1.00 19.73 82 ILE B O 1
ATOM 2670 N N . ILE B 1 83 ? -0.848 28.538 30.248 1.00 20.01 83 ILE B N 1
ATOM 2671 C CA . ILE B 1 83 ? -2.293 28.499 30.426 1.00 22.80 83 ILE B CA 1
ATOM 2672 C C . ILE B 1 83 ? -2.799 29.920 30.212 1.00 24.04 83 ILE B C 1
ATOM 2673 O O . ILE B 1 83 ? -2.701 30.768 31.102 1.00 21.64 83 ILE B O 1
ATOM 2678 N N . GLU B 1 84 ? -3.284 30.181 29.003 1.00 20.84 84 GLU B N 1
ATOM 2679 C CA . GLU B 1 84 ? -3.758 31.511 28.622 1.00 24.91 84 GLU B CA 1
ATOM 2680 C C . GLU B 1 84 ? -5.137 31.392 27.990 1.00 29.05 84 GLU B C 1
ATOM 2681 O O . GLU B 1 84 ? -5.618 30.280 27.719 1.00 30.02 84 GLU B O 1
ATOM 2687 N N . GLU B 1 85 ? -5.775 32.533 27.745 1.00 30.44 85 GLU B N 1
ATOM 2688 C CA . GLU B 1 85 ? -7.107 32.519 27.138 1.00 27.45 85 GLU B CA 1
ATOM 2689 C C . GLU B 1 85 ? -7.113 31.788 25.813 1.00 28.13 85 GLU B C 1
ATOM 2690 O O . GLU B 1 85 ? -6.539 32.251 24.831 1.00 34.85 85 GLU B O 1
ATOM 2696 N N . GLY B 1 86 ? -7.757 30.628 25.797 1.00 33.56 86 GLY B N 1
ATOM 2697 C CA . GLY B 1 86 ? -7.852 29.843 24.581 1.00 32.58 86 GLY B CA 1
ATOM 2698 C C . GLY B 1 86 ? -6.512 29.393 24.026 1.00 34.67 86 GLY B C 1
ATOM 2699 O O . GLY B 1 86 ? -6.384 29.144 22.820 1.00 30.60 86 GLY B O 1
ATOM 2700 N N . LYS B 1 87 ? -5.505 29.284 24.890 1.00 31.62 87 LYS B N 1
ATOM 2701 C CA . LYS B 1 87 ? -4.214 28.786 24.408 1.00 30.12 87 LYS B CA 1
ATOM 2702 C C . LYS B 1 87 ? -3.514 27.998 25.501 1.00 27.53 87 LYS B C 1
ATOM 2703 O O . LYS B 1 87 ? -3.251 28.533 26.589 1.00 23.65 87 LYS B O 1
ATOM 2709 N N . TYR B 1 88 ? -3.222 26.728 25.215 1.00 21.54 88 TYR B N 1
ATOM 2710 C CA . TYR B 1 88 ? -2.643 25.833 26.224 1.00 21.39 88 TYR B CA 1
ATOM 2711 C C . TYR B 1 88 ? -1.440 25.068 25.697 1.00 21.80 88 TYR B C 1
ATOM 2712 O O . TYR B 1 88 ? -1.526 24.437 24.651 1.00 19.68 88 TYR B O 1
ATOM 2721 N N . SER B 1 89 ? -0.336 25.095 26.440 1.00 20.76 89 SER B N 1
ATOM 2722 C CA . SER B 1 89 ? 0.891 24.428 25.997 1.00 19.19 89 SER B CA 1
ATOM 2723 C C . SER B 1 89 ? 1.580 23.772 27.172 1.00 17.89 89 SER B C 1
ATOM 2724 O O . SER B 1 89 ? 1.474 24.258 28.296 1.00 20.18 89 SER B O 1
ATOM 2727 N N . LEU B 1 90 ? 2.299 22.679 26.904 1.00 16.96 90 LEU B N 1
ATOM 2728 C CA . LEU B 1 90 ? 3.253 22.108 27.839 1.00 16.74 90 LEU B CA 1
ATOM 2729 C C . LEU B 1 90 ? 4.635 22.474 27.320 1.00 17.71 90 LEU B C 1
ATOM 2730 O O . LEU B 1 90 ? 4.857 22.486 26.117 1.00 18.10 90 LEU B O 1
ATOM 2735 N N . VAL B 1 91 ? 5.549 22.777 28.231 1.00 15.29 91 VAL B N 1
ATOM 2736 C CA . VAL B 1 91 ? 6.917 23.136 27.885 1.00 15.43 91 VAL B CA 1
ATOM 2737 C C . VAL B 1 91 ? 7.872 22.103 28.485 1.00 12.34 91 VAL B C 1
ATOM 2738 O O . VAL B 1 91 ? 7.899 21.889 29.716 1.00 16.96 91 VAL B O 1
ATOM 2742 N N . MET B 1 92 ? 8.653 21.486 27.592 1.00 17.13 92 MET B N 1
ATOM 2743 C CA . MET B 1 92 ? 9.478 20.317 27.904 1.00 16.54 92 MET B CA 1
ATOM 2744 C C . MET B 1 92 ? 10.951 20.627 27.673 1.00 17.74 92 MET B C 1
ATOM 2745 O O . MET B 1 92 ? 11.291 21.481 26.854 1.00 15.65 92 MET B O 1
ATOM 2750 N N . GLU B 1 93 ? 11.845 19.935 28.366 1.00 16.41 93 GLU B N 1
ATOM 2751 C CA . GLU B 1 93 ? 13.266 20.153 28.086 1.00 18.26 93 GLU B CA 1
ATOM 2752 C C . GLU B 1 93 ? 13.640 19.669 26.678 1.00 20.34 93 GLU B C 1
ATOM 2753 O O . GLU B 1 93 ? 12.984 18.799 26.098 1.00 17.80 93 GLU B O 1
ATOM 2759 N N . TYR B 1 94 ? 14.708 20.248 26.142 1.00 17.06 94 TYR B N 1
ATOM 2760 C CA . TYR B 1 94 ? 15.109 20.040 24.761 1.00 20.27 94 TYR B CA 1
ATOM 2761 C C . TYR B 1 94 ? 16.269 19.061 24.739 1.00 21.50 94 TYR B C 1
ATOM 2762 O O . TYR B 1 94 ? 17.278 19.266 25.430 1.00 21.31 94 TYR B O 1
ATOM 2771 N N . MET B 1 95 ? 16.106 17.980 23.979 1.00 18.09 95 MET B N 1
ATOM 2772 C CA . MET B 1 95 ? 17.159 16.976 23.827 1.00 20.31 95 MET B CA 1
ATOM 2773 C C . MET B 1 95 ? 17.736 17.169 22.435 1.00 23.38 95 MET B C 1
ATOM 2774 O O . MET B 1 95 ? 17.076 16.902 21.428 1.00 24.24 95 MET B O 1
ATOM 2779 N N . GLU B 1 96 ? 18.970 17.647 22.384 1.00 31.51 96 GLU B N 1
ATOM 2780 C CA . GLU B 1 96 ? 19.520 18.196 21.149 1.00 28.90 96 GLU B CA 1
ATOM 2781 C C . GLU B 1 96 ? 19.702 17.186 20.010 1.00 31.39 96 GLU B C 1
ATOM 2782 O O . GLU B 1 96 ? 19.661 17.564 18.836 1.00 37.89 96 GLU B O 1
ATOM 2788 N N . LYS B 1 97 ? 19.877 15.910 20.342 1.00 29.46 97 LYS B N 1
ATOM 2789 C CA . LYS B 1 97 ? 20.062 14.895 19.292 1.00 22.77 97 LYS B CA 1
ATOM 2790 C C . LYS B 1 97 ? 18.767 14.277 18.764 1.00 28.18 97 LYS B C 1
ATOM 2791 O O . LYS B 1 97 ? 18.790 13.404 17.885 1.00 28.12 97 LYS B O 1
ATOM 2797 N N . GLY B 1 98 ? 17.634 14.741 19.273 1.00 22.80 98 GLY B N 1
ATOM 2798 C CA . GLY B 1 98 ? 16.359 14.256 18.774 1.00 15.55 98 GLY B CA 1
ATOM 2799 C C . GLY B 1 98 ? 16.090 12.871 19.332 1.00 20.95 98 GLY B C 1
ATOM 2800 O O . GLY B 1 98 ? 16.578 12.527 20.404 1.00 17.29 98 GLY B O 1
ATOM 2801 N N . ASN B 1 99 ? 15.324 12.067 18.613 1.00 19.12 99 ASN B N 1
ATOM 2802 C CA . ASN B 1 99 ? 14.968 10.751 19.135 1.00 18.69 99 ASN B CA 1
ATOM 2803 C C . ASN B 1 99 ? 15.964 9.641 18.749 1.00 18.90 99 ASN B C 1
ATOM 2804 O O . ASN B 1 99 ? 16.855 9.827 17.898 1.00 19.38 99 ASN B O 1
ATOM 2809 N N . LEU B 1 100 ? 15.808 8.488 19.386 1.00 14.43 100 LEU B N 1
ATOM 2810 C CA . LEU B 1 100 ? 16.730 7.365 19.212 1.00 13.82 100 LEU B CA 1
ATOM 2811 C C . LEU B 1 100 ? 16.857 6.878 17.770 1.00 14.71 100 LEU B C 1
ATOM 2812 O O . LEU B 1 100 ? 17.957 6.561 17.316 1.00 17.19 100 LEU B O 1
ATOM 2817 N N . MET B 1 101 ? 15.758 6.807 17.035 1.00 15.37 101 MET B N 1
ATOM 2818 C CA . MET B 1 101 ? 15.864 6.302 15.663 1.00 20.35 101 MET B CA 1
ATOM 2819 C C . MET B 1 101 ? 16.627 7.305 14.807 1.00 23.59 101 MET B C 1
ATOM 2820 O O . MET B 1 101 ? 17.384 6.920 13.910 1.00 19.48 101 MET B O 1
ATOM 2825 N N . HIS B 1 102 ? 16.438 8.588 15.098 1.00 19.93 102 HIS B N 1
ATOM 2826 C CA . HIS B 1 102 ? 17.169 9.626 14.377 1.00 21.60 102 HIS B CA 1
ATOM 2827 C C . HIS B 1 102 ? 18.672 9.508 14.652 1.00 23.51 102 HIS B C 1
ATOM 2828 O O . HIS B 1 102 ? 19.499 9.713 13.764 1.00 23.38 102 HIS B O 1
ATOM 2835 N N . VAL B 1 103 ? 19.027 9.139 15.877 1.00 18.90 103 VAL B N 1
ATOM 2836 C CA . VAL B 1 103 ? 20.431 8.910 16.209 1.00 22.59 103 VAL B CA 1
ATOM 2837 C C . VAL B 1 103 ? 20.982 7.649 15.520 1.00 22.52 103 VAL B C 1
ATOM 2838 O O . VAL B 1 103 ? 22.112 7.652 15.013 1.00 24.51 103 VAL B O 1
ATOM 2842 N N . LEU B 1 104 ? 20.183 6.584 15.490 1.00 20.54 104 LEU B N 1
ATOM 2843 C CA . LEU B 1 104 ? 20.624 5.290 14.958 1.00 20.31 104 LEU B CA 1
ATOM 2844 C C . LEU B 1 104 ? 20.846 5.352 13.452 1.00 24.18 104 LEU B C 1
ATOM 2845 O O . LEU B 1 104 ? 21.656 4.603 12.900 1.00 24.13 104 LEU B O 1
ATOM 2850 N N . LYS B 1 105 ? 20.116 6.248 12.799 1.00 25.02 105 LYS B N 1
ATOM 2851 C CA . LYS B 1 105 ? 20.194 6.392 11.344 1.00 30.42 105 LYS B CA 1
ATOM 2852 C C . LYS B 1 105 ? 21.189 7.449 10.884 1.00 34.21 105 LYS B C 1
ATOM 2853 O O . LYS B 1 105 ? 21.407 7.620 9.684 1.00 38.70 105 LYS B O 1
ATOM 2859 N N . ALA B 1 106 ? 21.793 8.151 11.838 1.00 29.17 106 ALA B N 1
ATOM 2860 C CA . ALA B 1 106 ? 22.758 9.206 11.531 1.00 32.66 106 ALA B CA 1
ATOM 2861 C C . ALA B 1 106 ? 23.975 8.692 10.762 1.00 38.83 106 ALA B C 1
ATOM 2862 O O . ALA B 1 106 ? 24.201 7.482 10.656 1.00 33.62 106 ALA B O 1
ATOM 2864 N N . GLU B 1 107 ? 24.763 9.630 10.240 1.00 46.96 107 GLU B N 1
ATOM 2865 C CA . GLU B 1 107 ? 25.941 9.289 9.447 1.00 52.20 107 GLU B CA 1
ATOM 2866 C C . GLU B 1 107 ? 27.027 8.651 10.306 1.00 50.33 107 GLU B C 1
ATOM 2867 O O . GLU B 1 107 ? 27.609 7.628 9.931 1.00 50.95 107 GLU B O 1
ATOM 2869 N N . MET B 1 108 ? 27.298 9.267 11.452 1.00 41.42 108 MET B N 1
ATOM 2870 C CA . MET B 1 108 ? 28.308 8.764 12.379 1.00 47.71 108 MET B CA 1
ATOM 2871 C C . MET B 1 108 ? 27.803 7.527 13.121 1.00 43.39 108 MET B C 1
ATOM 2872 O O . MET B 1 108 ? 26.733 7.550 13.739 1.00 40.09 108 MET B O 1
ATOM 2874 N N . SER B 1 109 ? 28.569 6.444 13.048 1.00 45.94 109 SER B N 1
ATOM 2875 C CA . SER B 1 109 ? 28.194 5.199 13.706 1.00 42.30 109 SER B CA 1
ATOM 2876 C C . SER B 1 109 ? 28.153 5.375 15.224 1.00 39.68 109 SER B C 1
ATOM 2877 O O . SER B 1 109 ? 28.929 6.143 15.793 1.00 39.69 109 SER B O 1
ATOM 2880 N N . THR B 1 110 ? 27.228 4.673 15.873 1.00 33.65 110 THR B N 1
ATOM 2881 C CA . THR B 1 110 ? 27.137 4.683 17.328 1.00 28.93 110 THR B CA 1
ATOM 2882 C C . THR B 1 110 ? 27.832 3.426 17.831 1.00 29.35 110 THR B C 1
ATOM 2883 O O . THR B 1 110 ? 27.410 2.321 17.499 1.00 25.53 110 THR B O 1
ATOM 2887 N N . PRO B 1 111 ? 28.915 3.585 18.614 1.00 27.49 111 PRO B N 1
ATOM 2888 C CA . PRO B 1 111 ? 29.719 2.435 19.060 1.00 22.39 111 PRO B CA 1
ATOM 2889 C C . PRO B 1 111 ? 28.919 1.442 19.897 1.00 22.81 111 PRO B C 1
ATOM 2890 O O . PRO B 1 111 ? 27.937 1.835 20.541 1.00 19.88 111 PRO B O 1
ATOM 2894 N N . LEU B 1 112 ? 29.338 0.179 19.908 1.00 19.13 112 LEU B N 1
ATOM 2895 C CA . LEU B 1 112 ? 28.673 -0.821 20.754 1.00 17.40 112 LEU B CA 1
ATOM 2896 C C . LEU B 1 112 ? 28.576 -0.391 22.220 1.00 19.96 112 LEU B C 1
ATOM 2897 O O . LEU B 1 112 ? 27.535 -0.566 22.836 1.00 15.98 112 LEU B O 1
ATOM 2902 N N . SER B 1 113 ? 29.648 0.174 22.777 1.00 18.98 113 SER B N 1
ATOM 2903 C CA . SER B 1 113 ? 29.635 0.602 24.187 1.00 22.48 113 SER B CA 1
ATOM 2904 C C . SER B 1 113 ? 28.505 1.587 24.480 1.00 19.91 113 SER B C 1
ATOM 2905 O O . SER B 1 113 ? 27.865 1.545 25.556 1.00 19.29 113 SER B O 1
ATOM 2908 N N . VAL B 1 114 ? 28.269 2.479 23.520 1.00 17.85 114 VAL B N 1
ATOM 2909 C CA . VAL B 1 114 ? 27.232 3.482 23.668 1.00 18.60 114 VAL B CA 1
ATOM 2910 C C . VAL B 1 114 ? 25.851 2.858 23.508 1.00 16.07 114 VAL B C 1
ATOM 2911 O O . VAL B 1 114 ? 24.937 3.191 24.257 1.00 14.10 114 VAL B O 1
ATOM 2915 N N . LYS B 1 115 ? 25.688 1.954 22.548 1.00 16.19 115 LYS B N 1
ATOM 2916 C CA . LYS B 1 115 ? 24.422 1.236 22.439 1.00 13.96 115 LYS B CA 1
ATOM 2917 C C . LYS B 1 115 ? 24.092 0.472 23.724 1.00 16.00 115 LYS B C 1
ATOM 2918 O O . LYS B 1 115 ? 22.934 0.438 24.153 1.00 12.60 115 LYS B O 1
ATOM 2924 N N . GLY B 1 116 ? 25.111 -0.139 24.330 1.00 14.16 116 GLY B N 1
ATOM 2925 C CA . GLY B 1 116 ? 24.937 -0.851 25.581 1.00 15.59 116 GLY B CA 1
ATOM 2926 C C . GLY B 1 116 ? 24.491 0.102 26.673 1.00 15.32 116 GLY B C 1
ATOM 2927 O O . GLY B 1 116 ? 23.562 -0.213 27.450 1.00 14.34 116 GLY B O 1
ATOM 2928 N N . ARG B 1 117 ? 25.139 1.269 26.735 1.00 16.70 117 ARG B N 1
ATOM 2929 C CA . ARG B 1 117 ? 24.724 2.258 27.744 1.00 14.14 117 ARG B CA 1
ATOM 2930 C C . ARG B 1 117 ? 23.294 2.780 27.519 1.00 14.96 117 ARG B C 1
ATOM 2931 O O . ARG B 1 117 ? 22.526 2.925 28.470 1.00 14.04 117 ARG B O 1
ATOM 2939 N N . ILE B 1 118 ? 22.939 3.046 26.265 1.00 13.41 118 ILE B N 1
ATOM 2940 C CA . ILE B 1 118 ? 21.582 3.447 25.912 1.00 15.04 118 ILE B CA 1
ATOM 2941 C C . ILE B 1 118 ? 20.581 2.412 26.410 1.00 13.57 118 ILE B C 1
ATOM 2942 O O . ILE B 1 118 ? 19.566 2.772 27.025 1.00 12.91 118 ILE B O 1
ATOM 2947 N N . ILE B 1 119 ? 20.853 1.135 26.135 1.00 11.88 119 ILE B N 1
ATOM 2948 C CA . ILE B 1 119 ? 19.974 0.065 26.633 1.00 11.30 119 ILE B CA 1
ATOM 2949 C C . ILE B 1 119 ? 19.854 0.069 28.151 1.00 14.31 119 ILE B C 1
ATOM 2950 O O . ILE B 1 119 ? 18.738 -0.041 28.704 1.00 10.79 119 ILE B O 1
ATOM 2955 N N . LEU B 1 120 ? 20.980 0.225 28.842 1.00 12.46 120 LEU B N 1
ATOM 2956 C CA . LEU B 1 120 ? 20.914 0.266 30.308 1.00 12.07 120 LEU B CA 1
ATOM 2957 C C . LEU B 1 120 ? 20.084 1.439 30.831 1.00 11.29 120 LEU B C 1
ATOM 2958 O O . LEU B 1 120 ? 19.329 1.282 31.801 1.00 13.10 120 LEU B O 1
ATOM 2963 N N . GLU B 1 121 ? 20.219 2.603 30.200 1.00 12.60 121 GLU B N 1
ATOM 2964 C CA . GLU B 1 121 ? 19.477 3.785 30.632 1.00 12.14 121 GLU B CA 1
ATOM 2965 C C . GLU B 1 121 ? 17.986 3.654 30.349 1.00 10.24 121 GLU B C 1
ATOM 2966 O O . GLU B 1 121 ? 17.154 4.106 31.147 1.00 11.44 121 GLU B O 1
ATOM 2972 N N . ILE B 1 122 ? 17.643 3.047 29.220 1.00 10.94 122 ILE B N 1
ATOM 2973 C CA . ILE B 1 122 ? 16.230 2.796 28.941 1.00 11.32 122 ILE B CA 1
ATOM 2974 C C . ILE B 1 122 ? 15.690 1.863 30.026 1.00 12.29 122 ILE B C 1
ATOM 2975 O O . ILE B 1 122 ? 14.592 2.081 30.559 1.00 10.02 122 ILE B O 1
ATOM 2980 N N . ILE B 1 123 ? 16.456 0.824 30.367 1.00 9.12 123 ILE B N 1
ATOM 2981 C CA . ILE B 1 123 ? 16.032 -0.049 31.464 1.00 9.31 123 ILE B CA 1
ATOM 2982 C C . ILE B 1 123 ? 15.843 0.723 32.777 1.00 13.21 123 ILE B C 1
ATOM 2983 O O . ILE B 1 123 ? 14.848 0.540 33.470 1.00 12.84 123 ILE B O 1
ATOM 2988 N N . GLU B 1 124 ? 16.791 1.591 33.118 1.00 11.95 124 GLU B N 1
ATOM 2989 C CA . GLU B 1 124 ? 16.699 2.383 34.353 1.00 12.19 124 GLU B CA 1
ATOM 2990 C C . GLU B 1 124 ? 15.441 3.244 34.381 1.00 10.45 124 GLU B C 1
ATOM 2991 O O . GLU B 1 124 ? 14.753 3.319 35.409 1.00 12.23 124 GLU B O 1
ATOM 2997 N N . GLY B 1 125 ? 15.143 3.864 33.247 1.00 8.74 125 GLY B N 1
ATOM 2998 C CA . GLY B 1 125 ? 13.987 4.740 33.147 1.00 11.38 125 GLY B CA 1
ATOM 2999 C C . GLY B 1 125 ? 12.686 3.967 33.266 1.00 10.39 125 GLY B C 1
ATOM 3000 O O . GLY B 1 125 ? 11.740 4.408 33.957 1.00 10.88 125 GLY B O 1
ATOM 3001 N N . MET B 1 126 ? 12.623 2.811 32.597 1.00 9.44 126 MET B N 1
ATOM 3002 C CA . MET B 1 126 ? 11.392 2.019 32.674 1.00 12.01 126 MET B CA 1
ATOM 3003 C C . MET B 1 126 ? 11.200 1.417 34.050 1.00 12.63 126 MET B C 1
ATOM 3004 O O . MET B 1 126 ? 10.079 1.360 34.547 1.00 13.32 126 MET B O 1
ATOM 3009 N N . ALA B 1 127 ? 12.284 0.958 34.665 1.00 10.18 127 ALA B N 1
ATOM 3010 C CA . ALA B 1 127 ? 12.220 0.520 36.055 1.00 12.56 127 ALA B CA 1
ATOM 3011 C C . ALA B 1 127 ? 11.722 1.646 36.963 1.00 15.40 127 ALA B C 1
ATOM 3012 O O . ALA B 1 127 ? 10.945 1.394 37.906 1.00 16.22 127 ALA B O 1
ATOM 3014 N N . TYR B 1 128 ? 12.169 2.876 36.713 1.00 12.76 128 TYR B N 1
ATOM 3015 C CA . TYR B 1 128 ? 11.660 3.990 37.517 1.00 11.96 128 TYR B CA 1
ATOM 3016 C C . TYR B 1 128 ? 10.143 4.157 37.351 1.00 14.82 128 TYR B C 1
ATOM 3017 O O . TYR B 1 128 ? 9.389 4.223 38.355 1.00 15.04 128 TYR B O 1
ATOM 3026 N N . LEU B 1 129 ? 9.699 4.256 36.096 1.00 11.41 129 LEU B N 1
ATOM 3027 C CA . LEU B 1 129 ? 8.266 4.444 35.824 1.00 13.60 129 LEU B CA 1
ATOM 3028 C C . LEU B 1 129 ? 7.414 3.318 36.424 1.00 14.64 129 LEU B C 1
ATOM 3029 O O . LEU B 1 129 ? 6.419 3.576 37.123 1.00 15.37 129 LEU B O 1
ATOM 3034 N N . HIS B 1 130 ? 7.794 2.069 36.167 1.00 12.43 130 HIS B N 1
ATOM 3035 C CA . HIS B 1 130 ? 7.030 0.949 36.727 1.00 12.97 130 HIS B CA 1
ATOM 3036 C C . HIS B 1 130 ? 7.078 0.957 38.255 1.00 14.23 130 HIS B C 1
ATOM 3037 O O . HIS B 1 130 ? 6.114 0.573 38.926 1.00 15.65 130 HIS B O 1
ATOM 3044 N N . GLY B 1 131 ? 8.196 1.403 38.800 1.00 12.72 131 GLY B N 1
ATOM 3045 C CA . GLY B 1 131 ? 8.322 1.515 40.245 1.00 17.53 131 GLY B CA 1
ATOM 3046 C C . GLY B 1 131 ? 7.391 2.579 40.810 1.00 18.35 131 GLY B C 1
ATOM 3047 O O . GLY B 1 131 ? 7.045 2.523 41.994 1.00 19.17 131 GLY B O 1
ATOM 3048 N N . LYS B 1 132 ? 6.995 3.549 39.983 1.00 14.30 132 LYS B N 1
ATOM 3049 C CA . LYS B 1 132 ? 5.966 4.526 40.399 1.00 18.63 132 LYS B CA 1
ATOM 3050 C C . LYS B 1 132 ? 4.551 4.117 39.997 1.00 20.24 132 LYS B C 1
ATOM 3051 O O . LYS B 1 132 ? 3.616 4.920 40.080 1.00 18.48 132 LYS B O 1
ATOM 3057 N N . GLY B 1 133 ? 4.402 2.882 39.531 1.00 16.96 133 GLY B N 1
ATOM 3058 C CA . GLY B 1 133 ? 3.115 2.381 39.081 1.00 18.13 133 GLY B CA 1
ATOM 3059 C C . GLY B 1 133 ? 2.616 3.025 37.801 1.00 21.54 133 GLY B C 1
ATOM 3060 O O . GLY B 1 133 ? 1.405 3.054 37.527 1.00 19.78 133 GLY B O 1
ATOM 3061 N N . VAL B 1 134 ? 3.542 3.543 37.001 1.00 16.69 134 VAL B N 1
ATOM 3062 C CA . VAL B 1 134 ? 3.165 4.122 35.719 1.00 17.35 134 VAL B CA 1
ATOM 3063 C C . VAL B 1 134 ? 3.426 3.099 34.618 1.00 19.25 134 VAL B C 1
ATOM 3064 O O . VAL B 1 134 ? 4.536 2.570 34.513 1.00 17.11 134 VAL B O 1
ATOM 3068 N N . ILE B 1 135 ? 2.407 2.801 33.815 1.00 13.07 135 ILE B N 1
ATOM 3069 C CA . ILE B 1 135 ? 2.619 2.036 32.583 1.00 12.05 135 ILE B CA 1
ATOM 3070 C C . ILE B 1 135 ? 2.755 3.018 31.426 1.00 14.36 135 ILE B C 1
ATOM 3071 O O . ILE B 1 135 ? 1.909 3.917 31.255 1.00 14.44 135 ILE B O 1
ATOM 3076 N N . HIS B 1 136 ? 3.827 2.887 30.648 1.00 13.53 136 HIS B N 1
ATOM 3077 C CA . HIS B 1 136 ? 4.069 3.864 29.597 1.00 13.73 136 HIS B CA 1
ATOM 3078 C C . HIS B 1 136 ? 2.999 3.758 28.512 1.00 14.75 136 HIS B C 1
ATOM 3079 O O . HIS B 1 136 ? 2.383 4.769 28.152 1.00 16.29 136 HIS B O 1
ATOM 3086 N N . LYS B 1 137 ? 2.816 2.536 27.997 1.00 14.15 137 LYS B N 1
ATOM 3087 C CA . LYS B 1 137 ? 1.803 2.175 26.979 1.00 14.57 137 LYS B CA 1
ATOM 3088 C C . LYS B 1 137 ? 2.241 2.420 25.529 1.00 17.77 137 LYS B C 1
ATOM 3089 O O . LYS B 1 137 ? 1.647 1.872 24.592 1.00 18.45 137 LYS B O 1
ATOM 3095 N N . ASP B 1 138 ? 3.264 3.243 25.333 1.00 12.09 138 ASP B N 1
ATOM 3096 C CA . ASP B 1 138 ? 3.719 3.542 23.971 1.00 14.41 138 ASP B CA 1
ATOM 3097 C C . ASP B 1 138 ? 5.218 3.754 23.890 1.00 15.74 138 ASP B C 1
ATOM 3098 O O . ASP B 1 138 ? 5.690 4.751 23.314 1.00 14.26 138 ASP B O 1
ATOM 3103 N N . LEU B 1 139 ? 5.963 2.808 24.464 1.00 13.57 139 LEU B N 1
ATOM 3104 C CA . LEU B 1 139 ? 7.415 2.850 24.402 1.00 14.16 139 LEU B CA 1
ATOM 3105 C C . LEU B 1 139 ? 7.813 2.508 22.968 1.00 12.92 139 LEU B C 1
ATOM 3106 O O . LEU B 1 139 ? 7.263 1.580 22.365 1.00 12.98 139 LEU B O 1
ATOM 3111 N N . LYS B 1 140 ? 8.722 3.298 22.408 1.00 10.35 140 LYS B N 1
ATOM 3112 C CA . LYS B 1 140 ? 9.157 3.159 21.011 1.00 12.06 140 LYS B CA 1
ATOM 3113 C C . LYS B 1 140 ? 10.272 4.174 20.817 1.00 13.82 140 LYS B C 1
ATOM 3114 O O . LYS B 1 140 ? 10.409 5.087 21.637 1.00 13.63 140 LYS B O 1
ATOM 3120 N N . PRO B 1 141 ? 11.080 4.033 19.747 1.00 15.06 141 PRO B N 1
ATOM 3121 C CA . PRO B 1 141 ? 12.231 4.931 19.574 1.00 15.43 141 PRO B CA 1
ATOM 3122 C C . PRO B 1 141 ? 11.881 6.424 19.508 1.00 14.46 141 PRO B C 1
ATOM 3123 O O . PRO B 1 141 ? 12.707 7.233 19.942 1.00 14.10 141 PRO B O 1
ATOM 3127 N N . GLU B 1 142 ? 10.701 6.789 19.004 1.00 16.30 142 GLU B N 1
ATOM 3128 C CA . GLU B 1 142 ? 10.301 8.203 18.984 1.00 18.27 142 GLU B CA 1
ATOM 3129 C C . GLU B 1 142 ? 10.069 8.817 20.371 1.00 14.52 142 GLU B C 1
ATOM 3130 O O . GLU B 1 142 ? 10.055 10.053 20.510 1.00 15.33 142 GLU B O 1
ATOM 3136 N N . ASN B 1 143 ? 9.898 7.960 21.378 1.00 13.19 143 ASN B N 1
ATOM 3137 C CA . ASN B 1 143 ? 9.737 8.374 22.779 1.00 11.64 143 ASN B CA 1
ATOM 3138 C C . ASN B 1 143 ? 11.006 8.172 23.609 1.00 12.37 143 ASN B C 1
ATOM 3139 O O . ASN B 1 143 ? 10.981 8.258 24.845 1.00 13.55 143 ASN B O 1
ATOM 3144 N N . ILE B 1 144 ? 12.121 7.912 22.934 1.00 11.42 144 ILE B N 1
ATOM 3145 C CA . ILE B 1 144 ? 13.406 7.825 23.627 1.00 10.69 144 ILE B CA 1
ATOM 3146 C C . ILE B 1 144 ? 14.271 8.937 23.049 1.00 14.91 144 ILE B C 1
ATOM 3147 O O . ILE B 1 144 ? 14.661 8.885 21.876 1.00 15.45 144 ILE B O 1
ATOM 3152 N N . LEU B 1 145 ? 14.532 9.964 23.860 1.00 11.67 145 LEU B N 1
ATOM 3153 C CA . LEU B 1 145 ? 15.218 11.166 23.390 1.00 14.45 145 LEU B CA 1
ATOM 3154 C C . LEU B 1 145 ? 16.675 11.165 23.843 1.00 16.67 145 LEU B C 1
ATOM 3155 O O . LEU B 1 145 ? 17.006 10.591 24.871 1.00 14.66 145 LEU B O 1
ATOM 3160 N N . VAL B 1 146 ? 17.543 11.811 23.079 1.00 16.67 146 VAL B N 1
ATOM 3161 C CA . VAL B 1 146 ? 18.985 11.682 23.276 1.00 15.39 146 VAL B CA 1
ATOM 3162 C C . VAL B 1 146 ? 19.632 13.065 23.402 1.00 17.28 146 VAL B C 1
ATOM 3163 O O . VAL B 1 146 ? 19.340 13.964 22.605 1.00 19.78 146 VAL B O 1
ATOM 3167 N N . ASP B 1 147 ? 20.486 13.244 24.407 1.00 19.94 147 ASP B N 1
ATOM 3168 C CA . ASP B 1 147 ? 21.190 14.521 24.563 1.00 25.76 147 ASP B CA 1
ATOM 3169 C C . ASP B 1 147 ? 22.524 14.514 23.824 1.00 29.01 147 ASP B C 1
ATOM 3170 O O . ASP B 1 147 ? 22.859 13.536 23.161 1.00 23.44 147 ASP B O 1
ATOM 3175 N N . ASN B 1 148 ? 23.275 15.609 23.913 1.00 40.36 148 ASN B N 1
ATOM 3176 C CA . ASN B 1 148 ? 24.551 15.691 23.204 1.00 43.76 148 ASN B CA 1
ATOM 3177 C C . ASN B 1 148 ? 25.573 14.684 23.715 1.00 37.72 148 ASN B C 1
ATOM 3178 O O . ASN B 1 148 ? 26.461 14.265 22.967 1.00 45.48 148 ASN B O 1
ATOM 3183 N N . ASP B 1 149 ? 25.445 14.295 24.983 1.00 34.73 149 ASP B N 1
ATOM 3184 C CA . ASP B 1 149 ? 26.349 13.316 25.584 1.00 31.29 149 ASP B CA 1
ATOM 3185 C C . ASP B 1 149 ? 25.906 11.879 25.278 1.00 31.08 149 ASP B C 1
ATOM 3186 O O . ASP B 1 149 ? 26.477 10.925 25.809 1.00 30.91 149 ASP B O 1
ATOM 3191 N N . PHE B 1 150 ? 24.889 11.751 24.425 1.00 22.54 150 PHE B N 1
ATOM 3192 C CA . PHE B 1 150 ? 24.246 10.467 24.093 1.00 21.98 150 PHE B CA 1
ATOM 3193 C C . PHE B 1 150 ? 23.588 9.767 25.273 1.00 22.51 150 PHE B C 1
ATOM 3194 O O . PHE B 1 150 ? 23.363 8.554 25.223 1.00 20.55 150 PHE B O 1
ATOM 3202 N N . HIS B 1 151 ? 23.288 10.507 26.336 1.00 19.78 151 HIS B N 1
ATOM 3203 C CA . HIS B 1 151 ? 22.478 9.943 27.410 1.00 17.41 151 HIS B CA 1
ATOM 3204 C C . HIS B 1 151 ? 21.015 10.048 26.974 1.00 14.85 151 HIS B C 1
ATOM 3205 O O . HIS B 1 151 ? 20.677 10.903 26.150 1.00 17.69 151 HIS B O 1
ATOM 3212 N N . ILE B 1 152 ? 20.142 9.184 27.488 1.00 15.65 152 ILE B N 1
ATOM 3213 C CA . ILE B 1 152 ? 18.758 9.194 26.997 1.00 14.37 152 ILE B CA 1
ATOM 3214 C C . ILE B 1 152 ? 17.730 9.545 28.061 1.00 15.97 152 ILE B C 1
ATOM 3215 O O . ILE B 1 152 ? 17.979 9.418 29.265 1.00 12.81 152 ILE B O 1
ATOM 3220 N N . LYS B 1 153 ? 16.557 9.963 27.603 1.00 13.32 153 LYS B N 1
ATOM 3221 C CA . LYS B 1 153 ? 15.440 10.209 28.515 1.00 14.74 153 LYS B CA 1
ATOM 3222 C C . LYS B 1 153 ? 14.169 9.736 27.838 1.00 13.38 153 LYS B C 1
ATOM 3223 O O . LYS B 1 153 ? 13.933 10.014 26.661 1.00 15.69 153 LYS B O 1
ATOM 3229 N N . ILE B 1 154 ? 13.367 8.981 28.572 1.00 13.10 154 ILE B N 1
ATOM 3230 C CA . ILE B 1 154 ? 12.098 8.499 28.030 1.00 12.22 154 ILE B CA 1
ATOM 3231 C C . ILE B 1 154 ? 11.061 9.606 28.141 1.00 12.50 154 ILE B C 1
ATOM 3232 O O . ILE B 1 154 ? 11.029 10.332 29.137 1.00 13.82 154 ILE B O 1
ATOM 3237 N N . ALA B 1 155 ? 10.219 9.738 27.116 1.00 11.45 155 ALA B N 1
ATOM 3238 C CA . ALA B 1 155 ? 9.173 10.759 27.096 1.00 11.68 155 ALA B CA 1
ATOM 3239 C C . ALA B 1 155 ? 7.832 10.133 26.773 1.00 14.98 155 ALA B C 1
ATOM 3240 O O . ALA B 1 155 ? 7.765 9.025 26.256 1.00 11.43 155 ALA B O 1
ATOM 3242 N N . ASP B 1 156 ? 6.763 10.870 27.064 1.00 12.16 156 ASP B N 1
ATOM 3243 C CA . ASP B 1 156 ? 5.420 10.495 26.631 1.00 13.76 156 ASP B CA 1
ATOM 3244 C C . ASP B 1 156 ? 4.940 11.528 25.608 1.00 17.33 156 ASP B C 1
ATOM 3245 O O . ASP B 1 156 ? 4.011 12.292 25.869 1.00 17.87 156 ASP B O 1
ATOM 3250 N N . LEU B 1 157 ? 5.572 11.556 24.437 1.00 11.01 157 LEU B N 1
ATOM 3251 C CA . LEU B 1 157 ? 5.304 12.626 23.480 1.00 15.85 157 LEU B CA 1
ATOM 3252 C C . LEU B 1 157 ? 3.895 12.550 22.905 1.00 19.68 157 LEU B C 1
ATOM 3253 O O . LEU B 1 157 ? 3.378 13.547 22.390 1.00 20.30 157 LEU B O 1
ATOM 3258 N N . GLY B 1 158 ? 3.266 11.378 22.999 1.00 15.45 158 GLY B N 1
ATOM 3259 C CA . GLY B 1 158 ? 1.925 11.211 22.472 1.00 21.35 158 GLY B CA 1
ATOM 3260 C C . GLY B 1 158 ? 0.881 11.559 23.507 1.00 19.71 158 GLY B C 1
ATOM 3261 O O . GLY B 1 158 ? -0.318 11.426 23.254 1.00 18.64 158 GLY B O 1
ATOM 3262 N N . LEU B 1 159 ? 1.353 12.000 24.672 1.00 18.84 159 LEU B N 1
ATOM 3263 C CA . LEU B 1 159 ? 0.521 12.315 25.830 1.00 21.02 159 LEU B CA 1
ATOM 3264 C C . LEU B 1 159 ? -0.431 11.173 26.180 1.00 21.71 159 LEU B C 1
ATOM 3265 O O . LEU B 1 159 ? -1.565 11.404 26.609 1.00 16.70 159 LEU B O 1
ATOM 3270 N N . ALA B 1 160 ? 0.040 9.936 26.021 1.00 19.51 160 ALA B N 1
ATOM 3271 C CA . ALA B 1 160 ? -0.764 8.765 26.402 1.00 21.71 160 ALA B CA 1
ATOM 3272 C C . ALA B 1 160 ? -1.087 8.721 27.901 1.00 21.71 160 ALA B C 1
ATOM 3273 O O . ALA B 1 160 ? -2.075 8.100 28.310 1.00 22.60 160 ALA B O 1
ATOM 3275 N N . SER B 1 161 ? -0.256 9.364 28.716 1.00 17.19 161 SER B N 1
ATOM 3276 C CA . SER B 1 161 ? -0.510 9.426 30.158 1.00 16.74 161 SER B CA 1
ATOM 3277 C C . SER B 1 161 ? -1.125 10.746 30.639 1.00 19.40 161 SER B C 1
ATOM 3278 O O . SER B 1 161 ? -1.509 10.847 31.801 1.00 23.17 161 SER B O 1
ATOM 3281 N N . PHE B 1 162 ? -1.192 11.756 29.770 1.00 21.93 162 PHE B N 1
ATOM 3282 C CA . PHE B 1 162 ? -1.784 13.044 30.140 1.00 21.88 162 PHE B CA 1
ATOM 3283 C C . PHE B 1 162 ? -3.234 13.076 29.654 1.00 24.81 162 PHE B C 1
ATOM 3284 O O . PHE B 1 162 ? -3.554 13.741 28.659 1.00 27.32 162 PHE B O 1
ATOM 3292 N N . LYS B 1 163 ? -4.101 12.346 30.348 1.00 22.88 163 LYS B N 1
ATOM 3293 C CA . LYS B 1 163 ? -5.481 12.154 29.895 1.00 24.93 163 LYS B CA 1
ATOM 3294 C C . LYS B 1 163 ? -6.234 13.468 29.706 1.00 27.02 163 LYS B C 1
ATOM 3295 O O . LYS B 1 163 ? -6.893 13.669 28.682 1.00 26.14 163 LYS B O 1
ATOM 3301 N N . MET B 1 164 ? -6.111 14.372 30.671 1.00 25.51 164 MET B N 1
ATOM 3302 C CA . MET B 1 164 ? -6.807 15.649 30.585 1.00 27.70 164 MET B CA 1
ATOM 3303 C C . MET B 1 164 ? -6.267 16.571 29.488 1.00 28.73 164 MET B C 1
ATOM 3304 O O . MET B 1 164 ? -7.037 17.279 28.833 1.00 29.15 164 MET B O 1
ATOM 3309 N N . TRP B 1 165 ? -4.951 16.581 29.280 1.00 29.70 165 TRP B N 1
ATOM 3310 C CA . TRP B 1 165 ? -4.403 17.413 28.210 1.00 25.69 165 TRP B CA 1
ATOM 3311 C C . TRP B 1 165 ? -4.797 16.865 26.825 1.00 28.92 165 TRP B C 1
ATOM 3312 O O . TRP B 1 165 ? -5.112 17.639 25.909 1.00 28.19 165 TRP B O 1
ATOM 3323 N N . SER B 1 166 ? -4.832 15.539 26.686 1.00 28.05 166 SER B N 1
ATOM 3324 C CA . SER B 1 166 ? -5.291 14.907 25.443 1.00 30.84 166 SER B CA 1
ATOM 3325 C C . SER B 1 166 ? -6.760 15.236 25.186 1.00 33.21 166 SER B C 1
ATOM 3326 O O . SER B 1 166 ? -7.169 15.567 24.055 1.00 34.85 166 SER B O 1
ATOM 3329 N N . LYS B 1 167 ? -7.550 15.118 26.251 1.00 26.49 167 LYS B N 1
ATOM 3330 C CA . LYS B 1 167 ? -8.977 15.401 26.182 1.00 31.93 167 LYS B CA 1
ATOM 3331 C C . LYS B 1 167 ? -9.161 16.833 25.715 1.00 36.28 167 LYS B C 1
ATOM 3332 O O . LYS B 1 167 ? -9.969 17.109 24.823 1.00 35.51 167 LYS B O 1
ATOM 3338 N N . LEU B 1 168 ? -8.387 17.740 26.308 1.00 35.10 168 LEU B N 1
ATOM 3339 C CA . LEU B 1 168 ? -8.417 19.143 25.914 1.00 34.18 168 LEU B CA 1
ATOM 3340 C C . LEU B 1 168 ? -8.100 19.290 24.433 1.00 37.67 168 LEU B C 1
ATOM 3341 O O . LEU B 1 168 ? -8.744 20.075 23.732 1.00 37.33 168 LEU B O 1
ATOM 3346 N N . ASN B 1 169 ? -7.121 18.532 23.942 1.00 32.77 169 ASN B N 1
ATOM 3347 C CA . ASN B 1 169 ? -6.853 18.569 22.505 1.00 36.14 169 ASN B CA 1
ATOM 3348 C C . ASN B 1 169 ? -8.086 18.146 21.717 1.00 41.34 169 ASN B C 1
ATOM 3349 O O . ASN B 1 169 ? -8.329 18.619 20.600 1.00 41.13 169 ASN B O 1
ATOM 3354 N N . ASN B 1 170 ? -8.864 17.249 22.311 1.00 43.41 170 ASN B N 1
ATOM 3355 C CA . ASN B 1 170 ? -10.031 16.702 21.622 1.00 48.60 170 ASN B CA 1
ATOM 3356 C C . ASN B 1 170 ? -11.244 17.638 21.495 1.00 53.48 170 ASN B C 1
ATOM 3357 O O . ASN B 1 170 ? -12.067 17.450 20.590 1.00 55.81 170 ASN B O 1
ATOM 3362 N N . GLU B 1 171 ? -11.355 18.629 22.387 1.00 45.93 171 GLU B N 1
ATOM 3363 C CA . GLU B 1 171 ? -12.539 19.501 22.442 1.00 49.01 171 GLU B CA 1
ATOM 3364 C C . GLU B 1 171 ? -12.940 20.053 21.064 1.00 51.76 171 GLU B C 1
ATOM 3365 O O . GLU B 1 171 ? -12.080 20.396 20.247 1.00 54.80 171 GLU B O 1
ATOM 3371 N N . GLU B 1 172 ? -14.245 20.121 20.814 1.00 54.45 172 GLU B N 1
ATOM 3372 C CA . GLU B 1 172 ? -14.773 20.464 19.488 1.00 58.63 172 GLU B CA 1
ATOM 3373 C C . GLU B 1 172 ? -14.278 21.806 18.940 1.00 55.12 172 GLU B C 1
ATOM 3374 O O . GLU B 1 172 ? -13.924 21.915 17.764 1.00 53.11 172 GLU B O 1
ATOM 3376 N N . HIS B 1 173 ? -14.254 22.821 19.799 1.00 43.15 173 HIS B N 1
ATOM 3377 C CA . HIS B 1 173 ? -13.869 24.170 19.389 1.00 43.92 173 HIS B CA 1
ATOM 3378 C C . HIS B 1 173 ? -12.353 24.356 19.199 1.00 43.06 173 HIS B C 1
ATOM 3379 O O . HIS B 1 173 ? -11.893 25.439 18.833 1.00 39.24 173 HIS B O 1
ATOM 3381 N N . ASN B 1 174 ? -11.577 23.302 19.446 1.00 45.22 174 ASN B N 1
ATOM 3382 C CA . ASN B 1 174 ? -10.126 23.393 19.298 1.00 45.38 174 ASN B CA 1
ATOM 3383 C C . ASN B 1 174 ? -9.657 23.350 17.847 1.00 47.72 174 ASN B C 1
ATOM 3384 O O . ASN B 1 174 ? -9.896 22.372 17.139 1.00 47.87 174 ASN B O 1
ATOM 3389 N N . GLU B 1 175 ? -8.959 24.401 17.421 1.00 51.80 175 GLU B N 1
ATOM 3390 C CA . GLU B 1 175 ? -8.441 24.479 16.060 1.00 55.33 175 GLU B CA 1
ATOM 3391 C C . GLU B 1 175 ? -7.372 23.419 15.807 1.00 58.60 175 GLU B C 1
ATOM 3392 O O . GLU B 1 175 ? -7.053 23.111 14.659 1.00 61.20 175 GLU B O 1
ATOM 3398 N N . LEU B 1 176 ? -6.694 23.020 16.858 1.00 83.16 176 LEU B N 1
ATOM 3399 C CA . LEU B 1 176 ? -5.549 22.146 16.700 1.00 83.39 176 LEU B CA 1
ATOM 3400 C C . LEU B 1 176 ? -5.987 20.697 16.716 1.00 82.14 176 LEU B C 1
ATOM 3401 O O . LEU B 1 176 ? -5.201 19.818 17.034 1.00 83.28 176 LEU B O 1
ATOM 3406 N N . THR B 1 189 ? 2.774 3.276 15.543 1.00 53.46 189 THR B N 1
ATOM 3407 C CA . THR B 1 189 ? 2.971 2.606 16.832 1.00 43.50 189 THR B CA 1
ATOM 3408 C C . THR B 1 189 ? 2.842 1.085 16.694 1.00 35.98 189 THR B C 1
ATOM 3409 O O . THR B 1 189 ? 3.216 0.328 17.606 1.00 40.95 189 THR B O 1
ATOM 3413 N N . LEU B 1 190 ? 2.396 0.614 15.531 1.00 32.24 190 LEU B N 1
ATOM 3414 C CA . LEU B 1 190 ? 2.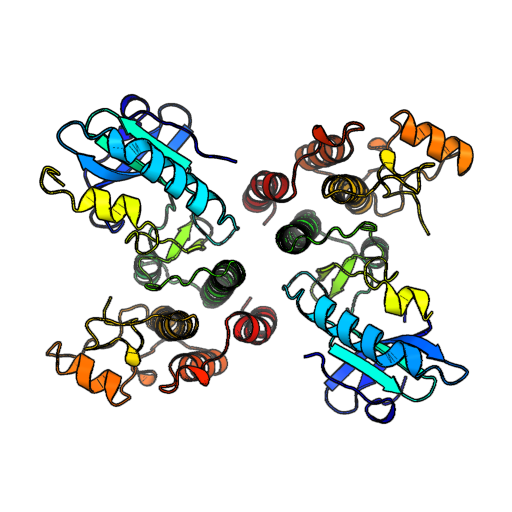153 -0.822 15.371 1.00 26.14 190 LEU B CA 1
ATOM 3415 C C . LEU B 1 190 ? 3.360 -1.726 15.668 1.00 18.68 190 LEU B C 1
ATOM 3416 O O . LEU B 1 190 ? 3.192 -2.811 16.232 1.00 21.27 190 LEU B O 1
ATOM 3421 N N . TYR B 1 191 ? 4.563 -1.284 15.297 1.00 15.90 191 TYR B N 1
ATOM 3422 C CA . TYR B 1 191 ? 5.731 -2.165 15.325 1.00 15.53 191 TYR B CA 1
ATOM 3423 C C . TYR B 1 191 ? 6.176 -2.528 16.735 1.00 15.14 191 TYR B C 1
ATOM 3424 O O . TYR B 1 191 ? 6.862 -3.521 16.918 1.00 13.20 191 TYR B O 1
ATOM 3433 N N . TYR B 1 192 ? 5.814 -1.711 17.720 1.00 16.30 192 TYR B N 1
ATOM 3434 C CA . TYR B 1 192 ? 6.303 -1.910 19.093 1.00 17.45 192 TYR B CA 1
ATOM 3435 C C . TYR B 1 192 ? 5.188 -2.304 20.043 1.00 17.25 192 TYR B C 1
ATOM 3436 O O . TYR B 1 192 ? 5.399 -2.416 21.251 1.00 16.31 192 TYR B O 1
ATOM 3445 N N . MET B 1 193 ? 3.997 -2.530 19.492 1.00 16.55 193 MET B N 1
ATOM 3446 C CA . MET B 1 193 ? 2.833 -2.904 20.289 1.00 16.01 193 MET B CA 1
ATOM 3447 C C . MET B 1 193 ? 2.768 -4.406 20.533 1.00 13.71 193 MET B C 1
ATOM 3448 O O . MET B 1 193 ? 2.898 -5.189 19.605 1.00 13.57 193 MET B O 1
ATOM 3453 N N . ALA B 1 194 ? 2.570 -4.802 21.790 1.00 14.83 194 ALA B N 1
ATOM 3454 C CA . ALA B 1 194 ? 2.487 -6.212 22.133 1.00 17.34 194 ALA B CA 1
ATOM 3455 C C . ALA B 1 194 ? 1.304 -6.819 21.393 1.00 19.20 194 ALA B C 1
ATOM 3456 O O . ALA B 1 194 ? 0.275 -6.154 21.201 1.00 17.07 194 ALA B O 1
ATOM 3458 N N . PRO B 1 195 ? 1.448 -8.077 20.971 1.00 18.83 195 PRO B N 1
ATOM 3459 C CA . PRO B 1 195 ? 0.448 -8.702 20.099 1.00 18.99 195 PRO B CA 1
ATOM 3460 C C . PRO B 1 195 ? -0.917 -8.819 20.762 1.00 23.68 195 PRO B C 1
ATOM 3461 O O . PRO B 1 195 ? -1.934 -8.823 20.058 1.00 22.75 195 PRO B O 1
ATOM 3465 N N . GLU B 1 196 ? -0.949 -8.903 22.091 1.00 20.21 196 GLU B N 1
ATOM 3466 C CA . GLU B 1 196 ? -2.227 -8.981 22.802 1.00 23.36 196 GLU B CA 1
ATOM 3467 C C . GLU B 1 196 ? -3.066 -7.714 22.604 1.00 26.56 196 GLU B C 1
ATOM 3468 O O . GLU B 1 196 ? -4.277 -7.718 22.850 1.00 28.93 196 GLU B O 1
ATOM 3474 N N . HIS B 1 197 ? -2.424 -6.631 22.163 1.00 18.12 197 HIS B N 1
ATOM 3475 C CA . HIS B 1 197 ? -3.130 -5.370 21.932 1.00 20.60 197 HIS B CA 1
ATOM 3476 C C . HIS B 1 197 ? -3.473 -5.165 20.463 1.00 23.08 197 HIS B C 1
ATOM 3477 O O . HIS B 1 197 ? -4.294 -4.308 20.125 1.00 25.16 197 HIS B O 1
ATOM 3484 N N . LEU B 1 198 ? -2.847 -5.943 19.588 1.00 19.75 198 LEU B N 1
ATOM 3485 C CA . LEU B 1 198 ? -3.119 -5.813 18.152 1.00 21.93 198 LEU B CA 1
ATOM 3486 C C . LEU B 1 198 ? -4.527 -6.320 17.840 1.00 24.94 198 LEU B C 1
ATOM 3487 O O . LEU B 1 198 ? -4.977 -7.328 18.399 1.00 21.60 198 LEU B O 1
ATOM 3492 N N . ASN B 1 199 ? -5.223 -5.608 16.961 1.00 28.20 199 ASN B N 1
ATOM 3493 C CA . ASN B 1 199 ? -6.629 -5.916 16.663 1.00 37.11 199 ASN B CA 1
ATOM 3494 C C . ASN B 1 199 ? -7.508 -6.064 17.910 1.00 41.81 199 ASN B C 1
ATOM 3495 O O . ASN B 1 199 ? -8.493 -6.806 17.899 1.00 43.05 199 ASN B O 1
ATOM 3500 N N . ASP B 1 200 ? -7.134 -5.385 18.991 1.00 36.23 200 ASP B N 1
ATOM 3501 C CA . ASP B 1 200 ? -7.962 -5.354 20.188 1.00 46.00 200 ASP B CA 1
ATOM 3502 C C . ASP B 1 200 ? -8.266 -3.892 20.479 1.00 53.46 200 ASP B C 1
ATOM 3503 O O . ASP B 1 200 ? -7.553 -3.240 21.241 1.00 49.93 200 ASP B O 1
ATOM 3508 N N . VAL B 1 201 ? -9.328 -3.392 19.849 1.00 81.50 201 VAL B N 1
ATOM 3509 C CA . VAL B 1 201 ? -9.732 -1.983 19.905 1.00 83.72 201 VAL B CA 1
ATOM 3510 C C . VAL B 1 201 ? -9.769 -1.397 21.311 1.00 80.38 201 VAL B C 1
ATOM 3511 O O . VAL B 1 201 ? -9.758 -0.176 21.487 1.00 84.74 201 VAL B O 1
ATOM 3515 N N . ASN B 1 202 ? -9.817 -2.277 22.306 1.00 59.22 202 ASN B N 1
ATOM 3516 C CA . ASN B 1 202 ? -9.989 -1.886 23.694 1.00 59.61 202 ASN B CA 1
ATOM 3517 C C . ASN B 1 202 ? -8.864 -2.478 24.545 1.00 57.98 202 ASN B C 1
ATOM 3518 O O . ASN B 1 202 ? -9.105 -3.015 25.627 1.00 57.36 202 ASN B O 1
ATOM 3523 N N . ALA B 1 203 ? -7.638 -2.385 24.035 1.00 56.10 203 ALA B N 1
ATOM 3524 C CA . ALA B 1 203 ? -6.471 -3.015 24.655 1.00 47.83 203 ALA B CA 1
ATOM 3525 C C . ALA B 1 203 ? -6.211 -2.506 26.067 1.00 38.05 203 ALA B C 1
ATOM 3526 O O . ALA B 1 203 ? -6.284 -1.298 26.314 1.00 41.52 203 ALA B O 1
ATOM 3528 N N . LYS B 1 204 ? -5.897 -3.426 26.979 1.00 31.19 204 LYS B N 1
ATOM 3529 C CA . LYS B 1 204 ? -5.630 -3.077 28.381 1.00 32.87 204 LYS B CA 1
ATOM 3530 C C . LYS B 1 204 ? -4.156 -3.283 28.756 1.00 23.38 204 LYS B C 1
ATOM 3531 O O . LYS B 1 204 ? -3.759 -4.359 29.219 1.00 26.53 204 LYS B O 1
ATOM 3533 N N . PRO B 1 205 ? -3.340 -2.243 28.565 1.00 26.77 205 PRO B N 1
ATOM 3534 C CA . PRO B 1 205 ? -1.886 -2.393 28.717 1.00 24.94 205 PRO B CA 1
ATOM 3535 C C . PRO B 1 205 ? -1.473 -2.718 30.151 1.00 23.76 205 PRO B C 1
ATOM 3536 O O . PRO B 1 205 ? -2.135 -2.294 31.109 1.00 23.44 205 PRO B O 1
ATOM 3540 N N . THR B 1 206 ? -0.395 -3.489 30.290 1.00 17.86 206 THR B N 1
ATOM 3541 C CA . THR B 1 206 ? 0.188 -3.800 31.589 1.00 17.82 206 THR B CA 1
ATOM 3542 C C . THR B 1 206 ? 1.676 -3.503 31.485 1.00 14.19 206 THR B C 1
ATOM 3543 O O . THR B 1 206 ? 2.175 -3.174 30.399 1.00 12.56 206 THR B O 1
ATOM 3547 N N . GLU B 1 207 ? 2.392 -3.664 32.591 1.00 17.36 207 GLU B N 1
ATOM 3548 C CA . GLU B 1 207 ? 3.853 -3.558 32.570 1.00 12.10 207 GLU B CA 1
ATOM 3549 C C . GLU B 1 207 ? 4.475 -4.467 31.480 1.00 12.39 207 GLU B C 1
ATOM 3550 O O . GLU B 1 207 ? 5.494 -4.121 30.841 1.00 11.77 207 GLU B O 1
ATOM 3556 N N . LYS B 1 208 ? 3.845 -5.624 31.263 1.00 13.08 208 LYS B N 1
ATOM 3557 C CA . LYS B 1 208 ? 4.353 -6.592 30.286 1.00 14.14 208 LYS B CA 1
ATOM 3558 C C . LYS B 1 208 ? 4.238 -6.090 28.832 1.00 12.69 208 LYS B C 1
ATOM 3559 O O . LYS B 1 208 ? 5.056 -6.466 27.966 1.00 12.77 208 LYS B O 1
ATOM 3565 N N . SER B 1 209 ? 3.253 -5.224 28.571 1.00 13.14 209 SER B N 1
ATOM 3566 C CA . SER B 1 209 ? 3.146 -4.538 27.278 1.00 14.08 209 SER B CA 1
ATOM 3567 C C . SER B 1 209 ? 4.398 -3.695 26.995 1.00 12.24 209 SER B C 1
ATOM 3568 O O . SER B 1 209 ? 4.937 -3.668 25.855 1.00 12.27 209 SER B O 1
ATOM 3571 N N . ASP B 1 210 ? 4.854 -2.991 28.034 1.00 11.73 210 ASP B N 1
ATOM 3572 C CA . ASP B 1 210 ? 6.035 -2.141 27.901 1.00 12.22 210 ASP B CA 1
ATOM 3573 C C . ASP B 1 210 ? 7.271 -2.999 27.712 1.00 10.73 210 ASP B C 1
ATOM 3574 O O . ASP B 1 210 ? 8.201 -2.616 26.979 1.00 9.10 210 ASP B O 1
ATOM 3579 N N . VAL B 1 211 ? 7.317 -4.129 28.420 1.00 10.16 211 VAL B N 1
ATOM 3580 C CA . VAL B 1 211 ? 8.449 -5.050 28.209 1.00 11.04 211 VAL B CA 1
ATOM 3581 C C . VAL B 1 211 ? 8.531 -5.543 26.749 1.00 9.84 211 VAL B C 1
ATOM 3582 O O . VAL B 1 211 ? 9.622 -5.577 26.132 1.00 10.21 211 VAL B O 1
ATOM 3586 N N . TYR B 1 212 ? 7.384 -5.893 26.174 1.00 7.78 212 TYR B N 1
ATOM 3587 C CA . TYR B 1 212 ? 7.384 -6.234 24.734 1.00 8.99 212 TYR B CA 1
ATOM 3588 C C . TYR B 1 212 ? 7.944 -5.088 23.841 1.00 9.05 212 TYR B C 1
ATOM 3589 O O . TYR B 1 212 ? 8.823 -5.297 22.927 1.00 11.30 212 TYR B O 1
ATOM 3598 N N . SER B 1 213 ? 7.421 -3.878 24.090 1.00 10.01 213 SER B N 1
ATOM 3599 C CA . SER B 1 213 ? 7.903 -2.747 23.280 1.00 9.32 213 SER B CA 1
ATOM 3600 C C . SER B 1 213 ? 9.424 -2.626 23.374 1.00 11.26 213 SER B C 1
ATOM 3601 O O . SER B 1 213 ? 10.115 -2.391 22.368 1.00 10.71 213 SER B O 1
ATOM 3604 N N . PHE B 1 214 ? 9.928 -2.790 24.601 1.00 10.67 214 PHE B N 1
ATOM 3605 C CA . PHE B 1 214 ? 11.371 -2.725 24.859 1.00 12.43 214 PHE B CA 1
ATOM 3606 C C . PHE B 1 214 ? 12.117 -3.773 24.035 1.00 11.03 214 PHE B C 1
ATOM 3607 O O . PHE B 1 214 ? 13.203 -3.494 23.501 1.00 10.67 214 PHE B O 1
ATOM 3615 N N . ALA B 1 215 ? 11.550 -4.976 23.930 1.00 11.34 215 ALA B N 1
ATOM 3616 C CA . ALA B 1 215 ? 12.190 -6.002 23.076 1.00 11.55 215 ALA B CA 1
ATOM 3617 C C . ALA B 1 215 ? 12.410 -5.511 21.643 1.00 12.43 215 ALA B C 1
ATOM 3618 O O . ALA B 1 215 ? 13.541 -5.656 21.030 1.00 12.71 215 ALA B O 1
ATOM 3620 N N . VAL B 1 216 ? 11.344 -4.925 21.089 1.00 9.99 216 VAL B N 1
ATOM 3621 C CA . VAL B 1 216 ? 11.508 -4.447 19.702 1.00 11.86 216 VAL B CA 1
ATOM 3622 C C . VAL B 1 216 ? 12.477 -3.271 19.578 1.00 13.13 216 VAL B C 1
ATOM 3623 O O . VAL B 1 216 ? 13.231 -3.174 18.589 1.00 12.68 216 VAL B O 1
ATOM 3627 N N . VAL B 1 217 ? 12.478 -2.393 20.585 1.00 9.47 217 VAL B N 1
ATOM 3628 C CA . VAL B 1 217 ? 13.486 -1.334 20.653 1.00 10.64 217 VAL B CA 1
ATOM 3629 C C . VAL B 1 217 ? 14.929 -1.877 20.655 1.00 13.37 217 VAL B C 1
ATOM 3630 O O . VAL B 1 217 ? 15.795 -1.350 19.946 1.00 14.70 217 VAL B O 1
ATOM 3634 N N . LEU B 1 218 ? 15.186 -2.934 21.421 1.00 12.86 218 LEU B N 1
ATOM 3635 C CA . LEU B 1 218 ? 16.502 -3.595 21.369 1.00 12.19 218 LEU B CA 1
ATOM 3636 C C . LEU B 1 218 ? 16.873 -3.997 19.950 1.00 13.55 218 LEU B C 1
ATOM 3637 O O . LEU B 1 218 ? 18.030 -3.735 19.436 1.00 14.22 218 LEU B O 1
ATOM 3642 N N . TRP B 1 219 ? 15.890 -4.646 19.307 1.00 11.17 219 TRP B N 1
ATOM 3643 C CA . TRP B 1 219 ? 16.124 -5.036 17.922 1.00 11.80 219 TRP B CA 1
ATOM 3644 C C . TRP B 1 219 ? 16.496 -3.822 17.060 1.00 14.54 219 TRP B C 1
ATOM 3645 O O . TRP B 1 219 ? 17.505 -3.852 16.362 1.00 15.69 219 TRP B O 1
ATOM 3656 N N . ALA B 1 220 ? 15.732 -2.733 17.160 1.00 10.20 220 ALA B N 1
ATOM 3657 C CA . ALA B 1 220 ? 15.991 -1.556 16.333 1.00 12.53 220 ALA B CA 1
ATOM 3658 C C . ALA B 1 220 ? 17.344 -0.921 16.617 1.00 15.36 220 ALA B C 1
ATOM 3659 O O . ALA B 1 220 ? 17.986 -0.377 15.723 1.00 15.02 220 ALA B O 1
ATOM 3661 N N . ILE B 1 221 ? 17.768 -0.976 17.877 1.00 11.77 221 ILE B N 1
ATOM 3662 C CA . ILE B 1 221 ? 19.055 -0.426 18.266 1.00 11.17 221 ILE B CA 1
ATOM 3663 C C . ILE B 1 221 ? 20.149 -1.168 17.538 1.00 15.54 221 ILE B C 1
ATOM 3664 O O . ILE B 1 221 ? 21.126 -0.545 17.112 1.00 16.38 221 ILE B O 1
ATOM 3669 N N . PHE B 1 222 ? 20.007 -2.486 17.381 1.00 12.00 222 PHE B N 1
ATOM 3670 C CA . PHE B 1 222 ? 21.058 -3.141 16.574 1.00 14.80 222 PHE B CA 1
ATOM 3671 C C . PHE B 1 222 ? 20.874 -3.155 15.049 1.00 20.22 222 PHE B C 1
ATOM 3672 O O . PHE B 1 222 ? 21.854 -3.241 14.289 1.00 19.79 222 PHE B O 1
ATOM 3680 N N . ALA B 1 223 ? 19.636 -3.053 14.588 1.00 16.23 223 ALA B N 1
ATOM 3681 C CA . ALA B 1 223 ? 19.401 -3.053 13.143 1.00 21.72 223 ALA B CA 1
ATOM 3682 C C . ALA B 1 223 ? 19.605 -1.682 12.510 1.00 20.51 223 ALA B C 1
ATOM 3683 O O . ALA B 1 223 ? 19.777 -1.579 11.283 1.00 19.21 223 ALA B O 1
ATOM 3685 N N . ASN B 1 224 ? 19.577 -0.636 13.340 1.00 15.89 224 ASN B N 1
ATOM 3686 C CA . ASN B 1 224 ? 19.610 0.750 12.868 1.00 17.69 224 ASN B CA 1
ATOM 3687 C C . ASN B 1 224 ? 18.457 1.114 11.929 1.00 18.05 224 ASN B C 1
ATOM 3688 O O . ASN B 1 224 ? 18.603 2.000 11.076 1.00 18.92 224 ASN B O 1
ATOM 3693 N N . LYS B 1 225 ? 17.320 0.431 12.078 1.00 15.57 225 LYS B N 1
ATOM 3694 C CA . LYS B 1 225 ? 16.135 0.727 11.273 1.00 18.76 225 LYS B CA 1
ATOM 3695 C C . LYS B 1 225 ? 14.874 0.163 11.915 1.00 16.09 225 LYS B C 1
ATOM 3696 O O . LYS B 1 225 ? 14.951 -0.519 12.942 1.00 17.55 225 LYS B O 1
ATOM 3702 N N . GLU B 1 226 ? 13.716 0.448 11.315 1.00 16.61 226 GLU B N 1
ATOM 3703 C CA . GLU B 1 226 ? 12.452 -0.158 11.745 1.00 18.35 226 GLU B CA 1
ATOM 3704 C C . GLU B 1 226 ? 12.374 -1.625 11.314 1.00 15.10 226 GLU B C 1
ATOM 3705 O O . GLU B 1 226 ? 12.918 -2.001 10.265 1.00 19.67 226 GLU B O 1
ATOM 3711 N N . PRO B 1 227 ? 11.689 -2.466 12.114 1.00 15.07 227 PRO B N 1
ATOM 3712 C CA . PRO B 1 227 ? 11.498 -3.874 11.738 1.00 16.30 227 PRO B CA 1
ATOM 3713 C C . PRO B 1 227 ? 10.449 -3.992 10.640 1.00 16.75 227 PRO B C 1
ATOM 3714 O O . PRO B 1 227 ? 9.800 -2.985 10.300 1.00 15.81 227 PRO B O 1
ATOM 3718 N N . TYR B 1 228 ? 10.305 -5.200 10.095 1.00 17.39 228 TYR B N 1
ATOM 3719 C CA . TYR B 1 228 ? 9.177 -5.558 9.228 1.00 18.08 228 TYR B CA 1
ATOM 3720 C C . TYR B 1 228 ? 9.137 -4.832 7.881 1.00 19.19 228 TYR B C 1
ATOM 3721 O O . TYR B 1 228 ? 8.046 -4.636 7.329 1.00 17.70 228 TYR B O 1
ATOM 3730 N N . GLU B 1 229 ? 10.299 -4.461 7.347 1.00 15.98 229 GLU B N 1
ATOM 3731 C CA . GLU B 1 229 ? 10.359 -3.739 6.060 1.00 21.85 229 GLU B CA 1
ATOM 3732 C C . GLU B 1 229 ? 9.698 -4.481 4.896 1.00 23.24 229 GLU B C 1
ATOM 3733 O O . GLU B 1 229 ? 9.285 -3.852 3.916 1.00 21.61 229 GLU B O 1
ATOM 3739 N N . ASN B 1 230 ? 9.589 -5.804 4.988 1.00 19.12 230 ASN B N 1
ATOM 3740 C CA . ASN B 1 230 ? 8.982 -6.554 3.879 1.00 21.26 230 ASN B CA 1
ATOM 3741 C C . ASN B 1 230 ? 7.464 -6.698 3.972 1.00 22.64 230 ASN B C 1
ATOM 3742 O O . ASN B 1 230 ? 6.826 -7.230 3.049 1.00 21.32 230 ASN B O 1
ATOM 3747 N N . ALA B 1 231 ? 6.875 -6.212 5.060 1.00 17.00 231 ALA B N 1
ATOM 3748 C CA . ALA B 1 231 ? 5.418 -6.286 5.214 1.00 21.69 231 ALA B CA 1
ATOM 3749 C C . ALA B 1 231 ? 4.728 -5.482 4.108 1.00 19.39 231 ALA B C 1
ATOM 3750 O O . ALA B 1 231 ? 5.197 -4.399 3.733 1.00 21.60 231 ALA B O 1
ATOM 3752 N N . ILE B 1 232 ? 3.618 -6.009 3.596 1.00 18.86 232 ILE B N 1
ATOM 3753 C CA . ILE B 1 232 ? 2.913 -5.389 2.475 1.00 20.84 232 ILE B CA 1
ATOM 3754 C C . ILE B 1 232 ? 1.583 -4.764 2.892 1.00 24.82 232 ILE B C 1
ATOM 3755 O O . ILE B 1 232 ? 1.211 -3.684 2.411 1.00 26.75 232 ILE B O 1
ATOM 3760 N N . ALA B 1 233 ? 0.860 -5.439 3.784 1.00 23.34 233 ALA B N 1
ATOM 3761 C CA . ALA B 1 233 ? -0.446 -4.958 4.227 1.00 25.68 233 ALA B CA 1
ATOM 3762 C C . ALA B 1 233 ? -0.515 -4.926 5.741 1.00 25.95 233 ALA B C 1
ATOM 3763 O O . ALA B 1 233 ? 0.078 -5.770 6.417 1.00 21.81 233 ALA B O 1
ATOM 3765 N N . GLU B 1 234 ? -1.257 -3.963 6.273 1.00 23.95 234 GLU B N 1
ATOM 3766 C CA . GLU B 1 234 ? -1.385 -3.831 7.718 1.00 27.33 234 GLU B CA 1
ATOM 3767 C C . GLU B 1 234 ? -1.971 -5.084 8.367 1.00 21.92 234 GLU B C 1
ATOM 3768 O O . GLU B 1 234 ? -1.448 -5.550 9.373 1.00 19.98 234 GLU B O 1
ATOM 3774 N N . GLN B 1 235 ? -3.040 -5.650 7.805 1.00 23.32 235 GLN B N 1
ATOM 3775 C CA A GLN B 1 235 ? -3.624 -6.858 8.395 0.51 25.69 235 GLN B CA 1
ATOM 3776 C CA B GLN B 1 235 ? -3.621 -6.859 8.390 0.49 25.69 235 GLN B CA 1
ATOM 3777 C C . GLN B 1 235 ? -2.682 -8.058 8.257 1.00 22.14 235 GLN B C 1
ATOM 3778 O O . GLN B 1 235 ? -2.680 -8.948 9.103 1.00 22.44 235 GLN B O 1
ATOM 3789 N N . GLN B 1 236 ? -1.883 -8.082 7.196 1.00 19.37 236 GLN B N 1
ATOM 3790 C CA . GLN B 1 236 ? -0.894 -9.151 7.054 1.00 16.59 236 GLN B CA 1
ATOM 3791 C C . GLN B 1 236 ? 0.054 -9.069 8.262 1.00 17.77 236 GLN B C 1
ATOM 3792 O O . GLN B 1 236 ? 0.310 -10.075 8.939 1.00 16.41 236 GLN B O 1
ATOM 3798 N N . LEU B 1 237 ? 0.554 -7.864 8.523 1.00 18.16 237 LEU B N 1
ATOM 3799 C CA . LEU B 1 237 ? 1.496 -7.633 9.631 1.00 18.19 237 LEU B CA 1
ATOM 3800 C C . LEU B 1 237 ? 0.903 -7.953 10.991 1.00 15.78 237 LEU B C 1
ATOM 3801 O O . LEU B 1 237 ? 1.532 -8.635 11.808 1.00 16.41 237 LEU B O 1
ATOM 3806 N N . ILE B 1 238 ? -0.306 -7.457 11.247 1.00 19.79 238 ILE B N 1
ATOM 3807 C CA . ILE B 1 238 ? -0.965 -7.690 12.518 1.00 19.90 238 ILE B CA 1
ATOM 3808 C C . ILE B 1 238 ? -1.184 -9.168 12.733 1.00 21.38 238 ILE B C 1
ATOM 3809 O O . ILE B 1 238 ? -0.828 -9.710 13.788 1.00 17.86 238 ILE B O 1
ATOM 3814 N N . MET B 1 239 ? -1.761 -9.837 11.733 1.00 19.67 239 MET B N 1
ATOM 3815 C CA . MET B 1 239 ? -2.027 -11.259 11.886 1.00 18.08 239 MET B CA 1
ATOM 3816 C C . MET B 1 239 ? -0.736 -12.047 12.079 1.00 16.83 239 MET B C 1
ATOM 3817 O O . MET B 1 239 ? -0.685 -13.007 12.853 1.00 16.90 239 MET B O 1
ATOM 3822 N N . ALA B 1 240 ? 0.311 -11.614 11.389 1.00 16.04 240 ALA B N 1
ATOM 3823 C CA . ALA B 1 240 ? 1.600 -12.288 11.449 1.00 16.13 240 ALA B CA 1
ATOM 3824 C C . ALA B 1 240 ? 2.186 -12.179 12.855 1.00 14.81 240 ALA B C 1
ATOM 3825 O O . ALA B 1 240 ? 2.637 -13.176 13.432 1.00 18.49 240 ALA B O 1
ATOM 3827 N N . ILE B 1 241 ? 2.157 -10.977 13.414 1.00 14.25 241 ILE B N 1
ATOM 3828 C CA . ILE B 1 241 ? 2.728 -10.788 14.755 1.00 12.88 241 ILE B CA 1
ATOM 3829 C C . ILE B 1 241 ? 1.901 -11.536 15.796 1.00 15.18 241 ILE B C 1
ATOM 3830 O O . ILE B 1 241 ? 2.455 -12.184 16.697 1.00 13.32 241 ILE B O 1
ATOM 3835 N N . LYS B 1 242 ? 0.576 -11.466 15.668 1.00 17.53 242 LYS B N 1
ATOM 3836 C CA . LYS B 1 242 ? -0.287 -12.207 16.588 1.00 19.48 242 LYS B CA 1
ATOM 3837 C C . LYS B 1 242 ? -0.064 -13.717 16.495 1.00 19.28 242 LYS B C 1
ATOM 3838 O O . LYS B 1 242 ? -0.246 -14.438 17.482 1.00 23.80 242 LYS B O 1
ATOM 3844 N N . SER B 1 243 ? 0.352 -14.188 15.322 1.00 18.07 243 SER B N 1
ATOM 3845 C CA . SER B 1 243 ? 0.662 -15.612 15.139 1.00 18.16 243 SER B CA 1
ATOM 3846 C C . SER B 1 243 ? 2.065 -15.988 15.628 1.00 20.14 243 SER B C 1
ATOM 3847 O O . SER B 1 243 ? 2.394 -17.171 15.693 1.00 21.45 243 SER B O 1
ATOM 3850 N N . GLY B 1 244 ? 2.896 -14.995 15.945 1.00 17.70 244 GLY B N 1
ATOM 3851 C CA . GLY B 1 244 ? 4.225 -15.273 16.487 1.00 17.65 244 GLY B CA 1
ATOM 3852 C C . GLY B 1 244 ? 5.399 -14.691 15.718 1.00 17.73 244 GLY B C 1
ATOM 3853 O O . GLY B 1 244 ? 6.561 -14.844 16.138 1.00 12.99 244 GLY B O 1
ATOM 3854 N N . ASN B 1 245 ? 5.116 -14.053 14.576 1.00 14.82 245 ASN B N 1
ATOM 3855 C CA . ASN B 1 245 ? 6.153 -13.407 13.785 1.00 19.05 245 ASN B CA 1
ATOM 3856 C C . ASN B 1 245 ? 6.795 -12.314 14.629 1.00 17.94 245 ASN B C 1
ATOM 3857 O O . ASN B 1 245 ? 6.100 -11.624 15.374 1.00 16.57 245 ASN B O 1
ATOM 3862 N N . ARG B 1 246 ? 8.109 -12.143 14.484 1.00 17.68 246 ARG B N 1
ATOM 3863 C CA . ARG B 1 246 ? 8.862 -11.148 15.262 1.00 14.75 246 ARG B CA 1
ATOM 3864 C C . ARG B 1 246 ? 9.886 -10.503 14.335 1.00 14.62 246 ARG B C 1
ATOM 3865 O O . ARG B 1 246 ? 10.101 -10.987 13.217 1.00 17.93 246 ARG B O 1
ATOM 3873 N N . PRO B 1 247 ? 10.526 -9.401 14.768 1.00 14.09 247 PRO B N 1
ATOM 3874 C CA . PRO B 1 247 ? 11.543 -8.835 13.868 1.00 13.74 247 PRO B CA 1
ATOM 3875 C C . PRO B 1 247 ? 12.633 -9.839 13.473 1.00 19.02 247 PRO B C 1
ATOM 3876 O O . PRO B 1 247 ? 12.952 -10.750 14.245 1.00 16.04 247 PRO B O 1
ATOM 3880 N N . ASP B 1 248 ? 13.172 -9.688 12.265 1.00 15.24 248 ASP B N 1
ATOM 3881 C CA . ASP B 1 248 ? 14.116 -10.664 11.725 1.00 20.42 248 ASP B CA 1
ATOM 3882 C C . ASP B 1 248 ? 15.505 -10.522 12.342 1.00 14.75 248 ASP B C 1
ATOM 3883 O O . ASP B 1 248 ? 16.248 -9.623 11.983 1.00 18.28 248 ASP B O 1
ATOM 3888 N N . VAL B 1 249 ? 15.852 -11.432 13.247 1.00 19.66 249 VAL B N 1
ATOM 3889 C CA . VAL B 1 249 ? 17.147 -11.396 13.935 1.00 21.13 249 VAL B CA 1
ATOM 3890 C C . VAL B 1 249 ? 18.324 -11.570 12.970 1.00 23.63 249 VAL B C 1
ATOM 3891 O O . VAL B 1 249 ? 19.392 -10.967 13.145 1.00 26.25 249 VAL B O 1
ATOM 3895 N N . ASP B 1 250 ? 18.117 -12.365 11.924 1.00 32.17 250 ASP B N 1
ATOM 3896 C CA . ASP B 1 250 ? 19.166 -12.578 10.928 1.00 36.15 250 ASP B CA 1
ATOM 3897 C C . ASP B 1 250 ? 19.427 -11.298 10.145 1.00 37.58 250 ASP B C 1
ATOM 3898 O O . ASP B 1 250 ? 20.488 -11.134 9.535 1.00 39.66 250 ASP B O 1
ATOM 3903 N N . ASP B 1 251 ? 18.472 -10.374 10.200 1.00 27.94 251 ASP B N 1
ATOM 3904 C CA . ASP B 1 251 ? 18.570 -9.133 9.445 1.00 33.80 251 ASP B CA 1
ATOM 3905 C C . ASP B 1 251 ? 19.412 -8.073 10.155 1.00 35.54 251 ASP B C 1
ATOM 3906 O O . ASP B 1 251 ? 19.576 -6.966 9.646 1.00 39.77 251 ASP B O 1
ATOM 3911 N N . ILE B 1 252 ? 19.940 -8.398 11.332 1.00 30.75 252 ILE B N 1
ATOM 3912 C CA . ILE B 1 252 ? 20.920 -7.512 11.955 1.00 32.70 252 ILE B CA 1
ATOM 3913 C C . ILE B 1 252 ? 22.291 -7.741 11.302 1.00 36.54 252 ILE B C 1
ATOM 3914 O O . ILE B 1 252 ? 22.794 -8.866 11.284 1.00 36.09 252 ILE B O 1
ATOM 3919 N N . THR B 1 253 ? 22.862 -6.671 10.745 1.00 34.15 253 THR B N 1
ATOM 3920 C CA . THR B 1 253 ? 24.167 -6.711 10.073 1.00 41.96 253 THR B CA 1
ATOM 3921 C C . THR B 1 253 ? 25.295 -6.655 11.085 1.00 40.42 253 THR B C 1
ATOM 3922 O O . THR B 1 253 ? 26.255 -7.429 11.019 1.00 39.58 253 THR B O 1
ATOM 3926 N N . GLU B 1 254 ? 25.179 -5.693 11.997 1.00 35.74 254 GLU B N 1
ATOM 3927 C CA . GLU B 1 254 ? 26.162 -5.480 13.046 1.00 35.58 254 GLU B CA 1
ATOM 3928 C C . GLU B 1 254 ? 26.303 -6.689 13.935 1.00 34.54 254 GLU B C 1
ATOM 3929 O O . GLU B 1 254 ? 25.388 -7.508 14.072 1.00 30.76 254 GLU B O 1
ATOM 3935 N N . TYR B 1 255 ? 27.454 -6.770 14.576 1.00 28.15 255 TYR B N 1
ATOM 3936 C CA . TYR B 1 255 ? 27.624 -7.688 15.672 1.00 30.60 255 TYR B CA 1
ATOM 3937 C C . TYR B 1 255 ? 26.596 -7.309 16.736 1.00 24.81 255 TYR B C 1
ATOM 3938 O O . TYR B 1 255 ? 26.478 -6.143 17.101 1.00 27.53 255 TYR B O 1
ATOM 3947 N N . CYS B 1 256 ? 25.827 -8.290 17.184 1.00 26.77 256 CYS B N 1
ATOM 3948 C CA . CYS B 1 256 ? 24.970 -8.120 18.351 1.00 23.39 256 CYS B CA 1
ATOM 3949 C C . CYS B 1 256 ? 25.251 -9.264 19.307 1.00 29.05 256 CYS B C 1
ATOM 3950 O O . CYS B 1 256 ? 25.122 -10.435 18.940 1.00 29.28 256 CYS B O 1
ATOM 3953 N N . PRO B 1 257 ? 25.663 -8.930 20.536 1.00 21.79 257 PRO B N 1
ATOM 3954 C CA . PRO B 1 257 ? 25.974 -9.954 21.537 1.00 23.33 257 PRO B CA 1
ATOM 3955 C C . PRO B 1 257 ? 24.854 -10.977 21.625 1.00 24.58 257 PRO B C 1
ATOM 3956 O O . PRO B 1 257 ? 23.678 -10.606 21.577 1.00 20.72 257 PRO B O 1
ATOM 3960 N N . ARG B 1 258 ? 25.194 -12.256 21.715 1.00 23.99 258 ARG B N 1
ATOM 3961 C CA . ARG B 1 258 ? 24.151 -13.263 21.805 1.00 27.40 258 ARG B CA 1
ATOM 3962 C C . ARG B 1 258 ? 23.258 -13.048 23.022 1.00 23.67 258 ARG B C 1
ATOM 3963 O O . ARG B 1 258 ? 22.074 -13.390 22.986 1.00 22.52 258 ARG B O 1
ATOM 3971 N N . GLU B 1 259 ? 23.825 -12.492 24.096 1.00 19.98 259 GLU B N 1
ATOM 3972 C CA . GLU B 1 259 ? 23.054 -12.176 25.300 1.00 21.27 259 GLU B CA 1
ATOM 3973 C C . GLU B 1 259 ? 21.900 -11.238 24.994 1.00 18.55 259 GLU B C 1
ATOM 3974 O O . GLU B 1 259 ? 20.814 -11.350 25.581 1.00 19.78 259 GLU B O 1
ATOM 3980 N N . ILE B 1 260 ? 22.154 -10.292 24.099 1.00 18.48 260 ILE B N 1
ATOM 3981 C CA . ILE B 1 260 ? 21.136 -9.308 23.752 1.00 18.74 260 ILE B CA 1
ATOM 3982 C C . ILE B 1 260 ? 20.087 -9.924 22.802 1.00 20.59 260 ILE B C 1
ATOM 3983 O O . ILE B 1 260 ? 18.894 -9.663 22.943 1.00 13.93 260 ILE B O 1
ATOM 3988 N N . ILE B 1 261 ? 20.515 -10.782 21.876 1.00 18.08 261 ILE B N 1
ATOM 3989 C CA . ILE B 1 261 ? 19.539 -11.572 21.102 1.00 15.59 261 ILE B CA 1
ATOM 3990 C C . ILE B 1 261 ? 18.605 -12.388 22.022 1.00 15.64 261 ILE B C 1
ATOM 3991 O O . ILE B 1 261 ? 17.362 -12.379 21.869 1.00 15.68 261 ILE B O 1
ATOM 3996 N N . SER B 1 262 ? 19.201 -13.088 22.991 1.00 16.92 262 SER B N 1
ATOM 3997 C CA . SER B 1 262 ? 18.426 -13.864 23.946 1.00 17.57 262 SER B CA 1
ATOM 3998 C C . SER B 1 262 ? 17.479 -12.961 24.703 1.00 14.36 262 SER B C 1
ATOM 3999 O O . SER B 1 262 ? 16.326 -13.324 24.948 1.00 16.77 262 SER B O 1
ATOM 4002 N N . LEU B 1 263 ? 17.975 -11.792 25.099 1.00 14.66 263 LEU B N 1
ATOM 4003 C CA . LEU B 1 263 ? 17.137 -10.879 25.879 1.00 16.50 263 LEU B CA 1
ATOM 4004 C C . LEU B 1 263 ? 15.929 -10.414 25.072 1.00 13.03 263 LEU B C 1
ATOM 4005 O O . LEU B 1 263 ? 14.794 -10.421 25.570 1.00 13.53 263 LEU B O 1
ATOM 4010 N N . MET B 1 264 ? 16.149 -10.018 23.819 1.00 14.34 264 MET B N 1
ATOM 4011 C CA . MET B 1 264 ? 15.001 -9.553 23.057 1.00 13.92 264 MET B CA 1
ATOM 4012 C C . MET B 1 264 ? 14.011 -10.696 22.879 1.00 13.84 264 MET B C 1
ATOM 4013 O O . MET B 1 264 ? 12.801 -10.485 23.010 1.00 13.97 264 MET B O 1
ATOM 4018 N N . LYS B 1 265 ? 14.502 -11.911 22.640 1.00 12.20 265 LYS B N 1
ATOM 4019 C CA . LYS B 1 265 ? 13.565 -13.036 22.551 1.00 15.11 265 LYS B CA 1
ATOM 4020 C C . LYS B 1 265 ? 12.765 -13.270 23.843 1.00 16.39 265 LYS B C 1
ATOM 4021 O O . LYS B 1 265 ? 11.557 -13.559 23.793 1.00 17.32 265 LYS B O 1
ATOM 4027 N N . LEU B 1 266 ? 13.420 -13.142 24.998 1.00 13.79 266 LEU B N 1
ATOM 4028 C CA . LEU B 1 266 ? 12.713 -13.244 26.273 1.00 17.74 266 LEU B CA 1
ATOM 4029 C C . LEU B 1 266 ? 11.629 -12.180 26.404 1.00 14.72 266 LEU B C 1
ATOM 4030 O O . LEU B 1 266 ? 10.501 -12.448 26.876 1.00 15.82 266 LEU B O 1
ATOM 4035 N N . CYS B 1 267 ? 11.964 -10.975 25.965 1.00 13.96 267 CYS B N 1
ATOM 4036 C CA . CYS B 1 267 ? 11.077 -9.852 26.191 1.00 12.02 267 CYS B CA 1
ATOM 4037 C C . CYS B 1 267 ? 9.941 -9.796 25.190 1.00 16.33 267 CYS B C 1
ATOM 4038 O O . CYS B 1 267 ? 8.934 -9.177 25.483 1.00 12.00 267 CYS B O 1
ATOM 4041 N N . TRP B 1 268 ? 10.080 -10.447 24.029 1.00 11.68 268 TRP B N 1
ATOM 4042 C CA . TRP B 1 268 ? 8.956 -10.459 23.082 1.00 14.99 268 TRP B CA 1
ATOM 4043 C C . TRP B 1 268 ? 8.157 -11.770 23.023 1.00 16.06 268 TRP B C 1
ATOM 4044 O O . TRP B 1 268 ? 7.391 -12.019 22.077 1.00 15.25 268 TRP B O 1
ATOM 4055 N N . GLU B 1 269 ? 8.315 -12.574 24.068 1.00 13.34 269 GLU B N 1
ATOM 4056 C CA . GLU B 1 269 ? 7.577 -13.830 24.224 1.00 18.26 269 GLU B CA 1
ATOM 4057 C C . GLU B 1 269 ? 6.069 -13.584 24.134 1.00 16.62 269 GLU B C 1
ATOM 4058 O O . GLU B 1 269 ? 5.564 -12.617 24.680 1.00 14.68 269 GLU B O 1
ATOM 4064 N N . ALA B 1 270 ? 5.347 -14.451 23.430 1.00 18.37 270 ALA B N 1
ATOM 4065 C CA . ALA B 1 270 ? 3.896 -14.294 23.289 1.00 20.83 270 ALA B CA 1
ATOM 4066 C C . ALA B 1 270 ? 3.151 -14.175 24.629 1.00 14.83 270 ALA B C 1
ATOM 4067 O O . ALA B 1 270 ? 2.373 -13.236 24.818 1.00 18.89 270 ALA B O 1
ATOM 4069 N N . ASN B 1 271 ? 3.381 -15.117 25.537 1.00 18.25 271 ASN B N 1
ATOM 4070 C CA . ASN B 1 271 ? 2.797 -15.076 26.881 1.00 18.66 271 ASN B CA 1
ATOM 4071 C C . ASN B 1 271 ? 3.331 -13.880 27.653 1.00 17.46 271 ASN B C 1
ATOM 4072 O O . ASN B 1 271 ? 4.512 -13.862 28.012 1.00 16.04 271 ASN B O 1
ATOM 4077 N N . PRO B 1 272 ? 2.470 -12.883 27.923 1.00 18.10 272 PRO B N 1
ATOM 4078 C CA . PRO B 1 272 ? 2.993 -11.678 28.573 1.00 18.42 272 PRO B CA 1
ATOM 4079 C C . PRO B 1 272 ? 3.574 -11.990 29.945 1.00 20.73 272 PRO B C 1
ATOM 4080 O O . PRO B 1 272 ? 4.574 -11.387 30.336 1.00 16.98 272 PRO B O 1
ATOM 4084 N N . GLU B 1 273 ? 2.968 -12.931 30.664 1.00 18.97 273 GLU B N 1
ATOM 4085 C CA . GLU B 1 273 ? 3.450 -13.253 32.008 1.00 18.62 273 GLU B CA 1
ATOM 4086 C C . GLU B 1 273 ? 4.787 -13.988 32.026 1.00 18.72 273 GLU B C 1
ATOM 4087 O O . GLU B 1 273 ? 5.403 -14.129 33.084 1.00 24.55 273 GLU B O 1
ATOM 4093 N N . ALA B 1 274 ? 5.240 -14.453 30.869 1.00 17.26 274 ALA B N 1
ATOM 4094 C CA . ALA B 1 274 ? 6.565 -15.068 30.765 1.00 21.56 274 ALA B CA 1
ATOM 4095 C C . ALA B 1 274 ? 7.662 -14.036 30.500 1.00 17.22 274 ALA B C 1
ATOM 4096 O O . ALA B 1 274 ? 8.852 -14.341 30.625 1.00 19.22 274 ALA B O 1
ATOM 4098 N N . ARG B 1 275 ? 7.270 -12.811 30.152 1.00 14.05 275 ARG B N 1
ATOM 4099 C CA . ARG B 1 275 ? 8.266 -11.758 29.921 1.00 13.63 275 ARG B CA 1
ATOM 4100 C C . ARG B 1 275 ? 8.820 -11.289 31.257 1.00 14.90 275 ARG B C 1
ATOM 4101 O O . ARG B 1 275 ? 8.083 -11.216 32.239 1.00 14.77 275 ARG B O 1
ATOM 4109 N N . PRO B 1 276 ? 10.123 -10.949 31.299 1.00 14.49 276 PRO B N 1
ATOM 4110 C CA . PRO B 1 276 ? 10.702 -10.527 32.578 1.00 14.35 276 PRO B CA 1
ATOM 4111 C C . PRO B 1 276 ? 10.212 -9.147 33.025 1.00 17.27 276 PRO B C 1
ATOM 4112 O O . PRO B 1 276 ? 9.606 -8.431 32.237 1.00 17.21 276 PRO B O 1
ATOM 4116 N N . THR B 1 277 ? 10.452 -8.782 34.283 1.00 14.48 277 THR B N 1
ATOM 4117 C CA . THR B 1 277 ? 10.170 -7.426 34.731 1.00 13.30 277 THR B CA 1
ATOM 4118 C C . THR B 1 277 ? 11.386 -6.552 34.451 1.00 15.53 277 THR B C 1
ATOM 4119 O O . THR B 1 277 ? 12.497 -7.056 34.242 1.00 12.62 277 THR B O 1
ATOM 4123 N N . PHE B 1 278 ? 11.188 -5.242 34.445 1.00 14.15 278 PHE B N 1
ATOM 4124 C CA . PHE B 1 278 ? 12.328 -4.359 34.235 1.00 10.83 278 PHE B CA 1
ATOM 4125 C C . PHE B 1 278 ? 13.402 -4.461 35.330 1.00 13.54 278 PHE B C 1
ATOM 4126 O O . PHE B 1 278 ? 14.583 -4.413 35.016 1.00 15.93 278 PHE B O 1
ATOM 4134 N N . PRO B 1 279 ? 13.003 -4.600 36.606 1.00 15.35 279 PRO B N 1
ATOM 4135 C CA . PRO B 1 279 ? 14.060 -4.889 37.590 1.00 15.91 279 PRO B CA 1
ATOM 4136 C C . PRO B 1 279 ? 14.827 -6.178 37.283 1.00 15.43 279 PRO B C 1
ATOM 4137 O O . PRO B 1 279 ? 16.064 -6.199 37.416 1.00 16.89 279 PRO B O 1
ATOM 4141 N N . GLY B 1 280 ? 14.129 -7.234 36.867 1.00 14.05 280 GLY B N 1
ATOM 4142 C CA . GLY B 1 280 ? 14.811 -8.477 36.520 1.00 17.10 280 GLY B CA 1
ATOM 4143 C C . GLY B 1 280 ? 15.796 -8.313 35.364 1.00 14.88 280 GLY B C 1
ATOM 4144 O O . GLY B 1 280 ? 16.965 -8.809 35.377 1.00 17.32 280 GLY B O 1
ATOM 4145 N N . ILE B 1 281 ? 15.316 -7.591 34.353 1.00 13.31 281 ILE B N 1
ATOM 4146 C CA . ILE B 1 281 ? 16.132 -7.287 33.194 1.00 14.66 281 ILE B CA 1
ATOM 4147 C C . ILE B 1 281 ? 17.362 -6.511 33.640 1.00 17.93 281 ILE B C 1
ATOM 4148 O O . ILE B 1 281 ? 18.466 -6.811 33.203 1.00 15.04 281 ILE B O 1
ATOM 4153 N N . GLU B 1 282 ? 17.166 -5.516 34.500 1.00 13.31 282 GLU B N 1
ATOM 4154 C CA . GLU B 1 282 ? 18.263 -4.669 34.973 1.00 13.73 282 GLU B CA 1
ATOM 4155 C C . GLU B 1 282 ? 19.303 -5.495 35.709 1.00 16.31 282 GLU B C 1
ATOM 4156 O O . GLU B 1 282 ? 20.511 -5.281 35.548 1.00 17.05 282 GLU B O 1
ATOM 4162 N N . GLU B 1 283 ? 18.836 -6.434 36.524 1.00 13.66 283 GLU B N 1
ATOM 4163 C CA . GLU B 1 283 ? 19.751 -7.212 37.347 1.00 16.02 283 GLU B CA 1
ATOM 4164 C C . GLU B 1 283 ? 20.591 -8.129 36.498 1.00 21.68 283 GLU B C 1
ATOM 4165 O O . GLU B 1 283 ? 21.752 -8.421 36.850 1.00 24.08 283 GLU B O 1
ATOM 4171 N N . LYS B 1 284 ? 20.020 -8.589 35.386 1.00 24.33 284 LYS B N 1
ATOM 4172 C CA . LYS B 1 284 ? 20.867 -9.323 34.435 1.00 27.60 284 LYS B CA 1
ATOM 4173 C C . LYS B 1 284 ? 21.779 -8.456 33.535 1.00 25.35 284 LYS B C 1
ATOM 4174 O O . LYS B 1 284 ? 22.956 -8.767 33.323 1.00 22.49 284 LYS B O 1
ATOM 4180 N N . PHE B 1 285 ? 21.236 -7.370 33.000 1.00 19.07 285 PHE B N 1
ATOM 4181 C CA . PHE B 1 285 ? 21.927 -6.606 31.976 1.00 16.96 285 PHE B CA 1
ATOM 4182 C C . PHE B 1 285 ? 23.029 -5.743 32.551 1.00 16.86 285 PHE B C 1
ATOM 4183 O O . PHE B 1 285 ? 24.052 -5.535 31.896 1.00 17.90 285 PHE B O 1
ATOM 4191 N N . ARG B 1 286 ? 22.817 -5.206 33.744 1.00 14.32 286 ARG B N 1
ATOM 4192 C CA . ARG B 1 286 ? 23.820 -4.269 34.278 1.00 15.31 286 ARG B CA 1
ATOM 4193 C C . ARG B 1 286 ? 25.216 -4.897 34.369 1.00 15.19 286 ARG B C 1
ATOM 4194 O O . ARG B 1 286 ? 26.173 -4.350 33.805 1.00 18.48 286 ARG B O 1
ATOM 4202 N N . PRO B 1 287 ? 25.341 -6.051 35.052 1.00 17.17 287 PRO B N 1
ATOM 4203 C CA . PRO B 1 287 ? 26.697 -6.610 35.125 1.00 20.50 287 PRO B CA 1
ATOM 4204 C C . PRO B 1 287 ? 27.229 -7.083 33.780 1.00 23.46 287 PRO B C 1
ATOM 4205 O O . PRO B 1 287 ? 28.445 -7.065 33.584 1.00 21.18 287 PRO B O 1
ATOM 4209 N N . PHE B 1 288 ? 26.350 -7.505 32.874 1.00 19.16 288 PHE B N 1
ATOM 4210 C CA . PHE B 1 288 ? 26.799 -7.863 31.538 1.00 19.58 288 PHE B CA 1
ATOM 4211 C C . PHE B 1 288 ? 27.340 -6.638 30.811 1.00 20.84 288 PHE B C 1
ATOM 4212 O O . PHE B 1 288 ? 28.385 -6.699 30.156 1.00 20.04 288 PHE B O 1
ATOM 4220 N N . TYR B 1 289 ? 26.616 -5.523 30.909 1.00 19.62 289 TYR B N 1
ATOM 4221 C CA . TYR B 1 289 ? 27.048 -4.288 30.268 1.00 17.11 289 TYR B CA 1
ATOM 4222 C C . TYR B 1 289 ? 28.416 -3.909 30.807 1.00 20.11 289 TYR B C 1
ATOM 4223 O O . TYR B 1 289 ? 29.333 -3.558 30.048 1.00 21.63 289 TYR B O 1
ATOM 4232 N N . LEU B 1 290 ? 28.547 -3.981 32.130 1.00 19.05 290 LEU B N 1
ATOM 4233 C CA . LEU B 1 290 ? 29.773 -3.552 32.787 1.00 23.79 290 LEU B CA 1
ATOM 4234 C C . LEU B 1 290 ? 30.967 -4.412 32.359 1.00 25.40 290 LEU B C 1
ATOM 4235 O O . LEU B 1 290 ? 32.046 -3.891 32.073 1.00 28.29 290 LEU B O 1
ATOM 4240 N N . SER B 1 291 ? 30.772 -5.724 32.291 1.00 22.53 291 SER B N 1
ATOM 4241 C CA . SER B 1 291 ? 31.904 -6.617 32.037 1.00 23.00 291 SER B CA 1
ATOM 4242 C C . SER B 1 291 ? 32.291 -6.747 30.572 1.00 26.94 291 SER B C 1
ATOM 4243 O O . SER B 1 291 ? 33.456 -7.019 30.267 1.00 29.14 291 SER B O 1
ATOM 4246 N N . GLN B 1 292 ? 31.341 -6.520 29.663 1.00 26.60 292 GLN B N 1
ATOM 4247 C CA A GLN B 1 292 ? 31.531 -6.809 28.239 0.44 30.87 292 GLN B CA 1
ATOM 4248 C CA B GLN B 1 292 ? 31.577 -6.793 28.240 0.56 30.89 292 GLN B CA 1
ATOM 4249 C C . GLN B 1 292 ? 31.481 -5.596 27.310 1.00 33.42 292 GLN B C 1
ATOM 4250 O O . GLN B 1 292 ? 32.200 -5.532 26.313 1.00 33.51 292 GLN B O 1
ATOM 4261 N N . LEU B 1 293 ? 30.590 -4.660 27.613 1.00 27.55 293 LEU B N 1
ATOM 4262 C CA . LEU B 1 293 ? 30.265 -3.602 26.661 1.00 29.09 293 LEU B CA 1
ATOM 4263 C C . LEU B 1 293 ? 30.891 -2.249 26.959 1.00 28.97 293 LEU B C 1
ATOM 4264 O O . LEU B 1 293 ? 31.344 -1.557 26.047 1.00 30.20 293 LEU B O 1
ATOM 4269 N N . GLU B 1 294 ? 30.896 -1.861 28.231 1.00 21.20 294 GLU B N 1
ATOM 4270 C CA . GLU B 1 294 ? 31.317 -0.522 28.641 1.00 25.00 294 GLU B CA 1
ATOM 4271 C C . GLU B 1 294 ? 32.735 -0.164 28.200 1.00 28.51 294 GLU B C 1
ATOM 4272 O O . GLU B 1 294 ? 33.647 -0.984 28.323 1.00 31.36 294 GLU B O 1
#

Sequence (537 aa):
NVIKMKSSDFLEFGKVSLAFHRTQGLMIMKTVYKGPNCIEHNEALLEEAKMMNRLRHSRVVKLLGVIIEEGKYSLVMEYMEKGNLMHVLKAEMSTPLSVKGRIILEIIEGMAYLHGKGVIIHKDLKPENILVDNDFHIKIADLGLASFKMWSKLNGTLYYMAPEHLNDVNAKPTEKSDVYSFAVVLWAIFANKEPYENAIAEQQLIMAIKSGNRPDVDDITEYCPREIISLMKLCWEANPEARPTFPGIEEKFRPFYLSQQLELNVIKMKSSDFLESAELDSGGFGKVSLAFHRTQGLMIMKTVYKGPNCIEHNEALLEEAKMMNRLRHSRVVKLLGVIIEEGKYSLVMEYMEKGNLMHVLKAEMSTPLSVKGRIILEIIEGMAYLHGKGVIHKDLKPENILVDNDFHIKIADLGLASFKMWSKLNNEEHNELTLYYMAPEHLNDVNAKPTEKSDVYSFAVVLWAIFANKEPYENAIAEQQQLIMAIKSGNRPDVDDITEYCPREIISLMKLCWEANPEARPTFPGIEEKFRPFYLSQQLE

Foldseek 3Di:
DFAEDEPVQWDAVADWHFIQGVPPGTWIKRWFWADAFDCVLVVVLVVLLVVVQVLDDPAAKHFNHWYDDGGITITIIGDAPQAWPLSVLPDPDHDDPLLLLQQLLSVLVQLVSCVVVVHALQDDARNQWGAHPVRHIHGHNVCCPPSVSSNVNGHDCQLFALVCLVPVPDDDDLLRVLSSSLLVLVCSQLSDGFDPPPPDDVVVSVCVLVPDHGDSVSRPDDDDPVSVVLSVQSRDNPSVSHDGSVVVSVVSVVVSVVPRD/DFAAEDEPVQWDWDAFDPAQAAAGWIWIQGVPPGIWIKHKQFAFAFDCVLVVVLRVLLRVVQVLDDPAAWHFHHWYDDGGTTITITGDAPQAWDLSVLQDPDHDAQLLLLQQLLSVLVSLCSCVVVVHALQADARNQWGAHPVRHTHGYNSNCPVSVSSNVNSVDPRGPIHVQLFQLQCQVPPDDDDDLLRVLSSSLQRLVCSQLSDGFDPVDDDPVVVSVCVNVPDHGDPVNRPDDDPVVSVVLSCLSNDNPSVSRDGSVVVSVVSVVVSVPPRD

GO terms:
  GO:0035556 intracellular signal transduction (P, IDA)
  GO:0010628 positive regulation of gene expression (P, IDA)
  GO:1903800 positive regulation of miRNA processing (P, IDA)
  GO:0004672 protein kinase activity (F, IDA)
  GO:0043065 positive regulation of apoptotic process (P, IDA)
  GO:0043123 positive regulation of canonical NF-kappaB signal transduction (P, IDA)
  GO:0045944 positive regulation of transcription by RNA polymerase II (P, IDA)
  GO:0042803 protein homodimerization activity (F, IDA)
  GO:0046330 positive regulation of JNK cascade (P, IDA)
  GO:0071356 cellular response to tumor necrosis factor (P, IDA)
  GO:0106310 protein serine kinase activity (F, EXP)
  GO:0004674 protein serine/threonine kinase activity (F, IMP)
  GO:0050729 positive regulation of inflammatory response (P, IMP)
  GO:0097527 necroptotic signaling pathway (P, IMP)
  GO:0006915 apoptotic process (P, IMP)
  GO:0070105 positive regulation of interleukin-6-mediated signaling pathway (P, IMP)
  GO:0070266 necroptotic process (P, IMP)
  GO:0005515 protein binding (F, IPI)
  GO:0031625 ubiquitin protein ligase binding (F, IPI)
  GO:0004674 protein serine/threonine kinase activity (F, TAS)

Radius of gyration: 25.89 Å; Cα contacts (8 Å, |Δi|>4): 889; chains: 2; bounding box: 62×62×73 Å

CATH classification: 3.30.200.20 (+1 more: 1.10.510.10)